Protein AF-A0A1S9DA65-F1 (afdb_monomer)

Nearest PDB structures (foldseek):
  5t7j-assembly1_A  TM=1.000E+00  e=5.929E-50  Aspergillus oryzae RIB40
  2ben-assembly2_B  TM=6.277E-01  e=1.612E-04  Serratia marcescens
  6if7-assembly1_A  TM=5.991E-01  e=1.711E-04  Tectaria macrodonta
  5vg1-assembly2_B  TM=5.677E-01  e=8.949E-03  Jonesia denitrificans DSM 20603
  3frp-assembly1_G  TM=3.528E-01  e=8.027E-01  Naja kaouthia

InterPro domains:
  IPR004302 Cellulose/chitin-binding protein, N-terminal [PF03067] (19-248)
  IPR052282 Starch-active lytic polysaccharide monooxygenase [PTHR36575] (7-264)

Sequence (433 aa):
MKVFAPLLSLGLATSVAGHGYMYIPSSRTRLGHEAGVDSCPECAILEPVSSWPDLDAAPVGRSGPCGYNARDSIDYNQPTTNWGSDAVQSYSPGEEIEVQWCVDHNGDHGGMFTYRICQDQSIVDKFLDPSYLPTNDEKQAAEDCFDAGLLPCTDVSGQECGYSADCTEGEACWRNDWFTCNGFEASDRPKCQGVDNAELNSCYTSIAGGYTVTKKVKLPEYTSNHTLISFKWNSFQTGQIYLSCADIAIQFADDKPHSTAEGTTGDLSPKRQARFICPLPSSTFFLFRLCLVTGDTSMTGKVPDVVLMTTSGSMRIVGEMKTRWVVALDLEAATLPHEEPHLRHILGADRGYMKMSDRKYGFISTYEGTIFLKQDFKMGSWTLFHGHAIRHSTKEQEVLDFGDKFSLRECFWFLIGCDLEDDIAGNSLLLRE

Mean predicted aligned error: 17.56 Å

Solvent-accessible surface area (backbone atoms only — not comparable to full-atom values): 24521 Å² total; per-residue (Å²): 135,90,78,85,80,80,86,79,81,78,75,82,79,75,86,63,66,60,23,32,38,38,50,37,65,62,9,39,48,46,35,31,30,78,69,71,66,35,83,45,47,28,57,18,56,42,71,90,40,58,23,58,56,43,75,73,78,48,81,48,47,84,22,25,48,24,11,23,27,70,89,70,68,44,60,52,42,30,19,52,100,68,32,47,79,59,47,75,49,77,43,46,50,54,38,75,41,75,36,30,31,23,33,21,66,74,15,64,44,26,34,39,35,44,43,20,37,48,86,50,60,79,61,52,48,46,42,50,32,65,90,38,75,66,50,49,68,55,23,38,55,41,36,57,38,23,62,77,24,53,37,35,30,66,67,30,89,91,54,88,56,56,66,37,72,88,46,53,92,88,45,74,46,57,50,30,47,42,44,49,28,32,34,72,85,42,92,70,56,34,13,35,50,27,67,58,61,53,57,84,54,68,28,85,36,69,88,67,29,3,21,36,35,72,49,58,34,38,42,59,89,51,74,36,83,66,44,53,42,28,34,42,36,26,20,61,79,45,45,31,34,28,29,15,23,20,38,27,21,23,41,70,97,82,79,74,83,85,79,83,82,83,86,79,91,80,88,90,80,93,81,82,91,79,86,90,80,85,89,81,78,98,64,100,73,86,69,71,47,80,40,75,58,56,81,93,69,49,57,92,88,43,73,56,56,29,36,36,24,45,82,86,69,49,80,45,34,45,24,36,74,47,70,62,83,88,47,89,68,50,60,61,66,33,70,37,87,90,30,49,74,58,34,53,57,67,46,45,61,50,55,49,49,29,50,73,69,29,23,16,35,36,34,42,33,43,89,61,31,34,32,45,34,37,47,47,82,51,97,92,38,84,39,81,47,69,58,68,54,38,39,67,83,43,59,77,53,96,69,100,61,91,78,95,36,68,17,54,66,55,52,53,54,49,51,56,56,52,42,74,77,60,29,65,48,79,73,58,75,74,86,74,130

Foldseek 3Di:
DDDDDDPDPDDDPDPQAAFKDWPPVNFLLNLCVVVVQDLFSRQQKDDDAQCPDANQPTQCFQQFQATARPVNRDRQLADDPRALQAASEEAAAQDKDKIKMKTAPSRFQWAWKFKFFQQPVVLQVQSNHNVHDDHSVSSRVVSVSRVVGTFFLVSDPPRDFDQEPLDDPPTNSRDRRIHGFHDQPDPQQHGQLSQVVADFQPDDGNAHGIHMRMGITTHHNHFDRWTKMKMWGRGPRHSMIHIRIGIYGHDHPPDDDDDDDDDDDDDDDDDDDDDDDDDDDDDDDQDKDKDQDGPVPDLVNDGARIFIDGPVRHTQEGEHEDECPVDVDDQQVCPDPVNVVVVCVVCVVRVVVCLSSQWQWYKYDYQFWIKIWGWAQPPNDTDIDIDHTAGQPQDADDDDDDPRHDHPVVVVVVSVVVSVVPTGHPNPPDPDD

Secondary structure (DSSP, 8-state):
---PPP-------------EEEEETT-HHHHHHHTT--S-GGG-EE-S---SS-SS-S--TTTTTT-EETTTTEETTS--SSSSSS-SEEE-TT-EEEEEEEEETT-----EEEEE----HHHHGGGT-TT----HHHHHHHHHHHHHTB--GGGSTT---PPPTT--TTSTT--SSSEEPPPTT-SSS-TTHHHHTPPTTSB--SSS-EEEEEEEEEPPS--EEEEEEEEEEE-SSSS-EEEEEEEEEE--TT----------------------------S----PEEEEPPGGG-BTTB--SEEEE-TT--EEEEEEE--TTSS---HHHHTSGGGHHHHHHHTHHHHHHHHHTTBSEEEEE-SSEEEEEEEEEETTEEEEEE-PPEETTPPP--SS--SS-S-HHHHHHHHHHHHHH--B---------

Radius of gyration: 26.69 Å; Cα contacts (8 Å, |Δi|>4): 892; chains: 1; bounding box: 72×57×90 Å

Organism: Aspergillus oryzae (NCBI:txid5062)

Structure (mmCIF, N/CA/C/O backbone):
data_AF-A0A1S9DA65-F1
#
_entry.id   AF-A0A1S9DA65-F1
#
loop_
_atom_site.group_PDB
_atom_site.id
_atom_site.type_symbol
_atom_site.label_atom_id
_atom_site.label_alt_id
_atom_site.label_comp_id
_atom_site.label_asym_id
_atom_site.label_entity_id
_atom_site.label_seq_id
_atom_site.pdbx_PDB_ins_code
_atom_site.Cartn_x
_atom_site.Cartn_y
_atom_site.Cartn_z
_atom_site.occupancy
_atom_site.B_iso_or_equiv
_atom_site.auth_seq_id
_atom_site.auth_comp_id
_atom_site.auth_asym_id
_atom_site.auth_atom_id
_atom_site.pdbx_PDB_model_num
ATOM 1 N N . MET A 1 1 ? 13.844 -4.316 -56.186 1.00 33.62 1 MET A N 1
ATOM 2 C CA . MET A 1 1 ? 12.750 -4.242 -55.194 1.00 33.62 1 MET A CA 1
ATOM 3 C C . MET A 1 1 ? 13.320 -3.605 -53.940 1.00 33.62 1 MET A C 1
ATOM 5 O O . MET A 1 1 ? 14.332 -4.087 -53.452 1.00 33.62 1 MET A O 1
ATOM 9 N N . LYS A 1 2 ? 12.767 -2.466 -53.509 1.00 31.34 2 LYS A N 1
ATOM 10 C CA . LYS A 1 2 ? 13.173 -1.770 -52.281 1.00 31.34 2 LYS A CA 1
ATOM 11 C C . LYS A 1 2 ? 12.470 -2.458 -51.113 1.00 31.34 2 LYS A C 1
ATOM 13 O O . LYS A 1 2 ? 11.244 -2.477 -51.101 1.00 31.34 2 LYS A O 1
ATOM 18 N N . VAL A 1 3 ? 13.225 -3.037 -50.186 1.00 30.73 3 VAL A N 1
ATOM 19 C CA . VAL A 1 3 ? 12.671 -3.608 -48.954 1.00 30.73 3 VAL A CA 1
ATOM 20 C C . VAL A 1 3 ? 12.990 -2.629 -47.831 1.00 30.73 3 VAL A C 1
ATOM 22 O O . VAL A 1 3 ? 14.151 -2.309 -47.590 1.00 30.73 3 VAL A O 1
ATOM 25 N N . PHE A 1 4 ? 11.931 -2.086 -47.239 1.00 34.59 4 PHE A N 1
ATOM 26 C CA . PHE A 1 4 ? 11.962 -1.228 -46.063 1.00 34.59 4 PHE A CA 1
ATOM 27 C C . PHE A 1 4 ? 12.511 -2.015 -44.865 1.00 34.59 4 PHE A C 1
ATOM 29 O O . PHE A 1 4 ? 12.039 -3.115 -44.590 1.00 34.59 4 PHE A O 1
ATOM 36 N N . ALA A 1 5 ? 13.479 -1.446 -44.149 1.00 30.69 5 ALA A N 1
ATOM 37 C CA . ALA A 1 5 ? 13.858 -1.903 -42.816 1.00 30.69 5 ALA A CA 1
ATOM 38 C C . ALA A 1 5 ? 12.964 -1.188 -41.786 1.00 30.69 5 ALA A C 1
ATOM 40 O O . ALA A 1 5 ? 12.897 0.044 -41.830 1.00 30.69 5 ALA A O 1
ATOM 41 N N . PRO A 1 6 ? 12.275 -1.897 -40.874 1.00 36.16 6 PRO A N 1
ATOM 42 C CA . PRO A 1 6 ? 11.633 -1.252 -39.742 1.00 36.16 6 PRO A CA 1
ATOM 43 C C . PRO A 1 6 ? 12.705 -0.955 -38.685 1.00 36.16 6 PRO A C 1
ATOM 45 O O . PRO A 1 6 ? 13.452 -1.845 -38.280 1.00 36.16 6 PRO A O 1
ATOM 48 N N . LEU A 1 7 ? 12.796 0.300 -38.238 1.00 31.59 7 LEU A N 1
ATOM 49 C CA . LEU A 1 7 ? 13.460 0.617 -36.976 1.00 31.59 7 LEU A CA 1
ATOM 50 C C . LEU A 1 7 ? 12.627 -0.014 -35.852 1.00 31.59 7 LEU A C 1
ATOM 52 O O . LEU A 1 7 ? 11.533 0.463 -35.562 1.00 31.59 7 LEU A O 1
ATOM 56 N N . LEU A 1 8 ? 13.138 -1.073 -35.223 1.00 33.00 8 LEU A N 1
ATOM 57 C CA . LEU A 1 8 ? 12.684 -1.476 -33.896 1.00 33.00 8 LEU A CA 1
ATOM 58 C C . LEU A 1 8 ? 13.368 -0.563 -32.872 1.00 33.00 8 LEU A C 1
ATOM 60 O O . LEU A 1 8 ? 14.548 -0.721 -32.564 1.00 33.00 8 LEU A O 1
ATOM 64 N N . SER A 1 9 ? 12.624 0.403 -32.349 1.00 30.39 9 SER A N 1
ATOM 65 C CA . SER A 1 9 ? 12.942 1.082 -31.097 1.00 30.39 9 SER A CA 1
ATOM 66 C C . SER A 1 9 ? 12.663 0.118 -29.937 1.00 30.39 9 SER A C 1
ATOM 68 O O . SER A 1 9 ? 11.525 0.010 -29.488 1.00 30.39 9 SER A O 1
ATOM 70 N N . LEU A 1 10 ? 13.681 -0.618 -29.474 1.00 36.50 10 LEU A N 1
ATOM 71 C CA . LEU A 1 10 ? 13.608 -1.345 -28.202 1.00 36.50 10 LEU A CA 1
ATOM 72 C C . LEU A 1 10 ? 13.752 -0.327 -27.064 1.00 36.50 10 LEU A C 1
ATOM 74 O O . LEU A 1 10 ? 14.841 0.198 -26.830 1.00 36.50 10 LEU A O 1
ATOM 78 N N . GLY A 1 11 ? 12.644 -0.027 -26.387 1.00 30.36 11 GLY A N 1
ATOM 79 C CA . GLY A 1 11 ? 12.658 0.730 -25.141 1.00 30.36 11 GLY A CA 1
ATOM 80 C C . GLY A 1 11 ? 13.410 -0.046 -24.061 1.00 30.36 11 GLY A C 1
ATOM 81 O O . GLY A 1 11 ? 13.150 -1.229 -23.848 1.00 30.36 11 GLY A O 1
ATOM 82 N N . LEU A 1 12 ? 14.350 0.614 -23.381 1.00 32.59 12 LEU A N 1
ATOM 83 C CA . LEU A 1 12 ? 14.847 0.133 -22.098 1.00 32.59 12 LEU A CA 1
ATOM 84 C C . LEU A 1 12 ? 13.675 0.191 -21.112 1.00 32.59 12 LEU A C 1
ATOM 86 O O . LEU A 1 12 ? 13.257 1.280 -20.729 1.00 32.59 12 LEU A O 1
ATOM 90 N N . ALA A 1 13 ? 13.140 -0.962 -20.712 1.00 28.98 13 ALA A N 1
ATOM 91 C CA . ALA A 1 13 ? 12.250 -1.037 -19.564 1.00 28.98 13 ALA A CA 1
ATOM 92 C C . ALA A 1 13 ? 13.094 -0.769 -18.312 1.00 28.98 13 ALA A C 1
ATOM 94 O O . ALA A 1 13 ? 13.769 -1.656 -17.792 1.00 28.98 13 ALA A O 1
ATOM 95 N N . THR A 1 14 ? 13.117 0.483 -17.866 1.00 29.39 14 THR A N 1
ATOM 96 C CA . THR A 1 14 ? 13.543 0.827 -16.514 1.00 29.39 14 THR A CA 1
ATOM 97 C C . THR A 1 14 ? 12.610 0.086 -15.563 1.00 29.39 14 THR A C 1
ATOM 99 O O . THR A 1 14 ? 11.408 0.347 -15.560 1.00 29.39 14 THR A O 1
ATOM 102 N N . SER A 1 15 ? 13.128 -0.870 -14.795 1.00 34.28 15 SER A N 1
ATOM 103 C CA . SER A 1 15 ? 12.406 -1.463 -13.671 1.00 34.28 15 SER A CA 1
ATOM 104 C C . SER A 1 15 ? 12.289 -0.397 -12.591 1.00 34.28 15 SER A C 1
ATOM 106 O O . SER A 1 15 ? 13.124 -0.304 -11.694 1.00 34.28 15 SER A O 1
ATOM 108 N N . VAL A 1 16 ? 11.309 0.485 -12.745 1.00 39.88 16 VAL A N 1
ATOM 109 C CA . VAL A 1 16 ? 10.976 1.454 -11.716 1.00 39.88 16 VAL A CA 1
ATOM 110 C C . VAL A 1 16 ? 10.105 0.697 -10.729 1.00 39.88 16 VAL A C 1
ATOM 112 O O . VAL A 1 16 ? 8.998 0.283 -11.070 1.00 39.88 16 VAL A O 1
ATOM 115 N N . ALA A 1 17 ? 10.635 0.406 -9.544 1.00 52.94 17 ALA A N 1
ATOM 116 C CA . ALA A 1 17 ? 9.786 -0.040 -8.453 1.00 52.94 17 ALA A CA 1
ATOM 117 C C . ALA A 1 17 ? 8.841 1.120 -8.113 1.00 52.94 17 ALA A C 1
ATOM 119 O O . ALA A 1 17 ? 9.235 2.288 -8.156 1.00 52.94 17 ALA A O 1
ATOM 120 N N . GLY A 1 18 ? 7.577 0.805 -7.871 1.00 60.28 18 GLY A N 1
ATOM 121 C CA . GLY A 1 18 ? 6.582 1.805 -7.497 1.00 60.28 18 GLY A CA 1
ATOM 122 C C . GLY A 1 18 ? 6.838 2.164 -6.064 1.00 60.28 18 GLY A C 1
ATOM 123 O O . GLY A 1 18 ? 7.503 1.405 -5.352 1.00 60.28 18 GLY A O 1
ATOM 124 N N . HIS A 1 19 ? 6.343 3.299 -5.629 1.00 92.62 19 HIS A N 1
ATOM 125 C CA . HIS A 1 19 ? 6.676 3.737 -4.293 1.00 92.62 19 HIS A CA 1
ATOM 126 C 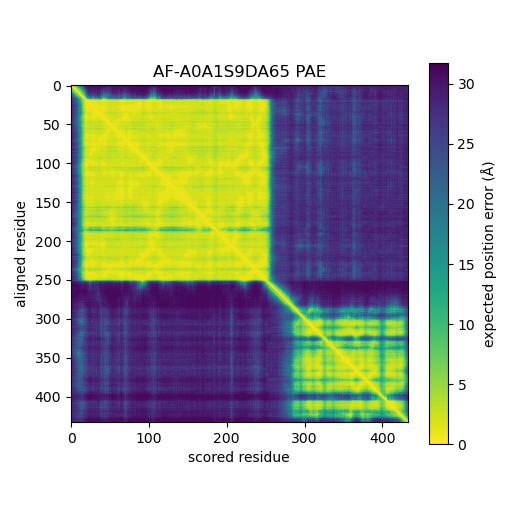C . HIS A 1 19 ? 5.557 4.623 -3.774 1.00 92.62 19 HIS A C 1
ATOM 128 O O . HIS A 1 19 ? 5.281 5.686 -4.328 1.00 92.62 19 HIS A O 1
ATOM 134 N N . GLY A 1 20 ? 4.892 4.160 -2.720 1.00 96.88 20 GLY A N 1
ATOM 135 C CA . GLY A 1 20 ? 3.855 4.925 -2.053 1.00 96.88 20 GLY A CA 1
ATOM 136 C C . GLY A 1 20 ? 3.364 4.271 -0.771 1.00 96.88 20 GLY A C 1
ATOM 137 O O . GLY A 1 20 ? 3.564 3.079 -0.547 1.00 96.88 20 GLY A O 1
ATOM 138 N N . TYR A 1 21 ? 2.752 5.074 0.093 1.00 98.75 21 TYR A N 1
ATOM 139 C CA . TYR A 1 21 ? 2.255 4.645 1.400 1.00 98.75 21 TYR A CA 1
ATOM 140 C C . TYR A 1 21 ? 1.138 5.572 1.898 1.00 98.75 21 TYR A C 1
ATOM 142 O O . TYR A 1 21 ? 0.997 6.708 1.439 1.00 98.75 21 TYR A O 1
ATOM 150 N N . MET A 1 22 ? 0.330 5.110 2.853 1.00 98.81 22 MET A N 1
ATOM 151 C CA . MET A 1 22 ? -0.778 5.902 3.407 1.00 98.81 22 MET A CA 1
ATOM 152 C C . MET A 1 22 ? -0.286 7.082 4.260 1.00 98.81 22 MET A C 1
ATOM 154 O O . MET A 1 22 ? 0.605 6.921 5.095 1.00 98.81 22 MET A O 1
ATOM 158 N N . TYR A 1 23 ? -0.910 8.252 4.102 1.00 98.75 23 TYR A N 1
ATOM 159 C CA . TYR A 1 23 ? -0.466 9.511 4.708 1.00 98.75 23 TYR A CA 1
ATOM 160 C C . TYR A 1 23 ? -1.491 10.146 5.663 1.00 98.75 23 TYR A C 1
ATOM 162 O O . TYR A 1 23 ? -1.082 10.638 6.717 1.00 98.75 23 TYR A O 1
ATOM 170 N N . ILE A 1 24 ? -2.792 10.122 5.335 1.00 98.56 24 ILE A N 1
ATOM 171 C CA . ILE A 1 24 ? -3.889 10.616 6.195 1.00 98.56 24 ILE A CA 1
ATOM 172 C C . ILE A 1 24 ? -5.001 9.554 6.290 1.00 98.56 24 ILE A C 1
ATOM 174 O O . ILE A 1 24 ? -5.464 9.092 5.244 1.00 98.56 24 ILE A O 1
ATOM 178 N N . PRO A 1 25 ? -5.459 9.192 7.508 1.00 98.69 25 PRO A N 1
ATOM 179 C CA . PRO A 1 25 ? -4.788 9.423 8.797 1.00 98.69 25 PRO A CA 1
ATOM 180 C C . PRO A 1 25 ? -3.344 8.893 8.821 1.00 98.69 25 PRO A C 1
ATOM 182 O O . PRO A 1 25 ? -2.959 8.077 7.984 1.00 98.69 25 PRO A O 1
ATOM 185 N N . SER A 1 26 ? -2.533 9.380 9.768 1.00 98.81 26 SER A N 1
ATOM 186 C CA . SER A 1 26 ? -1.116 9.008 9.855 1.00 98.81 26 SER A CA 1
ATOM 187 C C . SER A 1 26 ? -0.940 7.502 10.043 1.00 98.81 26 SER A C 1
ATOM 189 O O . SER A 1 26 ? -1.250 6.956 11.099 1.00 98.81 26 SER A O 1
ATOM 191 N N . SER A 1 27 ? -0.427 6.832 9.012 1.00 98.88 27 SER A N 1
ATOM 192 C CA . SER A 1 27 ? -0.172 5.392 9.039 1.00 98.88 27 SER A CA 1
ATOM 193 C C . SER A 1 27 ? 1.017 5.025 9.922 1.00 98.88 27 SER A C 1
ATOM 195 O O . SER A 1 27 ? 1.889 5.851 10.199 1.00 98.88 27 SER A O 1
ATOM 197 N N . ARG A 1 28 ? 1.113 3.749 10.302 1.00 98.81 28 ARG A N 1
ATOM 198 C CA . ARG A 1 28 ? 2.288 3.200 10.993 1.00 98.81 28 ARG A CA 1
ATOM 199 C C . ARG A 1 28 ? 3.572 3.410 10.188 1.00 98.81 28 ARG A C 1
ATOM 201 O O . ARG A 1 28 ? 4.599 3.740 10.771 1.00 98.81 28 ARG A O 1
ATOM 208 N N . THR A 1 29 ? 3.501 3.307 8.860 1.00 98.75 29 THR A N 1
ATOM 209 C CA . THR A 1 29 ? 4.614 3.605 7.946 1.00 98.75 29 THR A CA 1
ATOM 210 C C . THR A 1 29 ? 5.054 5.063 8.050 1.00 98.75 29 THR A C 1
ATOM 212 O O . THR A 1 29 ? 6.237 5.346 8.240 1.00 98.75 29 THR A O 1
ATOM 215 N N . ARG A 1 30 ? 4.095 5.999 8.038 1.00 98.69 30 ARG A N 1
ATOM 216 C CA . ARG A 1 30 ? 4.365 7.427 8.245 1.00 98.69 30 ARG A CA 1
ATOM 217 C C . ARG A 1 30 ? 5.010 7.690 9.606 1.00 98.69 30 ARG A C 1
ATOM 219 O O . ARG A 1 30 ? 6.036 8.360 9.664 1.00 98.69 30 ARG A O 1
ATOM 226 N N . LEU A 1 31 ? 4.439 7.146 10.679 1.00 98.62 31 LEU A N 1
ATOM 227 C CA . LEU A 1 31 ? 4.967 7.299 12.038 1.00 98.62 31 LEU A CA 1
ATOM 228 C C . LEU A 1 31 ? 6.368 6.690 12.180 1.00 98.62 31 LEU A C 1
ATOM 230 O O . LEU A 1 31 ? 7.227 7.267 12.840 1.00 98.62 31 LEU A O 1
ATOM 234 N N . GLY A 1 32 ? 6.630 5.552 11.530 1.00 98.00 32 GLY A N 1
ATOM 235 C CA . GLY A 1 32 ? 7.954 4.934 11.492 1.00 98.00 32 GLY A CA 1
ATOM 236 C C . GLY A 1 32 ? 9.002 5.838 10.839 1.00 98.00 32 GLY A C 1
ATOM 237 O O . GLY A 1 32 ? 10.114 5.972 11.358 1.00 98.00 32 GLY A O 1
ATOM 238 N N . HIS A 1 33 ? 8.639 6.516 9.751 1.00 97.81 33 HIS A N 1
ATOM 239 C CA . HIS A 1 33 ? 9.503 7.518 9.138 1.00 97.81 33 HIS A CA 1
ATOM 240 C C . HIS A 1 33 ? 9.701 8.749 10.038 1.00 97.81 33 HIS A C 1
ATOM 242 O O . HIS A 1 33 ? 10.836 9.145 10.296 1.00 97.81 33 HIS A O 1
ATOM 248 N N . GLU A 1 34 ? 8.619 9.330 10.566 1.00 97.06 34 GLU A N 1
ATOM 249 C CA . GLU A 1 34 ? 8.672 10.514 11.441 1.00 97.06 34 GLU A CA 1
ATOM 250 C C . GLU A 1 34 ? 9.463 10.248 12.739 1.00 97.06 34 GLU A C 1
ATOM 252 O O . GLU A 1 34 ? 10.121 11.147 13.265 1.00 97.06 34 GLU A O 1
ATOM 257 N N . ALA A 1 35 ? 9.471 9.001 13.222 1.00 96.62 35 ALA A N 1
ATOM 258 C CA . ALA A 1 35 ? 10.294 8.542 14.342 1.00 96.62 35 ALA A CA 1
ATOM 259 C C . ALA A 1 35 ? 11.767 8.270 13.969 1.00 96.62 35 ALA A C 1
ATOM 261 O O . ALA A 1 35 ? 12.580 7.967 14.845 1.00 96.62 35 ALA A O 1
ATOM 262 N N . GLY A 1 36 ? 12.128 8.364 12.686 1.00 96.12 36 GLY A N 1
ATOM 263 C CA . GLY A 1 36 ? 13.482 8.146 12.181 1.00 96.12 36 GLY A CA 1
ATOM 264 C C . GLY A 1 36 ? 13.912 6.680 12.128 1.00 96.12 36 GLY A C 1
ATOM 265 O O . GLY A 1 36 ? 15.115 6.416 12.147 1.00 96.12 36 GLY A O 1
ATOM 266 N N . VAL A 1 37 ? 12.965 5.732 12.096 1.00 95.25 37 VAL A N 1
ATOM 267 C CA . VAL A 1 37 ? 13.285 4.300 11.960 1.00 95.25 37 VAL A CA 1
ATOM 268 C C . VAL A 1 37 ? 13.161 3.785 10.533 1.00 95.25 37 VAL A C 1
ATOM 270 O O . VAL A 1 37 ? 13.886 2.862 10.181 1.00 95.25 37 VAL A O 1
ATOM 273 N N . ASP A 1 38 ? 12.270 4.372 9.730 1.00 94.88 38 ASP A N 1
ATOM 274 C CA . ASP A 1 38 ? 12.086 4.011 8.325 1.00 94.88 38 ASP A CA 1
ATOM 275 C C . ASP A 1 38 ? 12.747 5.055 7.422 1.00 94.88 38 ASP A C 1
ATOM 277 O O . ASP A 1 38 ? 12.330 6.219 7.354 1.00 94.88 38 ASP A O 1
ATOM 281 N N . SER A 1 39 ? 13.812 4.627 6.747 1.00 89.50 39 SER A N 1
ATOM 282 C CA . SER A 1 39 ? 14.583 5.461 5.830 1.00 89.50 39 SER A CA 1
ATOM 283 C C . SER A 1 39 ? 13.913 5.656 4.469 1.00 89.50 39 SER A C 1
ATOM 285 O O . SER A 1 39 ? 14.290 6.581 3.753 1.00 89.50 39 SER A O 1
ATOM 287 N N . CYS A 1 40 ? 12.949 4.805 4.109 1.00 93.88 40 CYS A N 1
ATOM 288 C CA . CYS A 1 40 ? 12.211 4.845 2.850 1.00 93.88 40 CYS A CA 1
ATOM 289 C C . CYS A 1 40 ? 10.776 4.333 3.075 1.00 93.88 40 CYS A C 1
ATOM 291 O O . CYS A 1 40 ? 10.498 3.170 2.753 1.00 93.88 40 CYS A O 1
ATOM 293 N N . PRO A 1 41 ? 9.858 5.158 3.616 1.00 94.69 41 PRO A N 1
ATOM 294 C CA . PRO A 1 41 ? 8.485 4.730 3.903 1.00 94.69 41 PRO A CA 1
ATOM 295 C C . PRO A 1 41 ? 7.748 4.211 2.665 1.00 94.69 41 PRO A C 1
ATOM 297 O O . PRO A 1 41 ? 6.942 3.287 2.741 1.00 94.69 41 PRO A O 1
ATOM 300 N N . GLU A 1 42 ? 8.064 4.756 1.496 1.00 97.06 42 GLU A N 1
ATOM 301 C CA . GLU A 1 42 ? 7.481 4.358 0.223 1.00 97.06 42 GLU A CA 1
ATOM 302 C C . GLU A 1 42 ? 7.989 2.999 -0.309 1.00 97.06 42 GLU A C 1
ATOM 304 O O . GLU A 1 42 ? 7.444 2.488 -1.286 1.00 97.06 42 GLU A O 1
ATOM 309 N N . CYS A 1 43 ? 9.004 2.393 0.324 1.00 94.62 43 CYS A N 1
ATOM 310 C CA . CYS A 1 43 ? 9.610 1.110 -0.067 1.00 94.62 43 CYS A CA 1
ATOM 311 C C . CYS A 1 43 ? 8.919 -0.133 0.536 1.00 94.62 43 CYS A C 1
ATOM 313 O O . CYS A 1 43 ? 9.392 -1.254 0.325 1.00 94.62 43 CYS A O 1
ATOM 315 N N . ALA A 1 44 ? 7.838 0.019 1.308 1.00 95.44 44 ALA A N 1
ATOM 316 C CA . ALA A 1 44 ? 7.104 -1.107 1.889 1.00 95.44 44 ALA A CA 1
ATOM 317 C C . ALA A 1 44 ? 6.281 -1.856 0.820 1.00 95.44 44 ALA A C 1
ATOM 319 O O . ALA A 1 44 ? 5.108 -1.562 0.589 1.00 95.44 44 ALA A O 1
ATOM 320 N N . ILE A 1 45 ? 6.920 -2.828 0.161 1.00 93.88 45 ILE A N 1
ATOM 321 C CA . ILE A 1 45 ? 6.408 -3.509 -1.032 1.00 93.88 45 ILE A CA 1
ATOM 322 C C . ILE A 1 45 ? 6.098 -4.995 -0.802 1.00 93.88 45 ILE A C 1
ATOM 324 O O . ILE A 1 45 ? 6.869 -5.730 -0.183 1.00 93.88 45 ILE A O 1
ATOM 328 N N . LEU A 1 46 ? 4.977 -5.460 -1.357 1.00 94.50 46 LEU A N 1
ATOM 329 C CA . LEU A 1 46 ? 4.672 -6.872 -1.577 1.00 94.50 46 LEU A CA 1
ATOM 330 C C . LEU A 1 46 ? 4.982 -7.239 -3.036 1.00 94.50 46 LEU A C 1
ATOM 332 O O . LEU A 1 46 ? 4.260 -6.841 -3.950 1.00 94.50 46 LEU A O 1
ATOM 336 N N . GLU A 1 47 ? 6.049 -8.010 -3.247 1.00 88.88 47 GLU A N 1
ATOM 337 C CA . GLU A 1 47 ? 6.465 -8.494 -4.565 1.00 88.88 47 GLU A CA 1
ATOM 338 C C . GLU A 1 47 ? 7.324 -9.772 -4.468 1.00 88.88 47 GLU A C 1
ATOM 340 O O . GLU A 1 47 ? 7.949 -10.017 -3.430 1.00 88.88 47 GLU A O 1
ATOM 345 N N . PRO A 1 48 ? 7.409 -10.582 -5.541 1.00 92.25 48 PRO A N 1
ATOM 346 C CA . PRO A 1 48 ? 6.607 -10.519 -6.768 1.00 92.25 48 PRO A CA 1
ATOM 347 C C . PRO A 1 48 ? 5.202 -11.106 -6.560 1.00 92.25 48 PRO A C 1
ATOM 349 O O . PRO A 1 48 ? 5.063 -12.195 -6.002 1.00 92.25 48 PRO A O 1
ATOM 352 N N . VAL A 1 49 ? 4.164 -10.418 -7.045 1.00 88.38 49 VAL A N 1
ATOM 353 C CA . VAL A 1 49 ? 2.765 -10.878 -6.967 1.00 88.38 49 VAL A CA 1
ATOM 354 C C . VAL A 1 49 ? 1.980 -10.569 -8.242 1.00 88.38 49 VAL A C 1
ATOM 356 O O . VAL A 1 49 ? 2.377 -9.735 -9.050 1.00 88.38 49 VAL A O 1
ATOM 359 N N . SER A 1 50 ? 0.846 -11.244 -8.430 1.00 93.12 50 SER A N 1
ATOM 360 C CA . SER A 1 50 ? -0.127 -10.884 -9.465 1.00 93.12 50 SER A CA 1
ATOM 361 C C . SER A 1 50 ? -1.064 -9.811 -8.914 1.00 93.12 50 SER A C 1
ATOM 363 O O . SER A 1 50 ? -2.053 -10.144 -8.274 1.00 93.12 50 SER A O 1
ATOM 365 N N . SER A 1 51 ? -0.736 -8.536 -9.120 1.00 93.00 51 SER A N 1
ATOM 366 C CA . SER A 1 51 ? -1.535 -7.392 -8.645 1.00 93.00 51 SER A CA 1
ATOM 367 C C . SER A 1 51 ? -2.704 -7.018 -9.564 1.00 93.00 51 SER A C 1
ATOM 369 O O . SER A 1 51 ? -3.555 -6.224 -9.165 1.00 93.00 51 SER A O 1
ATOM 371 N N . TRP A 1 52 ? -2.732 -7.548 -10.791 1.00 95.38 52 TRP A N 1
ATOM 372 C CA . TRP A 1 52 ? -3.683 -7.193 -11.846 1.00 95.38 52 TRP A CA 1
ATOM 373 C C . TRP A 1 52 ? -3.969 -8.396 -12.762 1.00 95.38 52 TRP A C 1
ATOM 375 O O . TRP A 1 52 ? -3.064 -9.212 -12.968 1.00 95.38 52 TRP A O 1
ATOM 385 N N . PRO A 1 53 ? -5.169 -8.523 -13.367 1.00 95.75 53 PRO A N 1
ATOM 386 C CA . PRO A 1 53 ? -6.375 -7.704 -13.164 1.00 95.75 53 PRO A CA 1
ATOM 387 C C . PRO A 1 53 ? -7.169 -8.078 -11.910 1.00 95.75 53 PRO A C 1
ATOM 389 O O . PRO A 1 53 ? -8.038 -7.325 -11.487 1.00 95.75 53 PRO A O 1
ATOM 392 N N . ASP A 1 54 ? -6.898 -9.240 -11.324 1.00 96.19 54 ASP A N 1
ATOM 393 C CA . ASP A 1 54 ? -7.541 -9.678 -10.091 1.00 96.19 54 ASP A CA 1
ATOM 394 C C . ASP A 1 54 ? -6.858 -9.010 -8.887 1.00 96.19 54 ASP A C 1
ATOM 396 O O . ASP A 1 54 ? -5.675 -9.240 -8.628 1.00 96.19 54 ASP A O 1
ATOM 400 N N . LEU A 1 55 ? -7.587 -8.113 -8.215 1.00 96.25 55 LEU A N 1
ATOM 401 C CA . LEU A 1 55 ? -7.024 -7.193 -7.222 1.00 96.25 55 LEU A CA 1
ATOM 402 C C . LEU A 1 55 ? -6.846 -7.831 -5.833 1.00 96.25 55 LEU A C 1
ATOM 404 O O . LEU A 1 55 ? -6.094 -7.300 -5.007 1.00 96.25 55 LEU A O 1
ATOM 408 N N . ASP A 1 56 ? -7.518 -8.953 -5.571 1.00 94.88 56 ASP A N 1
ATOM 409 C CA . ASP A 1 56 ? -7.547 -9.630 -4.271 1.00 94.88 56 ASP A CA 1
ATOM 410 C C . ASP A 1 56 ? -7.038 -11.087 -4.312 1.00 94.88 56 ASP A C 1
ATOM 412 O O . ASP A 1 56 ? -6.772 -11.665 -3.262 1.00 94.88 56 ASP A O 1
ATOM 416 N N . ALA A 1 57 ? -6.740 -11.648 -5.491 1.00 92.75 57 ALA A N 1
ATOM 417 C CA . ALA A 1 57 ? -6.190 -13.004 -5.612 1.00 92.75 57 ALA A CA 1
ATOM 418 C C . ALA A 1 57 ? -4.791 -13.227 -4.998 1.00 92.75 57 ALA A C 1
ATOM 420 O O . ALA A 1 57 ? -4.437 -14.362 -4.661 1.00 92.75 57 ALA A O 1
ATOM 421 N N . ALA A 1 58 ? -3.947 -12.194 -4.914 1.00 92.50 58 ALA A N 1
ATOM 422 C CA . ALA A 1 58 ? -2.576 -12.348 -4.431 1.00 92.50 58 ALA A CA 1
ATOM 423 C C . ALA A 1 58 ? -2.519 -12.469 -2.895 1.00 92.50 58 ALA A C 1
ATOM 425 O O . ALA A 1 58 ? -2.949 -11.544 -2.203 1.00 92.50 58 ALA A O 1
ATOM 426 N N . PRO A 1 59 ? -1.913 -13.538 -2.338 1.00 94.81 59 PRO A N 1
ATOM 427 C CA . PRO A 1 59 ? -1.734 -13.645 -0.897 1.00 94.81 59 PRO A CA 1
ATOM 428 C C . PRO A 1 59 ? -0.754 -12.584 -0.385 1.00 94.81 59 PRO A C 1
ATOM 430 O O . PRO A 1 59 ? 0.282 -12.326 -1.003 1.00 94.81 59 PRO A O 1
ATOM 433 N N . VAL A 1 60 ? -1.040 -12.012 0.787 1.00 95.00 60 VAL A N 1
ATOM 434 C CA . VAL A 1 60 ? -0.258 -10.886 1.337 1.00 95.00 60 VAL A CA 1
ATOM 435 C C . VAL A 1 60 ? 1.018 -11.302 2.068 1.00 95.00 60 VAL A C 1
ATOM 437 O O . VAL A 1 60 ? 1.882 -10.469 2.349 1.00 95.00 60 VAL A O 1
ATOM 440 N N . GLY A 1 61 ? 1.167 -12.594 2.372 1.00 96.62 61 GLY A N 1
ATOM 441 C CA . GLY A 1 61 ? 2.379 -13.172 2.949 1.00 96.62 61 GLY A CA 1
ATOM 442 C C . GLY A 1 61 ? 2.895 -12.409 4.174 1.00 96.62 61 GLY A C 1
ATOM 443 O O . GLY A 1 61 ? 2.150 -12.115 5.109 1.00 96.62 61 GLY A O 1
ATOM 444 N N . ARG A 1 62 ? 4.195 -12.083 4.175 1.00 95.25 62 ARG A N 1
ATOM 445 C CA . ARG A 1 62 ? 4.822 -11.342 5.281 1.00 95.25 62 ARG A CA 1
ATOM 446 C C . ARG A 1 62 ? 4.344 -9.892 5.364 1.00 95.25 62 ARG A C 1
ATOM 448 O O . ARG A 1 62 ? 4.347 -9.345 6.465 1.00 95.25 62 ARG A O 1
ATOM 455 N N . SER A 1 63 ? 3.946 -9.284 4.247 1.00 98.38 63 SER A N 1
ATOM 456 C CA . SER A 1 63 ? 3.506 -7.889 4.229 1.00 98.38 63 SER A CA 1
ATOM 457 C C . SER A 1 63 ? 2.275 -7.692 5.100 1.00 98.38 63 SER A C 1
ATOM 459 O O . SER A 1 63 ? 2.256 -6.760 5.898 1.00 98.38 63 SER A O 1
ATOM 461 N N . GLY A 1 64 ? 1.301 -8.604 5.023 1.00 98.62 64 GLY A N 1
ATOM 462 C CA . GLY A 1 64 ? 0.043 -8.470 5.758 1.00 98.62 64 GLY A CA 1
ATOM 463 C C . GLY A 1 64 ? -0.697 -7.159 5.449 1.00 98.62 64 GLY A C 1
ATOM 464 O O . GLY A 1 64 ? -0.283 -6.408 4.565 1.00 98.62 64 GLY A O 1
ATOM 465 N N . PRO A 1 65 ? -1.770 -6.844 6.187 1.00 98.81 65 PRO A N 1
ATOM 466 C CA . PRO A 1 65 ? -2.571 -5.643 5.937 1.00 98.81 65 PRO A CA 1
ATOM 467 C C . PRO A 1 65 ? -1.854 -4.323 6.278 1.00 98.81 65 PRO A C 1
ATOM 469 O O . PRO A 1 65 ? -2.306 -3.258 5.858 1.00 98.81 65 PRO A O 1
ATOM 472 N N . CYS A 1 66 ? -0.757 -4.360 7.045 1.00 98.81 66 CYS A N 1
ATOM 473 C CA . CYS A 1 66 ? -0.023 -3.161 7.466 1.00 98.81 66 CYS A CA 1
ATOM 474 C C . CYS A 1 66 ? 1.279 -2.900 6.698 1.00 98.81 66 CYS A C 1
ATOM 476 O O . CYS A 1 66 ? 1.856 -1.825 6.853 1.00 98.81 66 CYS A O 1
ATOM 478 N N . GLY A 1 67 ? 1.739 -3.853 5.886 1.00 98.50 67 GLY A N 1
ATOM 479 C CA . GLY A 1 67 ? 2.990 -3.755 5.139 1.00 98.50 67 GLY A CA 1
ATOM 480 C C . GLY A 1 67 ? 4.223 -4.251 5.905 1.00 98.50 67 GLY A C 1
ATOM 481 O O . GLY A 1 67 ? 4.317 -4.200 7.135 1.00 98.50 67 GLY A O 1
ATOM 482 N N . TYR A 1 68 ? 5.205 -4.725 5.140 1.00 98.00 68 TYR A N 1
ATOM 483 C CA . TYR A 1 68 ? 6.546 -5.058 5.615 1.00 98.00 68 TYR A CA 1
ATOM 484 C C . TYR A 1 68 ? 7.555 -4.257 4.796 1.00 98.00 68 TYR A C 1
ATOM 486 O O . TYR A 1 68 ? 7.588 -4.373 3.572 1.00 98.00 68 TYR A O 1
ATOM 494 N N . ASN A 1 69 ? 8.386 -3.459 5.463 1.00 95.81 69 ASN A N 1
ATOM 495 C CA . ASN A 1 69 ? 9.440 -2.710 4.798 1.00 95.81 69 ASN A CA 1
ATOM 496 C C . ASN A 1 69 ? 10.767 -3.465 4.882 1.00 95.81 69 ASN A C 1
ATOM 498 O O . ASN A 1 69 ? 11.427 -3.511 5.923 1.00 95.81 69 ASN A O 1
ATOM 502 N N . ALA A 1 70 ? 11.174 -4.055 3.759 1.00 85.81 70 ALA A N 1
ATOM 503 C CA . ALA A 1 70 ? 12.415 -4.811 3.664 1.00 85.81 70 ALA A CA 1
ATOM 504 C C . ALA A 1 70 ? 13.669 -3.936 3.820 1.00 85.81 70 ALA A C 1
ATOM 506 O O . ALA A 1 70 ? 14.707 -4.461 4.225 1.00 85.81 70 ALA A O 1
ATOM 507 N N . ARG A 1 71 ? 13.585 -2.624 3.536 1.00 81.12 71 ARG A N 1
ATOM 508 C CA . ARG A 1 71 ? 14.731 -1.701 3.586 1.00 81.12 71 ARG A CA 1
ATOM 509 C C . ARG A 1 71 ? 15.388 -1.691 4.961 1.00 81.12 71 ARG A C 1
ATOM 511 O O . ARG A 1 71 ? 16.588 -1.925 5.062 1.00 81.12 71 ARG A O 1
ATOM 518 N N . ASP A 1 72 ? 14.576 -1.481 5.989 1.00 87.00 72 ASP A N 1
ATOM 519 C CA . ASP A 1 72 ? 15.007 -1.415 7.388 1.00 87.00 72 ASP A CA 1
ATOM 520 C C . ASP A 1 72 ? 14.490 -2.611 8.207 1.00 87.00 72 ASP A C 1
ATOM 522 O O . ASP A 1 72 ? 14.607 -2.656 9.429 1.00 87.00 72 ASP A O 1
ATOM 526 N N . SER A 1 73 ? 13.958 -3.633 7.522 1.00 95.00 73 SER A N 1
ATOM 527 C CA . SER A 1 73 ? 13.407 -4.858 8.114 1.00 95.00 73 SER A CA 1
ATOM 528 C C . SER A 1 73 ? 12.280 -4.617 9.128 1.00 95.00 73 SER A C 1
ATOM 530 O O . SER A 1 73 ? 12.201 -5.308 10.145 1.00 95.00 73 SER A O 1
ATOM 532 N N . ILE A 1 74 ? 11.385 -3.676 8.827 1.00 96.62 74 ILE A N 1
ATOM 533 C CA . ILE A 1 74 ? 10.291 -3.254 9.708 1.00 96.62 74 ILE A CA 1
ATOM 534 C C . ILE A 1 74 ? 9.013 -4.017 9.365 1.00 96.62 74 ILE A C 1
ATOM 536 O O . ILE A 1 74 ? 8.574 -4.029 8.218 1.00 96.62 74 ILE A O 1
ATOM 540 N N . ASP A 1 75 ? 8.393 -4.635 10.367 1.00 98.50 75 ASP A N 1
ATOM 541 C CA . ASP A 1 75 ? 7.077 -5.260 10.242 1.00 98.50 75 ASP A CA 1
ATOM 542 C C . ASP A 1 75 ? 6.024 -4.379 10.923 1.00 98.50 75 ASP A C 1
ATOM 544 O O . ASP A 1 75 ? 5.953 -4.321 12.150 1.00 98.50 75 ASP A O 1
ATOM 548 N N . TYR A 1 76 ? 5.216 -3.668 10.132 1.00 98.81 76 TYR A N 1
ATOM 549 C CA . TYR A 1 76 ? 4.216 -2.731 10.656 1.00 98.81 76 TYR A CA 1
ATOM 550 C C . TYR A 1 76 ? 2.975 -3.419 11.224 1.00 98.81 76 TYR A C 1
ATOM 552 O O . TYR A 1 76 ? 2.136 -2.766 11.848 1.00 98.81 76 TYR A O 1
ATOM 560 N N . ASN A 1 77 ? 2.854 -4.737 11.051 1.00 98.81 77 ASN A N 1
ATOM 561 C CA . ASN A 1 77 ? 1.744 -5.507 11.603 1.00 98.81 77 ASN A CA 1
ATOM 562 C C . ASN A 1 77 ? 1.820 -5.624 13.134 1.00 98.81 77 ASN A C 1
ATOM 564 O O . ASN A 1 77 ? 0.815 -5.948 13.754 1.00 98.81 77 ASN A O 1
ATOM 568 N N . GLN A 1 78 ? 2.974 -5.329 13.741 1.00 98.56 78 GLN A N 1
ATOM 569 C CA . GLN A 1 78 ? 3.166 -5.318 15.190 1.00 98.56 78 GLN A CA 1
ATOM 570 C C . GLN A 1 78 ? 3.425 -3.885 15.696 1.00 98.56 78 GLN A C 1
ATOM 572 O O . GLN A 1 78 ? 4.223 -3.157 15.091 1.00 98.56 78 GLN A O 1
ATOM 577 N N . PRO A 1 79 ? 2.792 -3.459 16.803 1.00 98.50 79 PRO A N 1
ATOM 578 C CA . PRO A 1 79 ? 3.109 -2.196 17.460 1.00 98.50 79 PRO A CA 1
ATOM 579 C C . PRO A 1 79 ? 4.529 -2.156 18.022 1.00 98.50 79 PRO A C 1
ATOM 581 O O . PRO A 1 79 ? 5.114 -3.172 18.398 1.00 98.50 79 PRO A O 1
ATOM 584 N N . THR A 1 80 ? 5.068 -0.949 18.147 1.00 97.88 80 THR A N 1
ATOM 585 C CA . THR A 1 80 ? 6.343 -0.688 18.824 1.00 97.88 80 THR A CA 1
ATOM 586 C C . THR A 1 80 ? 6.200 0.530 19.733 1.00 97.88 80 THR A C 1
ATOM 588 O O . THR A 1 80 ? 5.117 1.081 19.896 1.00 97.88 80 THR A O 1
ATOM 591 N N . THR A 1 81 ? 7.300 1.023 20.302 1.00 97.25 81 THR A N 1
ATOM 592 C CA . THR A 1 81 ? 7.284 2.308 21.019 1.00 97.25 81 THR A CA 1
ATOM 593 C C . THR A 1 81 ? 6.933 3.502 20.125 1.00 97.25 81 THR A C 1
ATOM 595 O O . THR A 1 81 ? 6.648 4.571 20.654 1.00 97.25 81 THR A O 1
ATOM 598 N N . ASN A 1 82 ? 6.991 3.346 18.797 1.00 97.81 82 ASN A N 1
ATOM 599 C CA . ASN A 1 82 ? 6.886 4.445 17.835 1.00 97.81 82 ASN A CA 1
ATOM 600 C C . ASN A 1 82 ? 5.549 4.475 17.070 1.00 97.81 82 ASN A C 1
ATOM 602 O O . ASN A 1 82 ? 5.219 5.501 16.485 1.00 97.81 82 ASN A O 1
ATOM 606 N N . TRP A 1 83 ? 4.791 3.373 17.040 1.00 98.56 83 TRP A N 1
ATOM 607 C CA . TRP A 1 83 ? 3.486 3.280 16.367 1.00 98.56 83 TRP A CA 1
ATOM 608 C C . TRP A 1 83 ? 2.647 2.138 16.943 1.00 98.56 83 TRP A C 1
ATOM 610 O O . TRP A 1 83 ? 3.180 1.222 17.567 1.00 98.56 83 TRP A O 1
ATOM 620 N N . GLY A 1 84 ? 1.344 2.144 16.661 1.00 97.44 84 GLY A N 1
ATOM 621 C CA . GLY A 1 84 ? 0.452 1.027 16.973 1.00 97.44 84 GLY A CA 1
ATOM 622 C C . GLY A 1 84 ? -0.046 0.954 18.415 1.00 97.44 84 GLY A C 1
ATOM 623 O O . GLY A 1 84 ? -0.881 0.106 18.697 1.00 97.44 84 GLY A O 1
ATOM 624 N N . SER A 1 85 ? 0.454 1.805 19.317 1.00 97.06 85 SER A N 1
ATOM 625 C CA . SER A 1 85 ? 0.053 1.811 20.734 1.00 97.06 85 SER A CA 1
ATOM 626 C C . SER A 1 85 ? -1.316 2.441 20.972 1.00 97.06 85 SER A C 1
ATOM 628 O O . SER A 1 85 ? -2.048 1.980 21.837 1.00 97.06 85 SER A O 1
ATOM 630 N N . ASP A 1 86 ? -1.653 3.480 20.209 1.00 97.25 86 ASP A N 1
ATOM 631 C CA . ASP A 1 86 ? -2.865 4.275 20.384 1.00 97.25 86 ASP A CA 1
ATOM 632 C C . ASP A 1 86 ? -3.427 4.685 19.019 1.00 97.25 86 ASP A C 1
ATOM 634 O O . ASP A 1 86 ? -2.692 4.789 18.030 1.00 97.25 86 ASP A O 1
ATOM 638 N N . ALA A 1 87 ? -4.726 4.980 18.978 1.00 98.38 87 ALA A N 1
ATOM 639 C CA . ALA A 1 87 ? -5.358 5.585 17.815 1.00 98.38 87 ALA A CA 1
ATOM 640 C C . ALA A 1 87 ? -4.779 6.985 17.538 1.00 98.38 87 ALA A C 1
ATOM 642 O O . ALA A 1 87 ? -4.756 7.848 18.418 1.00 98.38 87 ALA A O 1
ATOM 643 N N . VAL A 1 88 ? -4.370 7.245 16.293 1.00 97.62 88 VAL A N 1
ATOM 644 C CA . VAL A 1 88 ? -3.854 8.560 15.872 1.00 97.62 88 VAL A CA 1
ATOM 645 C C . VAL A 1 88 ? -4.970 9.586 15.692 1.00 97.62 88 VAL A C 1
ATOM 647 O O . VAL A 1 88 ? -4.731 10.790 15.764 1.00 97.62 88 VAL A O 1
ATOM 650 N N . GLN A 1 89 ? -6.192 9.113 15.438 1.00 96.75 89 GLN A N 1
ATOM 651 C CA . GLN A 1 89 ? -7.372 9.942 15.230 1.00 96.75 89 GLN A CA 1
ATOM 652 C C . GLN A 1 89 ? -8.641 9.169 15.611 1.00 96.75 89 GLN A C 1
ATOM 654 O O . GLN A 1 89 ? -8.713 7.953 15.428 1.00 96.75 89 GLN A O 1
ATOM 659 N N . SER A 1 90 ? -9.633 9.882 16.150 1.00 97.81 90 SER A N 1
ATOM 660 C CA . SER A 1 90 ? -10.951 9.338 16.497 1.00 97.81 90 SER A CA 1
ATOM 661 C C . SER A 1 90 ? -12.024 9.961 15.610 1.00 97.81 90 SER A C 1
ATOM 663 O O . SER A 1 90 ? -11.983 11.167 15.348 1.00 97.81 90 SER A O 1
ATOM 665 N N . TYR A 1 91 ? -12.962 9.133 15.167 1.00 97.75 91 TYR A N 1
ATOM 666 C CA . TYR A 1 91 ? -14.042 9.466 14.245 1.00 97.75 91 TYR A CA 1
ATOM 667 C C . TYR A 1 91 ? -15.390 8.983 14.781 1.00 97.75 91 TYR A C 1
ATOM 669 O O . TYR A 1 91 ? -15.455 8.181 15.713 1.00 97.75 91 TYR A O 1
ATOM 677 N N . SER A 1 92 ? -16.475 9.439 14.166 1.00 97.62 92 SER A N 1
ATOM 678 C CA . SER A 1 92 ? -17.827 8.949 14.442 1.00 97.62 92 SER A CA 1
ATOM 679 C C . SER A 1 92 ? -18.217 7.802 13.497 1.00 97.62 92 SER A C 1
ATOM 681 O O . SER A 1 92 ? -17.795 7.792 12.337 1.00 97.62 92 SER A O 1
ATOM 683 N N . PRO A 1 93 ? -19.059 6.849 13.939 1.00 98.25 93 PRO A N 1
ATOM 684 C CA . PRO A 1 93 ? -19.687 5.879 13.043 1.00 98.25 93 PRO A CA 1
ATOM 685 C C . PRO A 1 93 ? -20.389 6.579 11.873 1.00 98.25 93 PRO A C 1
ATOM 687 O O . PRO A 1 93 ? -21.035 7.614 12.062 1.00 98.25 93 PRO A O 1
ATOM 690 N N . GLY A 1 94 ? -20.220 6.057 10.656 1.00 96.88 94 GLY A N 1
ATOM 691 C CA . GLY A 1 94 ? -20.834 6.631 9.456 1.00 96.88 94 GLY A CA 1
ATOM 692 C C . GLY A 1 94 ? -20.209 7.939 8.941 1.00 96.88 94 GLY A C 1
ATOM 693 O O . GLY A 1 94 ? -20.711 8.483 7.950 1.00 96.88 94 GLY A O 1
ATOM 694 N N . GLU A 1 95 ? -19.156 8.466 9.576 1.00 97.94 95 GLU A N 1
ATOM 695 C CA . GLU A 1 95 ? -18.505 9.723 9.182 1.00 97.94 95 GLU A CA 1
ATOM 696 C C . GLU A 1 95 ? -17.825 9.606 7.808 1.00 97.94 95 GLU A C 1
ATOM 698 O O . GLU A 1 95 ? -17.147 8.624 7.513 1.00 97.94 95 GLU A O 1
ATOM 703 N N . GLU A 1 96 ? -18.005 10.614 6.951 1.00 98.56 96 GLU A N 1
ATOM 704 C CA . GLU A 1 96 ? -17.254 10.737 5.698 1.00 98.56 96 GLU A CA 1
ATOM 705 C C . GLU A 1 96 ? -15.935 11.461 5.970 1.00 98.56 96 GLU A C 1
ATOM 707 O O . GLU A 1 96 ? -15.928 12.659 6.266 1.00 98.56 96 GLU A O 1
ATOM 712 N N . ILE A 1 97 ? -14.821 10.741 5.856 1.00 98.44 97 ILE A N 1
ATOM 713 C CA . ILE A 1 97 ? -13.490 11.239 6.209 1.00 98.44 97 ILE A CA 1
ATOM 714 C C . ILE A 1 97 ? -12.618 11.429 4.972 1.00 98.44 97 ILE A C 1
ATOM 716 O O . ILE A 1 97 ? -12.799 10.758 3.954 1.00 98.44 97 ILE A O 1
ATOM 720 N N . GLU A 1 98 ? -11.649 12.336 5.072 1.00 98.69 98 GLU A N 1
ATOM 721 C CA . GLU A 1 98 ? -10.562 12.439 4.103 1.00 98.69 98 GLU A CA 1
ATOM 722 C C . GLU A 1 98 ? -9.539 11.333 4.358 1.00 98.69 98 GLU A C 1
ATOM 724 O O . GLU A 1 98 ? -9.090 11.124 5.487 1.00 98.69 98 GLU A O 1
ATOM 729 N N . VAL A 1 99 ? -9.161 10.645 3.288 1.00 98.75 99 VAL A N 1
ATOM 730 C CA . VAL A 1 99 ? -8.055 9.698 3.272 1.00 98.75 99 VAL A CA 1
ATOM 731 C C . VAL A 1 99 ? -7.079 10.095 2.180 1.00 98.75 99 VAL A C 1
ATOM 733 O O . VAL A 1 99 ? -7.465 10.487 1.076 1.00 98.75 99 VAL A O 1
ATOM 736 N N . GLN A 1 100 ? -5.796 10.006 2.501 1.00 98.81 100 GLN A N 1
ATOM 737 C CA . GLN A 1 100 ? -4.725 10.413 1.608 1.00 98.81 100 GLN A CA 1
ATOM 738 C C . GLN A 1 100 ? -3.605 9.388 1.644 1.00 98.81 100 GLN A C 1
ATOM 740 O O . GLN A 1 100 ? -3.257 8.858 2.703 1.00 98.81 100 GLN A O 1
ATOM 745 N N . TRP A 1 101 ? -3.008 9.133 0.491 1.00 98.81 101 TRP A N 1
ATOM 746 C CA . TRP A 1 101 ? -1.747 8.417 0.377 1.00 98.81 101 TRP A CA 1
ATOM 747 C C . TRP A 1 101 ? -0.741 9.254 -0.412 1.00 98.81 101 TRP A C 1
ATOM 749 O O . TRP A 1 101 ? -1.105 10.236 -1.061 1.00 98.81 101 TRP A O 1
ATOM 759 N N . CYS A 1 102 ? 0.534 8.913 -0.273 1.00 98.62 102 CYS A N 1
ATOM 760 C CA . CYS A 1 102 ? 1.641 9.623 -0.890 1.00 98.62 102 CYS A CA 1
ATOM 761 C C . CYS A 1 102 ? 2.286 8.740 -1.953 1.00 98.62 102 CYS A C 1
ATOM 763 O O . CYS A 1 102 ? 2.672 7.614 -1.638 1.00 98.62 102 CYS A O 1
ATOM 765 N N . VAL A 1 103 ? 2.404 9.243 -3.182 1.00 98.31 103 VAL A N 1
ATOM 766 C CA . VAL A 1 103 ? 3.093 8.569 -4.291 1.00 98.31 103 VAL A CA 1
ATOM 767 C C . VAL A 1 103 ? 4.414 9.269 -4.584 1.00 98.31 103 VAL A C 1
ATOM 769 O O . VAL A 1 103 ? 4.455 10.492 -4.696 1.00 98.31 103 VAL A O 1
ATOM 772 N N . ASP A 1 104 ? 5.503 8.516 -4.701 1.00 97.06 104 ASP A N 1
ATOM 773 C CA . ASP A 1 104 ? 6.807 9.066 -5.078 1.00 97.06 104 ASP A CA 1
ATOM 774 C C . ASP A 1 104 ? 6.817 9.475 -6.554 1.00 97.06 104 ASP A C 1
ATOM 776 O O . ASP A 1 104 ? 6.297 8.755 -7.408 1.00 97.06 104 ASP A O 1
ATOM 780 N N . HIS A 1 105 ? 7.472 10.592 -6.877 1.00 91.88 105 HIS A N 1
ATOM 781 C CA . HIS A 1 105 ? 7.601 11.078 -8.252 1.00 91.88 105 HIS A CA 1
ATOM 782 C C . HIS A 1 105 ? 8.147 10.024 -9.226 1.00 91.88 105 HIS A C 1
ATOM 784 O O . HIS A 1 105 ? 7.683 9.926 -10.363 1.00 91.88 105 HIS A O 1
ATOM 790 N N . ASN A 1 106 ? 9.136 9.230 -8.809 1.00 88.81 106 ASN A N 1
ATOM 791 C CA . ASN A 1 106 ? 9.693 8.183 -9.658 1.00 88.81 106 ASN A CA 1
ATOM 792 C C . ASN A 1 106 ? 8.877 6.888 -9.577 1.00 88.81 106 ASN A C 1
ATOM 794 O O . ASN A 1 106 ? 9.025 6.041 -10.446 1.00 88.81 106 ASN A O 1
ATOM 798 N N . GLY A 1 107 ? 8.019 6.722 -8.574 1.00 90.50 107 GLY A N 1
ATOM 799 C CA . GLY A 1 107 ? 7.290 5.488 -8.299 1.00 90.50 107 GLY A CA 1
ATOM 800 C C . GLY A 1 107 ? 5.817 5.483 -8.700 1.00 90.50 107 GLY A C 1
ATOM 801 O O . GLY A 1 107 ? 5.084 4.664 -8.154 1.00 90.50 107 GLY A O 1
ATOM 802 N N . ASP A 1 108 ? 5.365 6.375 -9.588 1.00 93.56 108 ASP A N 1
ATOM 803 C CA . ASP A 1 108 ? 3.956 6.448 -9.996 1.00 93.56 108 ASP A CA 1
ATOM 804 C C . ASP A 1 108 ? 3.599 5.405 -11.075 1.00 93.56 108 ASP A C 1
ATOM 806 O O . ASP A 1 108 ? 3.955 5.534 -12.258 1.00 93.56 108 ASP A O 1
ATOM 810 N N . HIS A 1 109 ? 2.862 4.379 -10.646 1.00 91.75 109 HIS A N 1
ATOM 811 C CA . HIS A 1 109 ? 2.558 3.172 -11.425 1.00 91.75 109 HIS A CA 1
ATOM 812 C C . HIS A 1 109 ? 1.145 3.098 -11.990 1.00 91.75 109 HIS A C 1
ATOM 814 O O . HIS A 1 109 ? 0.809 2.122 -12.666 1.00 91.75 109 HIS A O 1
ATOM 820 N N . GLY A 1 110 ? 0.305 4.100 -11.722 1.00 95.06 110 GLY A N 1
ATOM 821 C CA . GLY A 1 110 ? -1.124 3.991 -12.014 1.00 95.06 110 GLY A CA 1
ATOM 822 C C . GLY A 1 110 ? -1.779 2.838 -11.239 1.00 95.06 110 GLY A C 1
ATOM 823 O O . GLY A 1 110 ? -1.359 2.491 -10.134 1.00 95.06 110 GLY A O 1
ATOM 824 N N . GLY A 1 111 ? -2.806 2.221 -11.823 1.00 96.69 111 GLY A N 1
ATOM 825 C CA . GLY A 1 111 ? -3.545 1.124 -11.194 1.00 96.69 111 GLY A CA 1
ATOM 826 C C . GLY A 1 111 ? -4.667 1.593 -10.268 1.00 96.69 111 GLY A C 1
ATOM 827 O O . GLY A 1 111 ? -5.277 2.643 -10.489 1.00 96.69 111 GLY A O 1
ATOM 828 N N . MET A 1 112 ? -4.983 0.782 -9.257 1.00 98.75 112 MET A N 1
ATOM 829 C CA . MET A 1 112 ? -6.163 0.960 -8.401 1.00 98.75 112 MET A CA 1
ATOM 830 C C . MET A 1 112 ? -5.815 0.798 -6.926 1.00 98.75 112 MET A C 1
ATOM 832 O O . MET A 1 112 ? -4.968 -0.015 -6.563 1.00 98.75 112 MET A O 1
ATOM 836 N N . PHE A 1 113 ? -6.481 1.561 -6.066 1.00 98.88 113 PHE A N 1
ATOM 837 C CA . PHE A 1 113 ? -6.247 1.553 -4.625 1.00 98.88 113 PHE A CA 1
ATOM 838 C C . PHE A 1 113 ? -7.554 1.591 -3.836 1.00 98.88 113 PHE A C 1
ATOM 840 O O . PHE A 1 113 ? -8.603 1.978 -4.349 1.00 98.88 113 PHE A O 1
ATOM 847 N N . THR A 1 114 ? -7.507 1.178 -2.576 1.00 98.88 114 THR A N 1
ATOM 848 C CA . THR A 1 114 ? -8.675 1.146 -1.695 1.00 98.88 114 THR A CA 1
ATOM 849 C C . THR A 1 114 ? -8.285 1.302 -0.226 1.00 98.88 114 THR A C 1
ATOM 851 O O . THR A 1 114 ? -7.106 1.239 0.136 1.00 98.88 114 THR A O 1
ATOM 854 N N . TYR A 1 115 ? -9.301 1.489 0.614 1.00 98.88 115 TYR A N 1
ATOM 855 C CA . TYR A 1 115 ? -9.202 1.551 2.066 1.00 98.88 115 TYR A CA 1
ATOM 856 C C . TYR A 1 115 ? -10.206 0.592 2.692 1.00 98.88 115 TYR A C 1
ATOM 858 O O . TYR A 1 115 ? -11.312 0.415 2.180 1.00 98.88 115 TYR A O 1
ATOM 866 N N . ARG A 1 116 ? -9.817 -0.051 3.791 1.00 98.88 116 ARG A N 1
ATOM 867 C CA . ARG A 1 116 ? -10.562 -1.167 4.382 1.00 98.88 116 ARG A CA 1
ATOM 868 C C . ARG A 1 116 ? -10.532 -1.116 5.899 1.00 98.88 116 ARG A C 1
ATOM 870 O O . ARG A 1 116 ? -9.509 -0.752 6.473 1.00 98.88 116 ARG A O 1
ATOM 877 N N . ILE A 1 117 ? -11.605 -1.559 6.548 1.00 98.88 117 ILE A N 1
ATOM 878 C CA . ILE A 1 117 ? -11.682 -1.725 8.005 1.00 98.88 117 ILE A CA 1
ATOM 879 C C . ILE A 1 117 ? -12.225 -3.118 8.321 1.00 98.88 117 ILE A C 1
ATOM 881 O O . ILE A 1 117 ? -13.390 -3.409 8.059 1.00 98.88 117 ILE A O 1
ATOM 885 N N . CYS A 1 118 ? -11.396 -3.968 8.927 1.00 98.75 118 CYS A N 1
ATOM 886 C CA . CYS A 1 118 ? -11.838 -5.255 9.457 1.00 98.75 118 CYS A CA 1
ATOM 887 C C . CYS A 1 118 ? -12.734 -5.026 10.686 1.00 98.75 118 CYS A C 1
ATOM 889 O O . CYS A 1 118 ? -12.306 -4.439 11.679 1.00 98.75 118 CYS A O 1
ATOM 891 N N . GLN A 1 119 ? -13.981 -5.500 10.621 1.00 98.44 119 GLN A N 1
ATOM 892 C CA . GLN A 1 119 ? -14.977 -5.342 11.694 1.00 98.44 119 GLN A CA 1
ATOM 893 C C . GLN A 1 119 ? -14.980 -6.512 12.698 1.00 98.44 119 GLN A C 1
ATOM 895 O O . GLN A 1 119 ? -15.859 -6.593 13.556 1.00 98.44 119 GLN A O 1
ATOM 900 N N . ASP A 1 120 ? -14.000 -7.418 12.613 1.00 98.44 120 ASP A N 1
ATOM 901 C CA . ASP A 1 120 ? -13.736 -8.433 13.636 1.00 98.44 120 ASP A CA 1
ATOM 902 C C . ASP A 1 120 ? -12.582 -7.978 14.535 1.00 98.44 120 ASP A C 1
ATOM 904 O O . ASP A 1 120 ? -11.400 -8.124 14.210 1.00 98.44 120 ASP A O 1
ATOM 908 N N . GLN A 1 121 ? -12.936 -7.432 15.698 1.00 98.12 121 GLN A N 1
ATOM 909 C CA . GLN A 1 121 ? -11.958 -6.910 16.648 1.00 98.12 121 GLN A CA 1
ATOM 910 C C . GLN A 1 121 ? -10.974 -7.987 17.129 1.00 98.12 121 GLN A C 1
ATOM 912 O O . GLN A 1 121 ? -9.811 -7.679 17.342 1.00 98.12 121 GLN A O 1
ATOM 917 N N . SER A 1 122 ? -11.385 -9.255 17.232 1.00 98.06 122 SER A N 1
ATOM 918 C CA . SER A 1 122 ? -10.503 -10.322 17.728 1.00 98.06 122 SER A CA 1
ATOM 919 C C . SER A 1 122 ? -9.364 -10.657 16.760 1.00 98.06 122 SER A C 1
ATOM 921 O O . SER A 1 122 ? -8.283 -11.078 17.178 1.00 98.06 122 SER A O 1
ATOM 923 N N . ILE A 1 123 ? -9.596 -10.446 15.461 1.00 98.25 123 ILE A N 1
ATOM 924 C CA . ILE A 1 123 ? -8.565 -10.538 14.429 1.00 98.25 123 ILE A CA 1
ATOM 925 C C . ILE A 1 123 ? -7.642 -9.322 14.523 1.00 98.25 123 ILE A C 1
ATOM 927 O O . ILE A 1 123 ? -6.422 -9.486 14.544 1.00 98.25 123 ILE A O 1
ATOM 931 N N . VAL A 1 124 ? -8.218 -8.120 14.629 1.00 98.69 124 VAL A N 1
ATOM 932 C CA . VAL A 1 124 ? -7.470 -6.855 14.702 1.00 98.69 124 VAL A CA 1
ATOM 933 C C . VAL A 1 124 ? -6.597 -6.776 15.955 1.00 98.69 124 VAL A C 1
ATOM 935 O O . VAL A 1 124 ? -5.453 -6.348 15.851 1.00 98.69 124 VAL A O 1
ATOM 938 N N . ASP A 1 125 ? -7.065 -7.257 17.108 1.00 98.44 125 ASP A N 1
ATOM 939 C CA . ASP A 1 125 ? -6.349 -7.207 18.392 1.00 98.44 125 ASP A CA 1
ATOM 940 C C . ASP A 1 125 ? -4.956 -7.853 18.322 1.00 98.44 125 ASP A C 1
ATOM 942 O O . ASP A 1 125 ? -4.018 -7.398 18.978 1.00 98.44 125 ASP A O 1
ATOM 946 N N . LYS A 1 126 ? -4.770 -8.864 17.464 1.00 98.38 126 LYS A N 1
ATOM 947 C CA . LYS A 1 126 ? -3.457 -9.495 17.241 1.00 98.38 126 LYS A CA 1
ATOM 948 C C . LYS A 1 126 ? -2.425 -8.539 16.637 1.00 98.38 126 LYS A C 1
ATOM 950 O O . LYS A 1 126 ? -1.231 -8.755 16.803 1.00 98.38 126 LYS A O 1
ATOM 955 N N . PHE A 1 127 ? -2.879 -7.494 15.952 1.00 98.69 127 PHE A N 1
ATOM 956 C CA . PHE A 1 127 ? -2.063 -6.443 15.340 1.00 98.69 127 PHE A CA 1
ATOM 957 C C . PHE A 1 127 ? -1.900 -5.224 16.259 1.00 98.69 127 PHE A C 1
ATOM 959 O O . PHE A 1 127 ? -1.261 -4.241 15.869 1.00 98.69 127 PHE A O 1
ATOM 966 N N . LEU A 1 128 ? -2.488 -5.270 17.460 1.00 98.69 128 LEU A N 1
ATOM 967 C CA . LEU A 1 128 ? -2.447 -4.219 18.479 1.00 98.69 128 LEU A CA 1
ATOM 968 C C . LEU A 1 128 ? -1.645 -4.635 19.727 1.00 98.69 128 LEU A C 1
ATOM 970 O O . LEU A 1 128 ? -1.451 -3.822 20.627 1.00 98.69 128 LEU A O 1
ATOM 974 N N . ASP A 1 129 ? -1.127 -5.867 19.784 1.00 98.31 129 ASP A N 1
ATOM 975 C CA . ASP A 1 129 ? -0.280 -6.330 20.887 1.00 98.31 129 ASP A CA 1
ATOM 976 C C . ASP A 1 129 ? 1.218 -6.150 20.561 1.00 98.31 129 ASP A C 1
ATOM 978 O O . ASP A 1 129 ? 1.758 -6.870 19.717 1.00 98.31 129 ASP A O 1
ATOM 982 N N . PRO A 1 130 ? 1.951 -5.250 21.247 1.00 97.81 130 PRO A N 1
ATOM 983 C CA . PRO A 1 130 ? 3.395 -5.095 21.049 1.00 97.81 130 PRO A CA 1
ATOM 984 C C . PRO A 1 130 ? 4.198 -6.348 21.436 1.00 97.81 130 PRO A C 1
ATOM 986 O O . PRO A 1 130 ? 5.357 -6.480 21.046 1.00 97.81 130 PRO A O 1
ATOM 989 N N . SER A 1 131 ? 3.616 -7.281 22.189 1.00 98.25 131 SER A N 1
ATOM 990 C CA . SER A 1 131 ? 4.249 -8.535 22.618 1.00 98.25 131 SER A CA 1
ATOM 991 C C . SER A 1 131 ? 4.021 -9.692 21.642 1.00 98.25 131 SER A C 1
ATOM 993 O O . SER A 1 131 ? 4.573 -10.776 21.854 1.00 98.25 131 SER A O 1
ATOM 995 N N . TYR A 1 132 ? 3.235 -9.484 20.581 1.00 97.81 132 TYR A N 1
ATOM 996 C CA . TYR A 1 132 ? 2.841 -10.525 19.640 1.00 97.81 132 TYR A CA 1
ATOM 997 C C . TYR A 1 132 ? 3.059 -10.090 18.189 1.00 97.81 132 TYR A C 1
ATOM 999 O O . TYR A 1 132 ? 2.599 -9.038 17.763 1.00 97.81 132 TYR A O 1
ATOM 1007 N N . LEU A 1 133 ? 3.745 -10.926 17.408 1.00 98.06 133 LEU A N 1
ATOM 1008 C CA . LEU A 1 133 ? 3.897 -10.726 15.969 1.00 98.06 133 LEU A CA 1
ATOM 1009 C C . LEU A 1 133 ? 2.947 -11.681 15.230 1.00 98.06 133 LEU A C 1
ATOM 1011 O O . LEU A 1 133 ? 3.174 -12.893 15.305 1.00 98.06 133 LEU A O 1
ATOM 1015 N N . PRO A 1 134 ? 1.933 -11.174 14.499 1.00 98.50 134 PRO A N 1
ATOM 1016 C CA . PRO A 1 134 ? 1.030 -12.014 13.720 1.00 98.50 134 PRO A CA 1
ATOM 1017 C C . PRO A 1 134 ? 1.766 -12.927 12.737 1.00 98.50 134 PRO A C 1
ATOM 1019 O O . PRO A 1 134 ? 2.672 -12.501 12.011 1.00 98.50 134 PRO A O 1
ATOM 1022 N N . THR A 1 135 ? 1.345 -14.189 12.685 1.00 98.38 135 THR A N 1
ATOM 1023 C CA . THR A 1 135 ? 1.824 -15.159 11.693 1.00 98.38 135 THR A CA 1
ATOM 1024 C C . THR A 1 135 ? 1.307 -14.824 10.291 1.00 98.38 135 THR A C 1
ATOM 1026 O O . THR A 1 135 ? 0.361 -14.057 10.129 1.00 98.38 135 THR A O 1
ATOM 1029 N N . ASN A 1 136 ? 1.894 -15.420 9.249 1.00 97.75 136 ASN A N 1
ATOM 1030 C CA . ASN A 1 136 ? 1.424 -15.202 7.875 1.00 97.75 136 ASN A CA 1
ATOM 1031 C C . ASN A 1 136 ? -0.036 -15.648 7.670 1.00 97.75 136 ASN A C 1
ATOM 1033 O O . ASN A 1 136 ? -0.768 -14.980 6.948 1.00 97.75 136 ASN A O 1
ATOM 1037 N N . ASP A 1 137 ? -0.470 -16.728 8.325 1.00 97.94 137 ASP A N 1
ATOM 1038 C CA . ASP A 1 137 ? -1.856 -17.201 8.229 1.00 97.94 137 ASP A CA 1
ATOM 1039 C C . ASP A 1 137 ? -2.824 -16.216 8.899 1.00 97.94 137 ASP A C 1
ATOM 1041 O O . ASP A 1 137 ? -3.905 -15.955 8.383 1.00 97.94 137 ASP A O 1
ATOM 1045 N N . GLU A 1 138 ? -2.424 -15.609 10.018 1.00 98.31 138 GLU A N 1
ATOM 1046 C CA . GLU A 1 138 ? -3.215 -14.562 10.677 1.00 98.31 138 GLU A CA 1
ATOM 1047 C C . GLU A 1 138 ? -3.219 -13.257 9.885 1.00 98.31 138 GLU A C 1
ATOM 1049 O O . GLU A 1 138 ? -4.236 -12.573 9.855 1.00 98.31 138 GLU A O 1
ATOM 1054 N N . LYS A 1 139 ? -2.115 -12.933 9.203 1.00 98.69 139 LYS A N 1
ATOM 1055 C CA . LYS A 1 139 ? -2.037 -11.826 8.241 1.00 98.69 139 LYS A CA 1
ATOM 1056 C C . LYS A 1 139 ? -2.975 -12.036 7.061 1.00 98.69 139 LYS A C 1
ATOM 1058 O O . LYS A 1 139 ? -3.653 -11.089 6.684 1.00 98.69 139 LYS A O 1
ATOM 1063 N N . GLN A 1 140 ? -3.052 -13.250 6.522 1.00 98.50 140 GLN A N 1
ATOM 1064 C CA . GLN A 1 140 ? -3.990 -13.560 5.447 1.00 98.50 140 GLN A CA 1
ATOM 1065 C C . GLN A 1 140 ? -5.440 -13.549 5.943 1.00 98.50 140 GLN A C 1
ATOM 1067 O O . GLN A 1 140 ? -6.280 -12.918 5.322 1.00 98.50 140 GLN A O 1
ATOM 1072 N N . ALA A 1 141 ? -5.730 -14.152 7.098 1.00 98.19 141 ALA A N 1
ATOM 1073 C CA . ALA A 1 141 ? -7.075 -14.117 7.675 1.00 98.19 141 ALA A CA 1
ATOM 1074 C C . ALA A 1 141 ? -7.536 -12.683 7.998 1.00 98.19 141 ALA A C 1
ATOM 1076 O O . ALA A 1 141 ? -8.712 -12.352 7.846 1.00 98.19 141 ALA A O 1
ATOM 1077 N N . ALA A 1 142 ? -6.613 -11.822 8.437 1.00 98.69 142 ALA A N 1
ATOM 1078 C CA . ALA A 1 142 ? -6.885 -10.403 8.614 1.00 98.69 142 ALA A CA 1
ATOM 1079 C C . ALA A 1 142 ? -7.127 -9.702 7.283 1.00 98.69 142 ALA A C 1
ATOM 1081 O O . ALA A 1 142 ? -8.093 -8.953 7.183 1.00 98.69 142 ALA A O 1
ATOM 1082 N N . GLU A 1 143 ? -6.302 -9.960 6.269 1.00 98.75 143 GLU A N 1
ATOM 1083 C CA . GLU A 1 143 ? -6.510 -9.420 4.927 1.00 98.75 143 GLU A CA 1
ATOM 1084 C C . GLU A 1 143 ? -7.893 -9.790 4.382 1.00 98.75 143 GLU A C 1
ATOM 1086 O O . GLU A 1 143 ? -8.628 -8.891 3.996 1.00 98.75 143 GLU A O 1
ATOM 1091 N N . ASP A 1 144 ? -8.315 -11.051 4.495 1.00 98.50 144 ASP A N 1
ATOM 1092 C CA . ASP A 1 144 ? -9.647 -11.489 4.063 1.00 98.50 144 ASP A CA 1
ATOM 1093 C C . ASP A 1 144 ? -10.772 -10.740 4.821 1.00 98.50 144 ASP A C 1
ATOM 1095 O O . ASP A 1 144 ? -11.811 -10.391 4.253 1.00 98.50 144 ASP A O 1
ATOM 1099 N N . CYS A 1 145 ? -10.567 -10.438 6.111 1.00 98.81 145 CYS A N 1
ATOM 1100 C CA . CYS A 1 145 ? -11.486 -9.602 6.891 1.00 98.81 145 CYS A CA 1
ATOM 1101 C C . CYS A 1 145 ? -11.503 -8.143 6.404 1.00 98.81 145 CYS A C 1
ATOM 1103 O O . CYS A 1 145 ? -12.563 -7.517 6.354 1.00 98.81 145 CYS A O 1
ATOM 1105 N N . PHE A 1 146 ? -10.346 -7.593 6.031 1.00 98.81 146 PHE A N 1
ATOM 1106 C CA . PHE A 1 146 ? -10.263 -6.274 5.414 1.00 98.81 146 PHE A CA 1
ATOM 1107 C C . PHE A 1 146 ? -10.913 -6.265 4.018 1.00 98.81 146 PHE A C 1
ATOM 1109 O O . PHE A 1 146 ? -11.572 -5.285 3.690 1.00 98.81 146 PHE A O 1
ATOM 1116 N N . ASP A 1 147 ? -10.823 -7.338 3.224 1.00 98.38 147 ASP A N 1
ATOM 1117 C CA . ASP A 1 147 ? -11.513 -7.455 1.926 1.00 98.38 147 ASP A CA 1
ATOM 1118 C C . ASP A 1 147 ? -13.027 -7.371 2.102 1.00 98.38 147 ASP A C 1
ATOM 1120 O O . ASP A 1 147 ? -13.696 -6.607 1.404 1.00 98.38 147 ASP A O 1
ATOM 1124 N N . ALA A 1 148 ? -13.564 -8.077 3.099 1.00 98.31 148 ALA A N 1
ATOM 1125 C CA . ALA A 1 148 ? -14.976 -7.985 3.465 1.00 98.31 148 ALA A CA 1
ATOM 1126 C C . ALA A 1 148 ? -15.370 -6.599 4.017 1.00 98.31 148 ALA A C 1
ATOM 1128 O O . ALA A 1 148 ? -16.532 -6.204 3.932 1.00 98.31 148 ALA A O 1
ATOM 1129 N N . GLY A 1 149 ? -14.408 -5.874 4.590 1.00 98.62 149 GLY A N 1
ATOM 1130 C CA . GLY A 1 149 ? -14.556 -4.546 5.177 1.00 98.62 149 GLY A CA 1
ATOM 1131 C C . GLY A 1 149 ? -14.105 -3.393 4.277 1.00 98.62 149 GLY A C 1
ATOM 1132 O O . GLY A 1 149 ? -13.736 -2.333 4.790 1.00 98.62 149 GLY A O 1
ATOM 1133 N N . LEU A 1 150 ? -14.075 -3.594 2.957 1.00 98.75 150 LEU A N 1
ATOM 1134 C CA . LEU A 1 150 ? -13.742 -2.553 1.987 1.00 98.75 150 LEU A CA 1
ATOM 1135 C C . LEU A 1 150 ? -14.683 -1.347 2.132 1.00 98.75 150 LEU A C 1
ATOM 1137 O O . LEU A 1 150 ? -15.889 -1.523 2.287 1.00 98.75 150 LEU A O 1
ATOM 1141 N N . LEU A 1 151 ? -14.130 -0.133 2.059 1.00 98.69 151 LEU A N 1
ATOM 1142 C CA . LEU A 1 151 ? -14.875 1.128 2.089 1.00 98.69 151 LEU A CA 1
ATOM 1143 C C . LEU A 1 151 ? -15.079 1.631 0.650 1.00 98.69 151 LEU A C 1
ATOM 1145 O O . LEU A 1 151 ? -14.139 2.187 0.072 1.00 98.69 151 LEU A O 1
ATOM 1149 N N . PRO A 1 152 ? -16.263 1.432 0.040 1.00 98.62 152 PRO A N 1
ATOM 1150 C CA . PRO A 1 152 ? -16.462 1.716 -1.374 1.00 98.62 152 PRO A CA 1
ATOM 1151 C C . PRO A 1 152 ? -16.355 3.211 -1.677 1.00 98.62 152 PRO A C 1
ATOM 1153 O O . PRO A 1 152 ? -16.916 4.042 -0.960 1.00 98.62 152 PRO A O 1
ATOM 1156 N N . CYS A 1 153 ? -15.734 3.566 -2.804 1.00 98.25 153 CYS A N 1
ATOM 1157 C CA . CYS A 1 153 ? -15.742 4.937 -3.325 1.00 98.25 153 CYS A CA 1
ATOM 1158 C C . CYS A 1 153 ? -17.173 5.495 -3.429 1.00 98.25 153 CYS A C 1
ATOM 1160 O O . CYS A 1 153 ? -17.413 6.668 -3.125 1.00 98.25 153 CYS A O 1
ATOM 1162 N N . THR A 1 154 ? -18.114 4.638 -3.841 1.00 98.12 154 THR A N 1
ATOM 1163 C CA . THR A 1 154 ? -19.514 4.968 -4.132 1.00 98.12 154 THR A CA 1
ATOM 1164 C C . THR A 1 154 ? -20.362 5.280 -2.902 1.00 98.12 154 THR A C 1
ATOM 1166 O O . THR A 1 154 ? -21.471 5.787 -3.059 1.00 98.12 154 THR A O 1
ATOM 1169 N N . ASP A 1 155 ? -19.869 4.999 -1.693 1.00 98.12 155 ASP A N 1
ATOM 1170 C CA . ASP A 1 155 ? -20.612 5.267 -0.454 1.00 98.12 155 ASP A CA 1
ATOM 1171 C C . ASP A 1 155 ? -20.582 6.752 -0.058 1.00 98.12 155 ASP A C 1
ATOM 1173 O O . ASP A 1 155 ? -21.381 7.189 0.773 1.00 98.12 155 ASP A O 1
ATOM 1177 N N . VAL A 1 156 ? -19.691 7.545 -0.664 1.00 97.75 156 VAL A N 1
ATOM 1178 C CA . VAL A 1 156 ? -19.602 8.994 -0.453 1.00 97.75 156 VAL A CA 1
ATOM 1179 C C . VAL A 1 156 ? -20.451 9.726 -1.487 1.00 97.75 156 VAL A C 1
ATOM 1181 O O . VAL A 1 156 ? -20.171 9.712 -2.688 1.00 97.75 156 VAL A O 1
ATOM 1184 N N . SER A 1 157 ? -21.483 10.425 -1.016 1.00 96.44 157 SER A N 1
ATOM 1185 C CA . SER A 1 157 ? -22.416 11.129 -1.899 1.00 96.44 157 SER A CA 1
ATOM 1186 C C . SER A 1 157 ? -21.733 12.273 -2.658 1.00 96.44 157 SER A C 1
ATOM 1188 O O . SER A 1 157 ? -21.139 13.172 -2.063 1.00 96.44 157 SER A O 1
ATOM 1190 N N . GLY A 1 158 ? -21.844 12.262 -3.990 1.00 95.62 158 GLY A N 1
ATOM 1191 C CA . GLY A 1 158 ? -21.259 13.282 -4.868 1.00 95.62 158 GLY A CA 1
ATOM 1192 C C . GLY A 1 158 ? -19.776 13.081 -5.200 1.00 95.62 158 GLY A C 1
ATOM 1193 O O . GLY A 1 158 ? -19.194 13.937 -5.866 1.00 95.62 158 GLY A O 1
ATOM 1194 N N . GLN A 1 159 ? -19.163 11.978 -4.762 1.00 97.62 159 GLN A N 1
ATOM 1195 C CA . GLN A 1 159 ? -17.836 11.570 -5.216 1.00 97.62 159 GLN A CA 1
ATOM 1196 C C . GLN A 1 159 ? -17.941 10.804 -6.543 1.00 97.62 159 GLN A C 1
ATOM 1198 O O . GLN A 1 159 ? -18.706 9.851 -6.665 1.00 97.62 159 GLN A O 1
ATOM 1203 N N . GLU A 1 160 ? -17.158 11.212 -7.541 1.00 97.38 160 GLU A N 1
ATOM 1204 C CA . GLU A 1 160 ? -17.100 10.523 -8.833 1.00 97.38 160 GLU A CA 1
ATOM 1205 C C . GLU A 1 160 ? -16.208 9.275 -8.741 1.00 97.38 160 GLU A C 1
ATOM 1207 O O . GLU A 1 160 ? -15.014 9.371 -8.437 1.00 97.38 160 GLU A O 1
ATOM 1212 N N . CYS A 1 161 ? -16.790 8.109 -9.035 1.00 97.88 161 CYS A N 1
ATOM 1213 C CA . CYS A 1 161 ? -16.152 6.793 -8.932 1.00 97.88 161 CYS A CA 1
ATOM 1214 C C . CYS A 1 161 ? -16.118 6.109 -10.302 1.00 97.88 161 CYS A C 1
ATOM 1216 O O . CYS A 1 161 ? -17.033 5.366 -10.670 1.00 97.88 161 CYS A O 1
ATOM 1218 N N . GLY A 1 162 ? -15.078 6.424 -11.076 1.00 96.19 162 GLY A N 1
ATOM 1219 C CA . GLY A 1 162 ? -14.857 5.878 -12.414 1.00 96.19 162 GLY A CA 1
ATOM 1220 C C . GLY A 1 162 ? -14.222 4.486 -12.416 1.00 96.19 162 GLY A C 1
ATOM 1221 O O . GLY A 1 162 ? -13.738 4.002 -11.396 1.00 96.19 162 GLY A O 1
ATOM 1222 N N . TYR A 1 163 ? -14.195 3.872 -13.597 1.00 97.06 163 TYR A N 1
ATOM 1223 C CA . TYR A 1 163 ? -13.460 2.635 -13.865 1.00 97.06 163 TYR A CA 1
ATOM 1224 C C . TYR A 1 163 ? -12.050 2.954 -14.366 1.00 97.06 163 TYR A C 1
ATOM 1226 O O . TYR A 1 163 ? -11.828 4.003 -14.977 1.00 97.06 163 TYR A O 1
ATOM 1234 N N . SER A 1 164 ? -11.101 2.049 -14.124 1.00 96.44 164 SER A N 1
ATOM 1235 C CA . SER A 1 164 ? -9.736 2.209 -14.626 1.00 96.44 164 SER A CA 1
ATOM 1236 C C . SER A 1 164 ? -9.698 2.194 -16.154 1.00 96.44 164 SER A C 1
ATOM 1238 O O . SER A 1 164 ? -10.318 1.345 -16.790 1.00 96.44 164 SER A O 1
ATOM 1240 N N . ALA A 1 165 ? -8.931 3.116 -16.742 1.00 94.75 165 ALA A N 1
ATOM 1241 C CA . ALA A 1 165 ? -8.649 3.122 -18.179 1.00 94.75 165 ALA A CA 1
ATOM 1242 C C . ALA A 1 165 ? -7.754 1.946 -18.610 1.00 94.75 165 ALA A C 1
ATOM 1244 O O . ALA A 1 165 ? -7.684 1.631 -19.796 1.00 94.75 165 ALA A O 1
ATOM 1245 N N . ASP A 1 166 ? -7.097 1.305 -17.643 1.00 92.75 166 ASP A N 1
ATOM 1246 C CA . ASP A 1 166 ? -6.210 0.160 -17.825 1.00 92.75 166 ASP A CA 1
ATOM 1247 C C . ASP A 1 166 ? -6.950 -1.185 -17.618 1.00 92.75 166 ASP A C 1
ATOM 1249 O O . ASP A 1 166 ? -6.335 -2.249 -17.531 1.00 92.75 166 ASP A O 1
ATOM 1253 N N . CYS A 1 167 ? -8.285 -1.137 -17.531 1.00 94.75 167 CYS A N 1
ATOM 1254 C CA . CYS A 1 167 ? -9.176 -2.285 -17.399 1.00 94.75 167 CYS A CA 1
ATOM 1255 C C . CYS A 1 167 ? -10.280 -2.247 -18.467 1.00 94.75 167 CYS A C 1
ATOM 1257 O O . CYS A 1 167 ? -10.679 -1.176 -18.928 1.00 94.75 167 CYS A O 1
ATOM 1259 N N . THR A 1 168 ? -10.822 -3.406 -18.831 1.00 95.25 168 THR A N 1
ATOM 1260 C CA . THR A 1 168 ? -11.967 -3.537 -19.741 1.00 95.25 168 THR A CA 1
ATOM 1261 C C . THR A 1 168 ? -13.151 -4.246 -19.086 1.00 95.25 168 THR A C 1
ATOM 1263 O O . THR A 1 168 ? -13.002 -5.037 -18.155 1.00 95.25 168 THR A O 1
ATOM 1266 N N . GLU A 1 169 ? -14.362 -3.946 -19.564 1.00 96.75 169 GLU A N 1
ATOM 1267 C CA . GLU A 1 169 ? -15.594 -4.527 -19.026 1.00 96.75 169 GLU A CA 1
ATOM 1268 C C . GLU A 1 169 ? -15.571 -6.062 -19.088 1.00 96.75 169 GLU A C 1
ATOM 1270 O O . GLU A 1 169 ? -15.362 -6.660 -20.144 1.00 96.75 169 GLU A O 1
ATOM 1275 N N . GLY A 1 170 ? -15.815 -6.695 -17.937 1.00 95.19 170 GLY A N 1
ATOM 1276 C CA . GLY A 1 170 ? -15.785 -8.150 -17.767 1.00 95.19 170 GLY A CA 1
ATOM 1277 C C . GLY A 1 170 ? -14.500 -8.693 -17.135 1.00 95.19 170 GLY A C 1
ATOM 1278 O O . GLY A 1 170 ? -14.480 -9.861 -16.745 1.00 95.19 170 GLY A O 1
ATOM 1279 N N . GLU A 1 171 ? -13.454 -7.878 -16.987 1.00 96.88 171 GLU A N 1
ATOM 1280 C CA . GLU A 1 171 ? -12.264 -8.232 -16.205 1.00 96.88 171 GLU A CA 1
ATOM 1281 C C . GLU A 1 171 ? -12.488 -8.032 -14.696 1.00 96.88 171 GLU A C 1
ATOM 1283 O O . GLU A 1 171 ? -13.351 -7.263 -14.275 1.00 96.88 171 GLU A O 1
ATOM 1288 N N . ALA A 1 172 ? -11.685 -8.699 -13.861 1.00 96.62 172 ALA A N 1
ATOM 1289 C CA . ALA A 1 172 ? -11.797 -8.616 -12.398 1.00 96.62 172 ALA A CA 1
ATOM 1290 C C . ALA A 1 172 ? -11.525 -7.201 -11.838 1.00 96.62 172 ALA A C 1
ATOM 1292 O O . ALA A 1 172 ? -12.089 -6.819 -10.812 1.00 96.62 172 ALA A O 1
ATOM 1293 N N . CYS A 1 173 ? -10.720 -6.401 -12.542 1.00 96.88 173 CYS A N 1
ATOM 1294 C CA . CYS A 1 173 ? -10.450 -5.001 -12.214 1.00 96.88 173 CYS A CA 1
ATOM 1295 C C . CYS A 1 173 ? -11.620 -4.060 -12.554 1.00 96.88 173 CYS A C 1
ATOM 1297 O O . CYS A 1 173 ? -11.581 -2.887 -12.185 1.00 96.88 173 CYS A O 1
ATOM 1299 N N . TRP A 1 174 ? -12.663 -4.530 -13.259 1.00 97.81 174 TRP A N 1
ATOM 1300 C CA . TRP A 1 174 ? -13.770 -3.688 -13.722 1.00 97.81 174 TRP A CA 1
ATOM 1301 C C . TRP A 1 174 ? -14.791 -3.451 -12.606 1.00 97.81 174 TRP A C 1
ATOM 1303 O O . TRP A 1 174 ? -15.925 -3.934 -12.622 1.00 97.81 174 TRP A O 1
ATOM 1313 N N . ARG A 1 175 ? -14.355 -2.697 -11.602 1.00 98.00 175 ARG A N 1
ATOM 1314 C CA . ARG A 1 175 ? -15.107 -2.354 -10.397 1.00 98.00 175 ARG A CA 1
ATOM 1315 C C . ARG A 1 175 ? -14.765 -0.929 -9.967 1.00 98.00 175 ARG A C 1
ATOM 1317 O O . ARG A 1 175 ? -13.672 -0.446 -10.243 1.00 98.00 175 ARG A O 1
ATOM 1324 N N . ASN A 1 176 ? -15.714 -0.245 -9.340 1.00 97.94 176 ASN A N 1
ATOM 1325 C CA . ASN A 1 176 ? -15.583 1.156 -8.923 1.00 97.94 176 ASN A CA 1
ATOM 1326 C C . ASN A 1 176 ? -15.897 1.369 -7.434 1.00 97.94 176 ASN A C 1
ATOM 1328 O O . ASN A 1 176 ? -16.062 2.499 -6.980 1.00 97.94 176 ASN A O 1
ATOM 1332 N N . ASP A 1 177 ? -15.992 0.278 -6.676 1.00 98.00 177 ASP A N 1
ATOM 1333 C CA . ASP A 1 177 ? -15.867 0.296 -5.223 1.00 98.00 177 ASP A CA 1
ATOM 1334 C C . ASP A 1 177 ? -14.423 0.632 -4.814 1.00 98.00 177 ASP A C 1
ATOM 1336 O O . ASP A 1 177 ? -14.209 1.423 -3.901 1.00 98.00 177 ASP A O 1
ATOM 1340 N N . TRP A 1 178 ? -13.434 0.119 -5.548 1.00 98.69 178 TRP A N 1
ATOM 1341 C CA . TRP A 1 178 ? -12.053 0.598 -5.508 1.00 98.69 178 TRP A CA 1
ATOM 1342 C C . TRP A 1 178 ? -11.911 1.956 -6.204 1.00 98.69 178 TRP A C 1
ATOM 1344 O O . TRP A 1 178 ? -12.620 2.274 -7.160 1.00 98.69 178 TRP A O 1
ATOM 1354 N N . PHE A 1 179 ? -10.926 2.737 -5.772 1.00 98.75 179 PHE A N 1
ATOM 1355 C CA . PHE A 1 179 ? -10.498 3.935 -6.480 1.00 98.75 179 PHE A CA 1
ATOM 1356 C C . PHE A 1 179 ? -9.551 3.564 -7.617 1.00 98.75 179 PHE A C 1
ATOM 1358 O O . PHE A 1 179 ? -8.729 2.656 -7.498 1.00 98.75 179 PHE A O 1
ATOM 1365 N N . THR A 1 180 ? -9.611 4.323 -8.705 1.00 98.31 180 THR A N 1
ATOM 1366 C CA . THR A 1 180 ? -8.642 4.228 -9.796 1.00 98.31 180 THR A CA 1
ATOM 1367 C C . THR A 1 180 ? -7.768 5.471 -9.842 1.00 98.31 180 THR A C 1
ATOM 1369 O O . THR A 1 180 ? -8.244 6.592 -9.639 1.00 98.31 180 THR A O 1
ATOM 1372 N N . CYS A 1 181 ? -6.488 5.274 -10.142 1.00 97.44 181 CYS A N 1
ATOM 1373 C CA . CYS A 1 181 ? -5.649 6.339 -10.671 1.00 97.44 181 CYS A CA 1
ATOM 1374 C C . CYS A 1 181 ? -6.132 6.731 -12.081 1.00 97.44 181 CYS A C 1
ATOM 1376 O O . CYS A 1 181 ? -6.934 6.018 -12.697 1.00 97.44 181 CYS A O 1
ATOM 1378 N N . ASN A 1 182 ? -5.658 7.863 -12.606 1.00 94.19 182 ASN A N 1
ATOM 1379 C CA . ASN A 1 182 ? -5.905 8.203 -14.006 1.00 94.19 182 ASN A CA 1
ATOM 1380 C C . ASN A 1 182 ? -5.120 7.249 -14.921 1.00 94.19 182 ASN A C 1
ATOM 1382 O O . ASN A 1 182 ? -4.148 6.625 -14.495 1.00 94.19 182 ASN A O 1
ATOM 1386 N N . GLY A 1 183 ? -5.532 7.155 -16.188 1.00 85.25 183 GLY A N 1
ATOM 1387 C CA . GLY A 1 183 ? -4.895 6.257 -17.153 1.00 85.25 183 GLY A CA 1
ATOM 1388 C C . GLY A 1 183 ? -3.398 6.521 -17.308 1.00 85.25 183 GLY A C 1
ATOM 1389 O O . GLY A 1 183 ? -2.946 7.673 -17.284 1.00 85.25 183 GLY A O 1
ATOM 1390 N N . PHE A 1 184 ? -2.631 5.447 -17.487 1.00 80.38 184 PHE A N 1
ATOM 1391 C CA . PHE A 1 184 ? -1.174 5.522 -17.547 1.00 80.38 184 PHE A CA 1
ATOM 1392 C C . PHE A 1 184 ? -0.658 6.372 -18.721 1.00 80.38 184 PHE A C 1
ATOM 1394 O O . PHE A 1 184 ?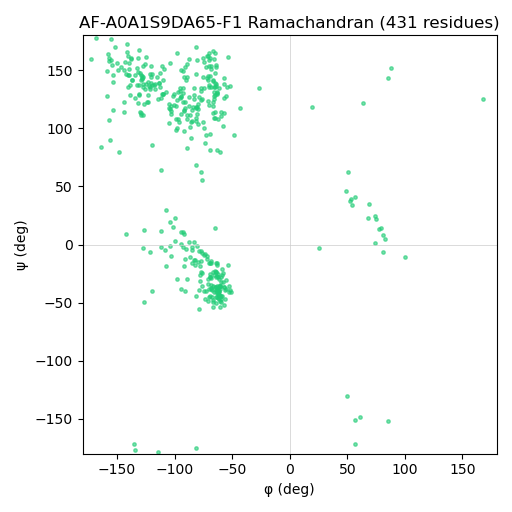 0.262 7.173 -18.560 1.00 80.38 184 PHE A O 1
ATOM 1401 N N . GLU A 1 185 ? -1.282 6.232 -19.895 1.00 81.69 185 GLU A N 1
ATOM 1402 C CA . GLU A 1 185 ? -0.926 6.955 -21.127 1.00 81.69 185 GLU A CA 1
ATOM 1403 C C . GLU A 1 185 ? -1.720 8.262 -21.330 1.00 81.69 185 GLU A C 1
ATOM 1405 O O . GLU A 1 185 ? -1.686 8.858 -22.412 1.00 81.69 185 GLU A O 1
ATOM 1410 N N . ALA A 1 186 ? -2.465 8.726 -20.319 1.00 83.62 186 ALA A N 1
ATOM 1411 C CA . ALA A 1 186 ? -3.267 9.940 -20.446 1.00 83.62 186 ALA A CA 1
ATOM 1412 C C . ALA A 1 186 ? -2.383 11.170 -20.736 1.00 83.62 186 ALA A C 1
ATOM 1414 O O . ALA A 1 186 ? -1.347 11.386 -20.113 1.00 83.62 186 ALA A O 1
ATOM 1415 N N . SER A 1 187 ? -2.794 12.003 -21.697 1.00 73.50 187 SER A N 1
ATOM 1416 C CA . SER A 1 187 ? -2.004 13.179 -22.103 1.00 73.50 187 SER A CA 1
ATOM 1417 C C . SER A 1 187 ? -2.099 14.357 -21.128 1.00 73.50 187 SER A C 1
ATOM 1419 O O . SER A 1 187 ? -1.206 15.198 -21.110 1.00 73.50 187 SER A O 1
ATOM 1421 N N . ASP A 1 188 ? -3.173 14.427 -20.340 1.00 87.38 188 ASP A N 1
ATOM 1422 C CA . ASP A 1 188 ? -3.378 15.422 -19.286 1.00 87.38 188 ASP A CA 1
ATOM 1423 C C . ASP A 1 188 ? -3.613 14.687 -17.964 1.00 87.38 188 ASP A C 1
ATOM 1425 O O . ASP A 1 188 ? -4.446 13.782 -17.906 1.00 87.38 188 ASP A O 1
ATOM 1429 N N . ARG A 1 189 ? -2.857 15.065 -16.925 1.00 92.81 189 ARG A N 1
ATOM 1430 C CA . ARG A 1 189 ? -2.919 14.490 -15.567 1.00 92.81 189 ARG A CA 1
ATOM 1431 C C . ARG A 1 189 ? -2.836 12.947 -15.539 1.00 92.81 189 ARG A C 1
ATOM 1433 O O . ARG A 1 189 ? -3.789 12.303 -15.094 1.00 92.81 189 ARG A O 1
ATOM 1440 N N . PRO A 1 190 ? -1.732 12.335 -16.003 1.00 92.31 190 PRO A N 1
ATOM 1441 C CA . PRO A 1 190 ? -1.587 10.881 -16.030 1.00 92.31 190 PRO A CA 1
ATOM 1442 C C . PRO A 1 190 ? -1.446 10.260 -14.635 1.00 92.31 190 PRO A C 1
ATOM 1444 O O . PRO A 1 190 ? -1.021 10.922 -13.686 1.00 92.31 190 PRO A O 1
ATOM 1447 N N . LYS A 1 191 ? -1.744 8.956 -14.554 1.00 94.25 191 LYS A N 1
ATOM 1448 C CA . LYS A 1 191 ? -1.440 8.082 -13.409 1.00 94.25 191 LYS A CA 1
ATOM 1449 C C . LYS A 1 191 ? -2.014 8.567 -12.064 1.00 94.25 191 LYS A C 1
ATOM 1451 O O . LYS A 1 191 ? -3.094 9.159 -12.021 1.00 94.25 191 LYS A O 1
ATOM 1456 N N . CYS A 1 192 ? -1.368 8.237 -10.944 1.00 97.50 192 CYS A N 1
ATOM 1457 C CA . CYS A 1 192 ? -1.891 8.514 -9.610 1.00 97.50 192 CYS A CA 1
ATOM 1458 C C . CYS A 1 192 ? -1.681 9.975 -9.199 1.00 97.50 192 CYS A C 1
ATOM 1460 O O . CYS A 1 192 ? -2.609 10.582 -8.667 1.00 97.50 192 CYS A O 1
ATOM 1462 N N . GLN A 1 193 ? -0.536 10.586 -9.526 1.00 96.75 193 GLN A N 1
ATOM 1463 C CA . GLN A 1 193 ? -0.286 12.009 -9.262 1.00 96.75 193 GLN A CA 1
ATOM 1464 C C . GLN A 1 193 ? -1.349 12.908 -9.912 1.00 96.75 193 GLN A C 1
ATOM 1466 O O . GLN A 1 193 ? -1.775 13.906 -9.323 1.00 96.75 193 GLN A O 1
ATOM 1471 N N . GLY A 1 194 ? -1.830 12.536 -11.103 1.00 95.94 194 GLY A N 1
ATOM 1472 C CA . GLY A 1 194 ? -2.850 13.277 -11.835 1.00 95.94 194 GLY A CA 1
ATOM 1473 C C . GLY A 1 194 ? -4.212 13.367 -11.138 1.00 95.94 194 GLY A C 1
ATOM 1474 O O . GLY A 1 194 ? -5.007 14.253 -11.478 1.00 95.94 194 GLY A O 1
ATOM 1475 N N . VAL A 1 195 ? -4.487 12.508 -10.148 1.00 96.88 195 VAL A N 1
ATOM 1476 C CA . VAL A 1 195 ? -5.738 12.526 -9.375 1.00 96.88 195 VAL A CA 1
ATOM 1477 C C . VAL A 1 195 ? -5.902 13.863 -8.654 1.00 96.88 195 VAL A C 1
ATOM 1479 O O . VAL A 1 195 ? -6.890 14.558 -8.895 1.00 96.88 195 VAL A O 1
ATOM 1482 N N . ASP A 1 196 ? -4.908 14.277 -7.870 1.00 96.56 196 ASP A N 1
ATOM 1483 C CA . ASP A 1 196 ? -4.918 15.577 -7.187 1.00 96.56 196 ASP A CA 1
ATOM 1484 C C . ASP A 1 196 ? -4.299 16.673 -8.063 1.00 96.56 196 ASP A C 1
ATOM 1486 O O . ASP A 1 196 ? -4.686 17.838 -7.968 1.00 96.56 196 A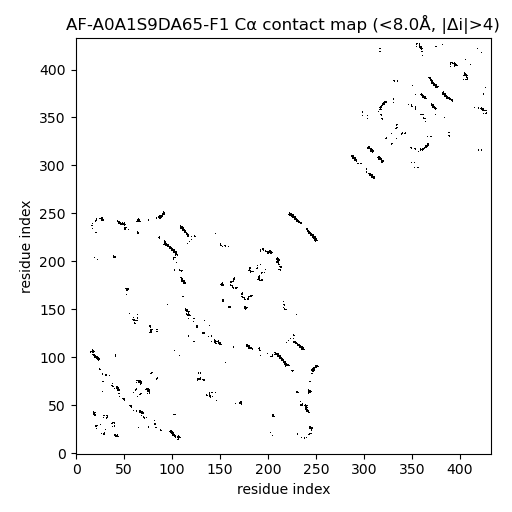SP A O 1
ATOM 1490 N N . ASN A 1 197 ? -3.352 16.301 -8.935 1.00 96.94 197 ASN A N 1
ATOM 1491 C CA . ASN A 1 197 ? -2.457 17.229 -9.627 1.00 96.94 197 ASN A CA 1
ATOM 1492 C C . ASN A 1 197 ? -1.733 18.173 -8.643 1.00 96.94 197 ASN A C 1
ATOM 1494 O O . ASN A 1 197 ? -1.595 19.373 -8.887 1.00 96.94 197 ASN A O 1
ATOM 1498 N N . ALA A 1 198 ? -1.327 17.621 -7.497 1.00 96.06 198 ALA A N 1
ATOM 1499 C CA . ALA A 1 198 ? -0.652 18.348 -6.433 1.00 96.06 198 ALA A CA 1
ATOM 1500 C C . ALA A 1 198 ? 0.783 18.739 -6.821 1.00 96.06 198 ALA A C 1
ATOM 1502 O O . ALA A 1 198 ? 1.385 18.172 -7.739 1.00 96.06 198 ALA A O 1
ATOM 1503 N N . GLU A 1 199 ? 1.346 19.703 -6.093 1.00 96.50 199 GLU A N 1
ATOM 1504 C CA . GLU A 1 199 ? 2.753 20.089 -6.221 1.00 96.50 199 GLU A CA 1
ATOM 1505 C C . GLU A 1 199 ? 3.687 18.995 -5.672 1.00 96.50 199 GLU A C 1
ATOM 1507 O O . GLU A 1 199 ? 3.316 18.216 -4.789 1.00 96.50 199 GLU A O 1
ATOM 1512 N N . LEU A 1 200 ? 4.917 18.941 -6.194 1.00 96.00 200 LEU A N 1
ATOM 1513 C CA . LEU A 1 200 ? 5.949 18.015 -5.721 1.00 96.00 200 LEU A CA 1
ATOM 1514 C C . LEU A 1 200 ? 6.340 18.351 -4.276 1.00 96.00 200 LEU A C 1
ATOM 1516 O O . LEU A 1 200 ? 6.546 19.520 -3.949 1.00 96.00 200 LEU A O 1
ATOM 1520 N N . ASN A 1 201 ? 6.528 17.323 -3.447 1.00 95.00 201 ASN A N 1
ATOM 1521 C CA . ASN A 1 201 ? 6.739 17.418 -1.996 1.00 95.00 201 ASN A CA 1
ATOM 1522 C C . ASN A 1 201 ? 5.506 17.896 -1.213 1.00 95.00 201 ASN A C 1
ATOM 1524 O O . ASN A 1 201 ? 5.641 18.399 -0.097 1.00 95.00 201 ASN A O 1
ATOM 1528 N N . SER A 1 202 ? 4.305 17.730 -1.772 1.00 97.25 202 SER A N 1
ATOM 1529 C CA . SER A 1 202 ? 3.052 17.917 -1.022 1.00 97.25 202 SER A CA 1
ATOM 1530 C C . SER A 1 202 ? 2.897 16.887 0.106 1.00 97.25 202 SER A C 1
ATOM 1532 O O . SER A 1 202 ? 2.243 17.161 1.109 1.00 97.25 202 SER A O 1
ATOM 1534 N N . CYS A 1 203 ? 3.572 15.744 -0.014 1.00 97.62 203 CYS A N 1
ATOM 1535 C CA . CYS A 1 203 ? 3.815 14.782 1.054 1.00 97.62 203 CYS A CA 1
ATOM 1536 C C . CYS A 1 203 ? 5.239 14.211 0.919 1.00 97.62 203 CYS A C 1
ATOM 1538 O O . CYS A 1 203 ? 5.919 14.417 -0.091 1.00 97.62 203 CYS A O 1
ATOM 1540 N N . TYR A 1 204 ? 5.728 13.543 1.964 1.00 97.31 204 TYR A N 1
ATOM 1541 C CA . TYR A 1 204 ? 7.107 13.060 2.010 1.00 97.31 204 TYR A CA 1
ATOM 1542 C C . TYR A 1 204 ? 7.270 11.719 1.285 1.00 97.31 204 TYR A C 1
ATOM 1544 O O . TYR A 1 204 ? 6.518 10.789 1.542 1.00 97.31 204 TYR A O 1
ATOM 1552 N N . THR A 1 205 ? 8.309 11.603 0.464 1.00 95.62 205 THR A N 1
ATOM 1553 C CA . THR A 1 205 ? 8.938 10.335 0.062 1.00 95.62 205 THR A CA 1
ATOM 1554 C C . THR A 1 205 ? 10.449 10.550 0.045 1.00 95.62 205 THR A C 1
ATOM 1556 O O . THR A 1 205 ? 10.922 11.675 -0.156 1.00 95.62 205 THR A O 1
ATOM 1559 N N . SER A 1 206 ? 11.224 9.498 0.295 1.00 87.12 206 SER A N 1
ATOM 1560 C CA . SER A 1 206 ? 12.682 9.599 0.405 1.00 87.12 206 SER A CA 1
ATOM 1561 C C . SER A 1 206 ? 13.393 9.693 -0.952 1.00 87.12 206 SER A C 1
ATOM 1563 O O . SER A 1 206 ? 14.446 10.325 -1.044 1.00 87.12 206 SER A O 1
ATOM 1565 N N . ILE A 1 207 ? 12.837 9.072 -2.001 1.00 84.19 207 ILE A N 1
ATOM 1566 C CA . ILE A 1 207 ? 13.523 8.873 -3.285 1.00 84.19 207 ILE A CA 1
ATOM 1567 C C . ILE A 1 207 ? 13.527 10.134 -4.158 1.00 84.19 207 ILE A C 1
ATOM 1569 O O . ILE A 1 207 ? 14.599 10.556 -4.600 1.00 84.19 207 ILE A O 1
ATOM 1573 N N . ALA A 1 208 ? 12.362 10.717 -4.453 1.00 86.94 208 ALA A N 1
ATOM 1574 C CA . ALA A 1 208 ? 12.257 11.819 -5.417 1.00 86.94 208 ALA A CA 1
ATOM 1575 C C . ALA A 1 208 ? 11.243 12.914 -5.046 1.00 86.94 208 ALA A C 1
ATOM 1577 O O . ALA A 1 208 ? 11.000 13.815 -5.852 1.00 86.94 208 ALA A O 1
ATOM 1578 N N . GLY A 1 209 ? 10.699 12.877 -3.829 1.00 92.38 209 GLY A N 1
ATOM 1579 C CA . GLY A 1 209 ? 9.634 13.775 -3.395 1.00 92.38 209 GLY A CA 1
ATOM 1580 C C . GLY A 1 209 ? 8.251 13.258 -3.790 1.00 92.38 209 GLY A C 1
ATOM 1581 O O . GLY A 1 209 ? 8.066 12.659 -4.852 1.00 92.38 209 GLY A O 1
ATOM 1582 N N . GLY A 1 210 ? 7.279 13.480 -2.904 1.00 95.56 210 GLY A N 1
ATOM 1583 C CA . GLY A 1 210 ? 5.967 12.853 -2.988 1.00 95.56 210 GLY A CA 1
ATOM 1584 C C . GLY A 1 210 ? 4.860 13.774 -3.487 1.00 95.56 210 GLY A C 1
ATOM 1585 O O . GLY A 1 210 ? 4.920 14.999 -3.335 1.00 95.56 210 GLY A O 1
ATOM 1586 N N . TYR A 1 211 ? 3.820 13.160 -4.039 1.00 98.19 211 TYR A N 1
ATOM 1587 C CA . TYR A 1 211 ? 2.559 13.791 -4.401 1.00 98.19 211 TYR A CA 1
ATOM 1588 C C . TYR A 1 211 ? 1.412 13.200 -3.595 1.00 98.19 211 TYR A C 1
ATOM 1590 O O . TYR A 1 211 ? 1.330 11.982 -3.422 1.00 98.19 211 TYR A O 1
ATOM 1598 N N . THR A 1 212 ? 0.505 14.053 -3.129 1.00 98.50 212 THR A N 1
ATOM 1599 C CA . THR A 1 212 ? -0.719 13.582 -2.483 1.00 98.50 212 THR A CA 1
ATOM 1600 C C . THR A 1 212 ? -1.664 12.953 -3.498 1.00 98.50 212 THR A C 1
ATOM 1602 O O . THR A 1 212 ? -1.773 13.406 -4.640 1.00 98.50 212 THR A O 1
ATOM 1605 N N . VAL A 1 213 ? -2.373 11.920 -3.054 1.00 98.62 213 VAL A N 1
ATOM 1606 C CA . VAL A 1 213 ? -3.535 11.357 -3.738 1.00 98.62 213 VAL A CA 1
ATOM 1607 C C . VAL A 1 213 ? -4.664 11.264 -2.720 1.00 98.62 213 VAL A C 1
ATOM 1609 O O . VAL A 1 213 ? -4.583 10.489 -1.763 1.00 98.62 213 VAL A O 1
ATOM 1612 N N . THR A 1 214 ? -5.699 12.081 -2.906 1.00 98.62 214 THR A N 1
ATOM 1613 C CA . THR A 1 214 ? -6.708 12.359 -1.879 1.00 98.62 214 THR A CA 1
ATOM 1614 C C . THR A 1 214 ? -8.091 11.891 -2.316 1.00 98.62 214 THR A C 1
ATOM 1616 O O . THR A 1 214 ? -8.543 12.143 -3.438 1.00 98.62 214 THR A O 1
ATOM 1619 N N . LYS A 1 215 ? -8.795 11.210 -1.409 1.00 98.56 215 LYS A N 1
ATOM 1620 C CA . LYS A 1 215 ? -10.175 10.743 -1.589 1.00 98.56 215 LYS A CA 1
ATOM 1621 C C . LYS A 1 215 ? -10.967 10.879 -0.298 1.00 98.56 215 LYS A C 1
ATOM 1623 O O . LYS A 1 215 ? -10.425 11.199 0.758 1.00 98.56 215 LYS A O 1
ATOM 1628 N N . LYS A 1 216 ? -12.269 10.627 -0.391 1.00 98.62 216 LYS A N 1
ATOM 1629 C CA . LYS A 1 216 ? -13.124 10.435 0.773 1.00 98.62 216 LYS A CA 1
ATOM 1630 C C . LYS A 1 216 ? -13.612 9.002 0.853 1.00 98.62 216 LYS A C 1
ATOM 1632 O O . LYS A 1 216 ? -13.885 8.378 -0.172 1.00 98.62 216 LYS A O 1
ATOM 1637 N N . VAL A 1 217 ? -13.785 8.527 2.077 1.00 98.69 217 VAL A N 1
ATOM 1638 C CA . VAL A 1 217 ? -14.450 7.258 2.380 1.00 98.69 217 VAL A CA 1
ATOM 1639 C C . VAL A 1 217 ? -15.477 7.476 3.478 1.00 98.69 217 VAL A C 1
ATOM 1641 O O . VAL A 1 217 ? -15.291 8.326 4.349 1.00 98.69 217 VAL A O 1
ATOM 1644 N N . LYS A 1 218 ? -16.563 6.708 3.438 1.00 98.69 218 LYS A N 1
ATOM 1645 C CA . LYS A 1 218 ? -17.546 6.665 4.516 1.00 98.69 218 LYS A CA 1
ATOM 1646 C C . LYS A 1 218 ? -17.157 5.555 5.484 1.00 98.69 218 LYS A C 1
ATOM 1648 O O . LYS A 1 218 ? -17.010 4.406 5.076 1.00 98.69 218 LYS A O 1
ATOM 1653 N N . LEU A 1 219 ? -16.966 5.894 6.754 1.00 98.38 219 LEU A N 1
ATOM 1654 C CA . LEU A 1 219 ? -16.675 4.909 7.789 1.00 98.38 219 LEU A CA 1
ATOM 1655 C C . LEU A 1 219 ? -17.897 4.017 8.057 1.00 98.38 219 LEU A C 1
ATOM 1657 O O . LEU A 1 219 ? -19.035 4.467 7.903 1.00 98.38 219 LEU A O 1
ATOM 1661 N N . PRO A 1 220 ? -17.687 2.759 8.480 1.00 97.81 220 PRO A N 1
ATOM 1662 C CA . PRO A 1 220 ? -18.778 1.855 8.808 1.00 97.81 220 PRO A CA 1
ATOM 1663 C C . PRO A 1 220 ? -19.559 2.335 10.039 1.00 97.81 220 PRO A C 1
ATOM 1665 O O . PRO A 1 220 ? -19.045 3.062 10.891 1.00 97.81 220 PRO A O 1
ATOM 1668 N N . GLU A 1 221 ? -20.793 1.852 10.176 1.00 97.25 221 GLU A N 1
ATOM 1669 C CA . GLU A 1 221 ? -21.586 1.954 11.410 1.00 97.25 221 GLU A CA 1
ATOM 1670 C C . GLU A 1 221 ? -21.076 0.936 12.455 1.00 97.25 221 GLU A C 1
ATOM 1672 O O . GLU A 1 221 ? -21.799 0.057 12.922 1.00 97.25 221 GLU A O 1
ATOM 1677 N N . TYR A 1 222 ? -19.781 1.020 12.763 1.00 96.12 222 TYR A N 1
ATOM 1678 C CA . TYR A 1 222 ? -19.023 0.144 13.654 1.00 96.12 222 TYR A CA 1
ATOM 1679 C C . TYR A 1 222 ? -18.269 1.000 14.667 1.00 96.12 222 TYR A C 1
ATOM 1681 O O . TYR A 1 222 ? -17.819 2.095 14.343 1.00 96.12 222 TYR A O 1
ATOM 1689 N N . THR A 1 223 ? -18.108 0.500 15.890 1.00 97.56 223 THR A N 1
ATOM 1690 C CA . THR A 1 223 ? -17.374 1.208 16.942 1.00 97.56 223 THR A CA 1
ATOM 1691 C C . THR A 1 223 ? -16.222 0.380 17.471 1.00 97.56 223 THR A C 1
ATOM 1693 O O . THR A 1 223 ? -16.399 -0.792 17.798 1.00 97.56 223 THR A O 1
ATOM 1696 N N . SER A 1 224 ? -15.075 1.024 17.653 1.00 97.62 224 SER A N 1
ATOM 1697 C CA . SER A 1 224 ? -13.930 0.474 18.368 1.00 97.62 224 SER A CA 1
ATOM 1698 C C . SER A 1 224 ? -13.088 1.602 18.949 1.00 97.62 224 SER A C 1
ATOM 1700 O O . SER A 1 224 ? -12.871 2.624 18.299 1.00 97.62 224 SER A O 1
ATOM 1702 N N . ASN A 1 225 ? -12.589 1.409 20.170 1.00 97.44 225 ASN A N 1
ATOM 1703 C CA . ASN A 1 225 ? -11.648 2.347 20.785 1.00 97.44 225 ASN A CA 1
ATOM 1704 C C . ASN A 1 225 ? -10.285 2.334 20.088 1.00 97.44 225 ASN A C 1
ATOM 1706 O O . ASN A 1 225 ? -9.563 3.322 20.155 1.00 97.44 225 ASN A O 1
ATOM 1710 N N . HIS A 1 226 ? -9.935 1.217 19.448 1.00 98.25 226 HIS A N 1
ATOM 1711 C CA . HIS A 1 226 ? -8.691 1.053 18.714 1.00 98.25 226 HIS A CA 1
ATOM 1712 C C . HIS A 1 226 ? -8.874 -0.052 17.675 1.00 98.25 226 HIS A C 1
ATOM 1714 O O . HIS A 1 226 ? -8.977 -1.236 17.991 1.00 98.25 226 HIS A O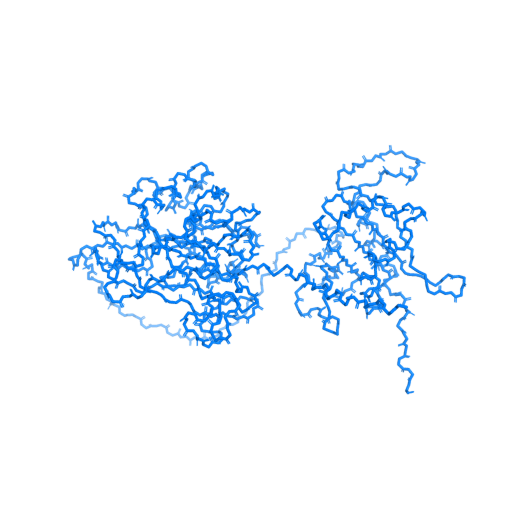 1
ATOM 1720 N N . THR A 1 227 ? -8.961 0.355 16.418 1.00 98.69 227 THR A N 1
ATOM 1721 C CA . THR A 1 227 ? -9.017 -0.530 15.256 1.00 98.69 227 THR A CA 1
ATOM 1722 C C . THR A 1 227 ? -8.068 -0.018 14.175 1.00 98.69 227 THR A C 1
ATOM 1724 O O . THR A 1 227 ? -7.330 0.947 14.386 1.00 98.69 227 THR A O 1
ATOM 1727 N N . LEU A 1 228 ? -8.060 -0.677 13.021 1.00 98.88 228 LEU A N 1
ATOM 1728 C CA . LEU A 1 228 ? -7.169 -0.371 11.913 1.00 98.88 228 LEU A CA 1
ATOM 1729 C C . LEU A 1 228 ? -7.962 -0.012 10.660 1.00 98.88 228 LEU A C 1
ATOM 1731 O O . LEU A 1 228 ? -8.933 -0.683 10.311 1.00 98.88 228 LEU A O 1
ATOM 1735 N N . ILE A 1 229 ? -7.482 1.003 9.947 1.00 98.88 229 ILE A N 1
ATOM 1736 C CA . ILE A 1 229 ? -7.805 1.231 8.538 1.00 98.88 229 ILE A CA 1
ATOM 1737 C C . ILE A 1 229 ? -6.588 0.832 7.699 1.00 98.88 229 ILE A C 1
ATOM 1739 O O . ILE A 1 229 ? -5.491 1.346 7.910 1.00 98.88 229 ILE A O 1
ATOM 1743 N N . SER A 1 230 ? -6.765 -0.120 6.783 1.00 98.94 230 SER A N 1
ATOM 1744 C CA . SER A 1 230 ? -5.719 -0.614 5.881 1.00 98.94 230 SER A CA 1
ATOM 1745 C C . SER A 1 230 ? -5.883 0.005 4.495 1.00 98.94 230 SER A C 1
ATOM 1747 O O . SER A 1 230 ? -6.966 -0.028 3.911 1.00 98.94 230 SER A O 1
ATOM 1749 N N . PHE A 1 231 ? -4.802 0.581 3.987 1.00 98.94 231 PHE A N 1
ATOM 1750 C CA . PHE A 1 231 ? -4.628 1.038 2.617 1.00 98.94 231 PHE A CA 1
ATOM 1751 C C . PHE A 1 231 ? -3.978 -0.069 1.792 1.00 98.94 231 PHE A C 1
ATOM 1753 O O . PHE A 1 231 ? -2.976 -0.651 2.213 1.00 98.94 231 PHE A O 1
ATOM 1760 N N . LYS A 1 232 ? -4.516 -0.297 0.593 1.00 98.88 232 LYS A N 1
ATOM 1761 C CA . LYS A 1 232 ? -3.983 -1.245 -0.386 1.00 98.88 232 LYS A CA 1
ATOM 1762 C C . LYS A 1 232 ? -3.956 -0.590 -1.760 1.00 98.88 232 LYS A C 1
ATOM 1764 O O . LYS A 1 232 ? -4.986 -0.106 -2.225 1.00 98.88 232 LYS A O 1
ATOM 1769 N N . TRP A 1 233 ? -2.798 -0.590 -2.410 1.00 98.75 233 TRP A N 1
ATOM 1770 C CA . TRP A 1 233 ? -2.626 -0.112 -3.781 1.00 98.75 233 TRP A CA 1
ATOM 1771 C C . TRP A 1 233 ? -2.016 -1.200 -4.653 1.00 98.75 233 TRP A C 1
ATOM 1773 O O . TRP A 1 233 ? -0.921 -1.689 -4.379 1.00 98.75 233 TRP A O 1
ATOM 1783 N N . ASN A 1 234 ? -2.728 -1.546 -5.721 1.00 98.31 234 ASN A N 1
ATOM 1784 C CA . ASN A 1 234 ? -2.312 -2.510 -6.721 1.00 98.31 234 ASN A CA 1
ATOM 1785 C C . ASN A 1 234 ? -1.776 -1.771 -7.951 1.00 98.31 234 ASN A C 1
ATOM 1787 O O . ASN A 1 234 ? -2.497 -1.012 -8.606 1.00 98.31 234 ASN A O 1
ATOM 1791 N N . SER A 1 235 ? -0.511 -2.030 -8.277 1.00 93.81 235 SER A N 1
ATOM 1792 C CA . SER A 1 235 ? 0.128 -1.517 -9.487 1.00 93.81 235 SER A CA 1
ATOM 1793 C C . SER A 1 235 ? -0.448 -2.199 -10.730 1.00 93.81 235 SER A C 1
ATOM 1795 O O . SER A 1 235 ? -0.590 -3.425 -10.764 1.00 93.81 235 SER A O 1
ATOM 1797 N N . PHE A 1 236 ? -0.743 -1.399 -11.758 1.00 87.31 236 PHE A N 1
ATOM 1798 C CA . PHE A 1 236 ? -1.049 -1.896 -13.101 1.00 87.31 236 PHE A CA 1
ATOM 1799 C C . PHE A 1 236 ? 0.236 -2.208 -13.885 1.00 87.31 236 PHE A C 1
ATOM 1801 O O . PHE A 1 236 ? 0.342 -3.252 -14.525 1.00 87.31 236 PHE A O 1
ATOM 1808 N N . GLN A 1 237 ? 1.232 -1.314 -13.823 1.00 82.44 237 GLN A N 1
ATOM 1809 C CA . GLN A 1 237 ? 2.458 -1.423 -14.622 1.00 82.44 237 GLN A CA 1
ATOM 1810 C C . GLN A 1 237 ? 3.350 -2.604 -14.193 1.00 82.44 237 GLN A C 1
ATOM 1812 O O . GLN A 1 237 ? 4.120 -3.136 -14.996 1.00 82.44 237 GLN A O 1
ATOM 1817 N N . THR A 1 238 ? 3.293 -2.998 -12.920 1.00 82.88 238 THR A N 1
ATOM 1818 C CA . THR A 1 238 ? 4.184 -3.998 -12.316 1.00 82.88 238 THR A CA 1
ATOM 1819 C C . THR A 1 238 ? 3.424 -4.930 -11.374 1.00 82.88 238 THR A C 1
ATOM 1821 O O . THR A 1 238 ? 2.389 -4.560 -10.835 1.00 82.88 238 THR A O 1
ATOM 1824 N N . GLY A 1 239 ? 3.953 -6.138 -11.147 1.00 90.56 239 GLY A N 1
ATOM 1825 C CA . GLY A 1 239 ? 3.384 -7.138 -10.231 1.00 90.56 239 GLY A CA 1
ATOM 1826 C C . GLY A 1 239 ? 3.656 -6.832 -8.755 1.00 90.56 239 GLY A C 1
ATOM 1827 O O . GLY A 1 239 ? 4.387 -7.573 -8.092 1.00 90.56 239 GLY A O 1
ATOM 1828 N N . GLN A 1 240 ? 3.133 -5.701 -8.283 1.00 92.50 240 GLN A N 1
ATOM 1829 C CA . GLN A 1 240 ? 3.506 -5.040 -7.032 1.00 92.50 240 GLN A CA 1
ATOM 1830 C C . GLN A 1 240 ? 2.268 -4.514 -6.292 1.00 92.50 240 GLN A C 1
ATOM 1832 O O . GLN A 1 240 ? 1.379 -3.918 -6.905 1.00 92.50 240 GLN A O 1
ATOM 1837 N N . ILE A 1 241 ? 2.229 -4.712 -4.970 1.00 97.88 241 ILE A N 1
ATOM 1838 C CA . ILE A 1 241 ? 1.180 -4.188 -4.083 1.00 97.88 241 ILE A CA 1
ATOM 1839 C C . ILE A 1 241 ? 1.817 -3.419 -2.918 1.00 97.88 241 ILE A C 1
ATOM 1841 O O . ILE A 1 241 ? 2.792 -3.882 -2.323 1.00 97.88 241 ILE A O 1
ATOM 1845 N N . TYR A 1 242 ? 1.239 -2.272 -2.565 1.00 98.56 242 TYR A N 1
ATOM 1846 C CA . TYR A 1 242 ? 1.650 -1.440 -1.430 1.00 98.56 242 TYR A CA 1
ATOM 1847 C C . TYR A 1 242 ? 0.581 -1.487 -0.359 1.00 98.56 242 TYR A C 1
ATOM 1849 O O . TYR A 1 242 ? -0.598 -1.274 -0.642 1.00 98.56 242 TYR A O 1
ATOM 1857 N N . LEU A 1 243 ? 1.009 -1.774 0.865 1.00 98.81 243 LEU A N 1
ATOM 1858 C CA . LEU A 1 243 ? 0.134 -1.947 2.015 1.00 98.81 243 LEU A CA 1
ATOM 1859 C C . LEU A 1 243 ? 0.618 -1.045 3.145 1.00 98.81 243 LEU A C 1
ATOM 1861 O O . LEU A 1 243 ? 1.813 -0.952 3.428 1.00 98.81 243 LEU A O 1
ATOM 1865 N N . SER A 1 244 ? -0.318 -0.364 3.789 1.00 98.81 244 SER A N 1
ATOM 1866 C CA . SER A 1 244 ? -0.074 0.440 4.986 1.00 98.81 244 SER A CA 1
ATOM 1867 C C . SER A 1 244 ? -1.313 0.374 5.863 1.00 98.81 244 SER A C 1
ATOM 1869 O O . SER A 1 244 ? -2.416 0.237 5.348 1.00 98.81 244 SER A O 1
ATOM 1871 N N . CYS A 1 245 ? -1.175 0.531 7.174 1.00 98.81 245 CYS A N 1
ATOM 1872 C CA . CYS A 1 245 ? -2.339 0.660 8.049 1.00 98.81 245 CYS A CA 1
ATOM 1873 C C . CYS A 1 245 ? -2.177 1.827 9.023 1.00 98.81 245 CYS A C 1
ATOM 1875 O O . CYS A 1 245 ? -1.052 2.204 9.364 1.00 98.81 245 CYS A O 1
ATOM 1877 N N . ALA A 1 246 ? -3.294 2.408 9.452 1.00 98.94 246 ALA A N 1
ATOM 1878 C CA . ALA A 1 246 ? -3.343 3.455 10.464 1.00 98.94 246 ALA A CA 1
ATOM 1879 C C . ALA A 1 246 ? -4.248 3.037 11.627 1.00 98.94 246 ALA A C 1
ATOM 1881 O O . ALA A 1 246 ? -5.318 2.461 11.422 1.00 98.94 246 ALA A O 1
ATOM 1882 N N . ASP A 1 247 ? -3.808 3.356 12.839 1.00 98.88 247 ASP A N 1
ATOM 1883 C CA . ASP A 1 247 ? -4.527 3.109 14.084 1.00 98.88 247 ASP A CA 1
ATOM 1884 C C . ASP A 1 247 ? -5.588 4.189 14.302 1.00 98.88 247 ASP A C 1
ATOM 1886 O O . ASP A 1 247 ? -5.260 5.366 14.428 1.00 98.88 247 ASP A O 1
ATOM 1890 N N . ILE A 1 248 ? -6.864 3.816 14.350 1.00 98.75 248 ILE A N 1
ATOM 1891 C CA . ILE A 1 248 ? -7.979 4.763 14.479 1.00 98.75 248 ILE A CA 1
ATOM 1892 C C . ILE A 1 248 ? -8.958 4.324 15.565 1.00 98.75 248 ILE A C 1
ATOM 1894 O O . ILE A 1 248 ? -9.020 3.151 15.934 1.00 98.75 248 ILE A O 1
ATOM 1898 N N . ALA A 1 249 ? -9.758 5.267 16.048 1.00 98.50 249 ALA A N 1
ATOM 1899 C CA . ALA A 1 249 ? -10.918 4.993 16.885 1.00 98.50 249 ALA A CA 1
ATOM 1900 C C . ALA A 1 249 ? -12.196 5.402 16.147 1.00 98.50 249 ALA A C 1
ATOM 1902 O O . ALA A 1 249 ? -12.209 6.394 15.417 1.00 98.50 249 ALA A O 1
ATOM 1903 N N . ILE A 1 250 ? -13.273 4.645 16.343 1.00 98.06 250 ILE A N 1
ATOM 1904 C CA . ILE A 1 250 ? -14.612 4.984 15.855 1.00 98.06 250 ILE A CA 1
ATOM 1905 C C . ILE A 1 250 ? -15.563 4.904 17.048 1.00 98.06 250 ILE A C 1
ATOM 1907 O O . ILE A 1 250 ? -15.775 3.830 17.611 1.00 98.06 250 ILE A O 1
ATOM 1911 N N . GLN A 1 251 ? -16.084 6.045 17.488 1.00 94.75 251 GLN A N 1
ATOM 1912 C CA . GLN A 1 251 ? -16.800 6.196 18.755 1.00 94.75 251 GLN A CA 1
ATOM 1913 C C . GLN A 1 251 ? -18.014 7.112 18.577 1.00 94.75 251 GLN A C 1
ATOM 1915 O O . GLN A 1 251 ? -17.975 8.074 17.815 1.00 94.75 251 GLN A O 1
ATOM 1920 N N . PHE A 1 252 ? -19.106 6.848 19.299 1.00 85.69 252 PHE A N 1
ATOM 1921 C CA . PHE A 1 252 ? -20.212 7.806 19.364 1.00 85.69 252 PHE A CA 1
ATOM 1922 C C . PHE A 1 252 ? -19.751 9.095 20.055 1.00 85.69 252 PHE A C 1
ATOM 1924 O O . PHE A 1 252 ? -18.924 9.061 20.965 1.00 85.69 252 PHE A O 1
ATOM 1931 N N . ALA A 1 253 ? -20.316 10.231 19.646 1.00 61.84 253 ALA A N 1
ATOM 1932 C CA . ALA A 1 253 ? -19.878 11.574 20.033 1.00 61.84 253 ALA A CA 1
ATOM 1933 C C . ALA A 1 253 ? -20.025 11.946 21.533 1.00 61.84 253 ALA A C 1
ATOM 1935 O O . ALA A 1 253 ? -19.877 13.120 21.871 1.00 61.84 253 ALA A O 1
ATOM 1936 N N . ASP A 1 254 ? -20.258 10.989 22.436 1.00 47.22 254 ASP A N 1
ATOM 1937 C CA . ASP A 1 254 ? -20.536 11.242 23.857 1.00 47.22 254 ASP A CA 1
ATOM 1938 C C . ASP A 1 254 ? -19.403 10.866 24.835 1.00 47.22 254 ASP A C 1
ATOM 1940 O O . ASP A 1 254 ? -19.491 11.226 26.006 1.00 47.22 254 ASP A O 1
ATOM 1944 N N . ASP A 1 255 ? -18.295 10.263 24.388 1.00 45.91 255 ASP A N 1
ATOM 1945 C CA . ASP A 1 255 ? -17.156 9.919 25.264 1.00 45.91 255 ASP A CA 1
ATOM 1946 C C . ASP A 1 255 ? -15.897 10.748 24.951 1.00 45.91 255 ASP A C 1
ATOM 1948 O O . ASP A 1 255 ? -14.850 10.231 24.567 1.00 45.91 255 ASP A O 1
ATOM 1952 N N . LYS A 1 256 ? -15.964 12.071 25.155 1.00 34.59 256 LYS A N 1
ATOM 1953 C CA . LYS A 1 256 ? -14.750 12.893 25.335 1.00 34.59 256 LYS A CA 1
ATOM 1954 C C . LYS A 1 256 ? -14.378 12.946 26.822 1.00 34.59 256 LYS A C 1
ATOM 1956 O O . LYS A 1 256 ? -15.057 13.648 27.577 1.00 34.59 256 LYS A O 1
ATOM 1961 N N . PRO A 1 257 ? -13.268 12.329 27.271 1.00 36.34 257 PRO A N 1
ATOM 1962 C CA . PRO A 1 257 ? -12.702 12.638 28.574 1.00 36.34 257 PRO A CA 1
ATOM 1963 C C . PRO A 1 257 ? -12.190 14.081 28.572 1.00 36.34 257 PRO A C 1
ATOM 1965 O O . PRO A 1 257 ? -11.426 14.507 27.705 1.00 36.34 257 PRO A O 1
ATOM 1968 N N . HIS A 1 258 ? -12.630 14.851 29.559 1.00 34.16 258 HIS A N 1
ATOM 1969 C CA . HIS A 1 258 ? -12.215 16.227 29.785 1.00 34.16 258 HIS A CA 1
ATOM 1970 C C . HIS A 1 258 ? -10.789 16.232 30.369 1.00 34.16 258 HIS A C 1
ATOM 1972 O O . HIS A 1 258 ? -10.612 15.980 31.559 1.00 34.16 258 HIS A O 1
ATOM 1978 N N . SER A 1 259 ? -9.756 16.488 29.558 1.00 32.03 259 SER A N 1
ATOM 1979 C CA . SER 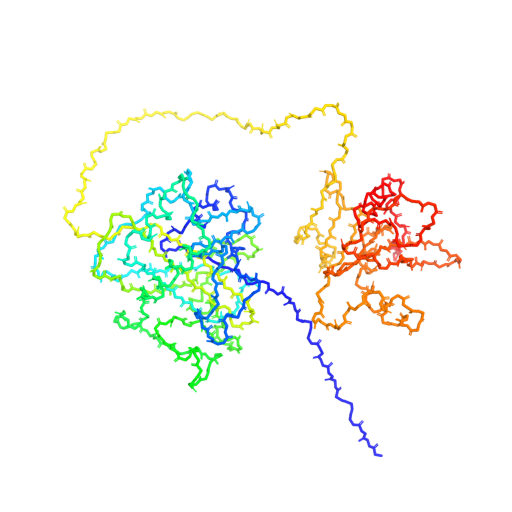A 1 259 ? -8.394 16.682 30.075 1.00 32.03 259 SER A CA 1
ATOM 1980 C C . SER A 1 259 ? -8.183 18.142 30.488 1.00 32.03 259 SER A C 1
ATOM 1982 O O . SER A 1 259 ? -8.026 19.033 29.652 1.00 32.03 259 SER A O 1
ATOM 1984 N N . THR A 1 260 ? -8.167 18.384 31.795 1.00 30.36 260 THR A N 1
ATOM 1985 C CA . THR A 1 260 ? -7.666 19.609 32.426 1.00 30.36 260 THR A CA 1
ATOM 1986 C C . THR A 1 260 ? -6.163 19.753 32.185 1.00 30.36 260 THR A C 1
ATOM 1988 O O . THR A 1 260 ? -5.375 18.959 32.692 1.00 30.36 260 THR A O 1
ATOM 1991 N N . ALA A 1 261 ? -5.765 20.775 31.427 1.00 29.58 261 ALA A N 1
ATOM 1992 C CA . ALA A 1 261 ? -4.373 21.178 31.278 1.00 29.58 261 ALA A CA 1
ATOM 1993 C C . ALA A 1 261 ? -3.978 22.120 32.429 1.00 29.58 261 ALA A C 1
ATOM 1995 O O . ALA A 1 261 ? -4.375 23.285 32.450 1.00 29.58 261 ALA A O 1
ATOM 1996 N N . GLU A 1 262 ? -3.188 21.621 33.381 1.00 29.78 262 GLU A N 1
ATOM 1997 C CA . GLU A 1 262 ? -2.388 22.459 34.276 1.00 29.78 262 GLU A CA 1
ATOM 1998 C C . GLU A 1 262 ? -1.037 22.734 33.613 1.00 29.78 262 GLU A C 1
ATOM 2000 O O . GLU A 1 262 ? -0.271 21.826 33.289 1.00 29.78 262 GLU A O 1
ATOM 2005 N N . GLY A 1 263 ? -0.766 24.017 33.374 1.00 27.70 263 GLY A N 1
ATOM 2006 C CA . GLY A 1 263 ? 0.513 24.488 32.873 1.00 27.70 263 GLY A CA 1
ATOM 2007 C C . GLY A 1 263 ? 1.582 24.480 33.959 1.00 27.70 263 GLY A C 1
ATOM 2008 O O . GLY A 1 263 ? 1.339 24.834 35.112 1.00 27.70 263 GLY A O 1
ATOM 2009 N N . THR A 1 264 ? 2.815 24.165 33.575 1.00 26.70 264 THR A N 1
ATOM 2010 C CA . THR A 1 264 ? 3.992 24.635 34.305 1.00 26.70 264 THR A CA 1
ATOM 2011 C C . THR A 1 264 ? 5.117 24.926 33.322 1.00 26.70 264 THR A C 1
ATOM 2013 O O . THR A 1 264 ? 5.527 24.091 32.522 1.00 26.70 264 THR A O 1
ATOM 2016 N N . THR A 1 265 ? 5.571 26.170 33.378 1.00 27.09 265 THR A N 1
ATOM 2017 C CA . THR A 1 265 ? 6.684 26.772 32.646 1.00 27.09 265 THR A CA 1
ATOM 2018 C C . THR A 1 265 ? 8.034 26.213 33.100 1.00 27.09 265 THR A C 1
ATOM 2020 O O . THR A 1 265 ? 8.293 26.168 34.302 1.00 27.09 265 THR A O 1
ATOM 2023 N N . GLY A 1 266 ? 8.922 25.888 32.155 1.00 25.89 266 GLY A N 1
ATOM 2024 C CA . GLY A 1 266 ? 10.297 25.460 32.430 1.00 25.89 266 GLY A CA 1
ATOM 2025 C C . GLY A 1 266 ? 11.249 25.707 31.255 1.00 25.89 266 GLY A C 1
ATOM 2026 O O . GLY A 1 266 ? 11.375 24.872 30.373 1.00 25.89 266 GLY A O 1
ATOM 2027 N N . ASP A 1 267 ? 11.846 26.898 31.265 1.00 24.00 267 ASP A N 1
ATOM 2028 C CA . ASP A 1 267 ? 13.179 27.319 30.793 1.00 24.00 267 ASP A CA 1
ATOM 2029 C C . ASP A 1 267 ? 13.960 26.439 29.777 1.00 24.00 267 ASP A C 1
ATOM 2031 O O . ASP A 1 267 ? 14.396 25.327 30.079 1.00 24.00 267 ASP A O 1
ATOM 2035 N N . LEU A 1 268 ? 14.239 26.995 28.588 1.00 26.28 268 LEU A N 1
ATOM 2036 C CA . LEU A 1 268 ? 15.129 26.427 27.566 1.00 26.28 268 LEU A CA 1
ATOM 2037 C C . LEU A 1 268 ? 16.466 27.183 27.546 1.00 26.28 268 LEU A C 1
ATOM 2039 O O . LEU A 1 268 ? 16.531 28.347 27.152 1.00 26.28 268 LEU A O 1
ATOM 2043 N N . SER A 1 269 ? 17.557 26.477 27.856 1.00 24.89 269 SER A N 1
ATOM 2044 C CA . SER A 1 269 ? 18.918 26.859 27.451 1.00 24.89 269 SER A CA 1
ATOM 2045 C C . SER A 1 269 ? 19.549 25.739 26.602 1.00 24.89 269 SER A C 1
ATOM 2047 O O . SER A 1 269 ? 19.292 24.563 26.869 1.00 24.89 269 SER A O 1
ATOM 2049 N N . PRO A 1 270 ? 20.362 26.045 25.570 1.00 31.41 270 PRO A N 1
ATOM 2050 C CA . PRO A 1 270 ? 20.790 25.047 24.592 1.00 31.41 270 PRO A CA 1
ATOM 2051 C C . PRO A 1 270 ? 22.156 24.446 24.947 1.00 31.41 270 PRO A C 1
ATOM 2053 O O . PRO A 1 270 ? 23.147 25.174 25.055 1.00 31.41 270 PRO A O 1
ATOM 2056 N N . LYS A 1 271 ? 22.266 23.110 25.037 1.00 24.50 271 LYS A N 1
ATOM 2057 C CA . LYS A 1 271 ? 23.567 22.414 24.996 1.00 24.50 271 LYS A CA 1
ATOM 2058 C C . LYS A 1 271 ? 23.536 21.065 24.260 1.00 24.50 271 LYS A C 1
ATOM 2060 O O . LYS A 1 271 ? 23.017 20.084 24.762 1.00 24.50 271 LYS A O 1
ATOM 2065 N N . ARG A 1 272 ? 24.270 21.081 23.139 1.00 25.75 272 ARG A N 1
ATOM 2066 C CA . ARG A 1 272 ? 25.225 20.092 22.587 1.00 25.75 272 ARG A CA 1
ATOM 2067 C C . ARG A 1 272 ? 24.764 18.684 22.168 1.00 25.75 272 ARG A C 1
ATOM 2069 O O . ARG A 1 272 ? 24.386 17.848 22.972 1.00 25.75 272 ARG A O 1
ATOM 2076 N N . GLN A 1 273 ? 25.040 18.445 20.880 1.00 30.80 273 GLN A N 1
ATOM 2077 C CA . GLN A 1 273 ? 25.342 17.192 20.179 1.00 30.80 273 GLN A CA 1
ATOM 2078 C C . GLN A 1 273 ? 25.968 16.084 21.045 1.00 30.80 273 GLN A C 1
ATOM 2080 O O . GLN A 1 273 ? 26.990 16.306 21.698 1.00 30.80 273 GLN A O 1
ATOM 2085 N N . ALA A 1 274 ? 25.456 14.862 20.886 1.00 25.39 274 ALA A N 1
ATOM 2086 C CA . ALA A 1 274 ? 26.165 13.632 21.214 1.00 25.39 274 ALA A CA 1
ATOM 2087 C C . ALA A 1 274 ? 26.059 12.640 20.043 1.00 25.39 274 ALA A C 1
ATOM 2089 O O . ALA A 1 274 ? 24.972 12.280 19.603 1.00 25.39 274 ALA A O 1
ATOM 2090 N N . ARG A 1 275 ? 27.228 12.239 19.529 1.00 26.09 275 ARG A N 1
ATOM 2091 C CA . ARG A 1 275 ? 27.433 11.123 18.599 1.00 26.09 275 ARG A CA 1
ATOM 2092 C C . ARG A 1 275 ? 27.307 9.812 19.376 1.00 26.09 275 ARG A C 1
ATOM 2094 O O . ARG A 1 275 ? 27.954 9.679 20.412 1.00 26.09 275 ARG A O 1
ATOM 2101 N N . PHE A 1 276 ? 26.583 8.834 18.841 1.00 24.75 276 PHE A N 1
ATOM 2102 C CA . PHE A 1 276 ? 26.681 7.448 19.298 1.00 24.75 276 PHE A CA 1
ATOM 2103 C C . PHE A 1 276 ? 27.749 6.709 18.482 1.00 24.75 276 PHE A C 1
ATOM 2105 O O . PHE A 1 276 ? 27.647 6.576 17.266 1.00 24.75 276 PHE A O 1
ATOM 2112 N N . ILE A 1 277 ? 28.794 6.254 19.174 1.00 24.50 277 ILE A N 1
ATOM 2113 C CA . ILE A 1 277 ? 29.783 5.281 18.702 1.00 24.50 277 ILE A CA 1
ATOM 2114 C C . ILE A 1 277 ? 29.593 4.049 19.585 1.00 24.50 277 ILE A C 1
ATOM 2116 O O . ILE A 1 277 ? 29.658 4.161 20.808 1.00 24.50 277 ILE A O 1
ATOM 2120 N N . CYS A 1 278 ? 29.370 2.886 18.979 1.00 22.62 278 CYS A N 1
ATOM 2121 C CA . CYS A 1 278 ? 29.386 1.602 19.674 1.00 22.62 278 CYS A CA 1
ATOM 2122 C C . CYS A 1 278 ? 30.771 0.954 19.465 1.00 22.62 278 CYS A C 1
ATOM 2124 O O . CYS A 1 278 ? 31.178 0.819 18.309 1.00 22.62 278 CYS A O 1
ATOM 2126 N N . PRO A 1 279 ? 31.529 0.581 20.516 1.00 29.59 279 PRO A N 1
ATOM 2127 C CA . PRO A 1 279 ? 32.798 -0.117 20.360 1.00 29.59 279 PRO A CA 1
ATOM 2128 C C . PRO A 1 279 ? 32.611 -1.637 20.491 1.00 29.59 279 PRO A C 1
ATOM 2130 O O . PRO A 1 279 ? 31.981 -2.111 21.432 1.00 29.59 279 PRO A O 1
ATOM 2133 N N . LEU A 1 280 ? 33.230 -2.402 19.590 1.00 27.89 280 LEU A N 1
ATOM 2134 C CA . LEU A 1 280 ? 33.467 -3.848 19.714 1.00 27.89 280 LEU A CA 1
ATOM 2135 C C . LEU A 1 280 ? 34.900 -4.173 19.225 1.00 27.89 280 LEU A C 1
ATOM 2137 O O . LEU A 1 280 ? 35.539 -3.314 18.614 1.00 27.89 280 LEU A O 1
ATOM 2141 N N . PRO A 1 281 ? 35.471 -5.330 19.612 1.00 26.91 281 PRO A N 1
ATOM 2142 C CA . PRO A 1 281 ? 36.820 -5.406 20.158 1.00 26.91 281 PRO A CA 1
ATOM 2143 C C . PRO A 1 281 ? 37.932 -5.557 19.116 1.00 26.91 281 PRO A C 1
ATOM 2145 O O . PRO A 1 281 ? 37.741 -5.995 17.987 1.00 26.91 281 PRO A O 1
ATOM 2148 N N . SER A 1 282 ? 39.127 -5.204 19.582 1.00 33.81 282 SER A N 1
ATOM 2149 C CA . SER A 1 282 ? 40.401 -5.185 18.871 1.00 33.81 282 SER A CA 1
ATOM 2150 C C . SER A 1 282 ? 40.787 -6.550 18.290 1.00 33.81 282 SER A C 1
ATOM 2152 O O . SER A 1 282 ? 41.274 -7.436 18.988 1.00 33.81 282 SER A O 1
ATOM 2154 N N . SER A 1 283 ? 40.578 -6.705 16.990 1.00 29.92 283 SER A N 1
ATOM 2155 C CA . SER A 1 283 ? 41.328 -7.557 16.063 1.00 29.92 283 SER A CA 1
ATOM 2156 C C . SER A 1 283 ? 41.042 -6.973 14.686 1.00 29.92 283 SER A C 1
ATOM 2158 O O . SER A 1 283 ? 39.889 -6.686 14.386 1.00 29.92 283 SER A O 1
ATOM 2160 N N . THR A 1 284 ? 42.071 -6.681 13.902 1.00 35.28 284 THR A N 1
ATOM 2161 C CA . THR A 1 284 ? 42.013 -5.824 12.711 1.00 35.28 284 THR A CA 1
ATOM 2162 C C . THR A 1 284 ? 41.108 -6.397 11.606 1.00 35.28 284 THR A C 1
ATOM 2164 O O . THR A 1 284 ? 41.581 -7.009 10.657 1.00 35.28 284 THR A O 1
ATOM 2167 N N . PHE A 1 285 ? 39.795 -6.201 11.727 1.00 31.77 285 PHE A N 1
ATOM 2168 C CA . PHE A 1 285 ? 38.799 -6.450 10.691 1.00 31.77 285 PHE A CA 1
ATOM 2169 C C . PHE A 1 285 ? 38.512 -5.122 9.987 1.00 31.77 285 PHE A C 1
ATOM 2171 O O .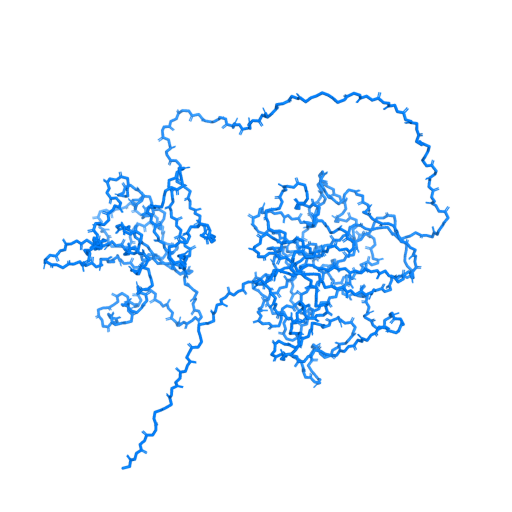 PHE A 1 285 ? 37.900 -4.222 10.561 1.00 31.77 285 PHE A O 1
ATOM 2178 N N . PHE A 1 286 ? 38.976 -4.980 8.745 1.00 38.91 286 PHE A N 1
ATOM 2179 C CA . PHE A 1 286 ? 38.594 -3.852 7.900 1.00 38.91 286 PHE A CA 1
ATOM 2180 C C . PHE A 1 286 ? 37.211 -4.128 7.302 1.00 38.91 286 PHE A C 1
ATOM 2182 O O . PHE A 1 286 ? 37.011 -5.102 6.581 1.00 38.91 286 PHE A O 1
ATOM 2189 N N . LEU A 1 287 ? 36.241 -3.288 7.661 1.00 37.69 287 LEU A N 1
ATOM 2190 C CA . LEU A 1 287 ? 34.849 -3.408 7.243 1.00 37.69 287 LEU A CA 1
ATOM 2191 C C . LEU A 1 287 ? 34.672 -2.736 5.871 1.00 37.69 287 LEU A C 1
ATOM 2193 O O . LEU A 1 287 ? 34.831 -1.523 5.768 1.00 37.69 287 LEU A O 1
ATOM 2197 N N . PHE A 1 288 ? 34.330 -3.484 4.826 1.00 40.16 288 PHE A N 1
ATOM 2198 C CA . PHE A 1 288 ? 33.862 -2.900 3.563 1.00 40.16 288 PHE A CA 1
ATOM 2199 C C . PHE A 1 288 ? 32.340 -2.758 3.599 1.00 40.16 288 PHE A C 1
ATOM 2201 O O . PHE A 1 288 ? 31.649 -3.629 4.130 1.00 40.16 288 PHE A O 1
ATOM 2208 N N . ARG A 1 289 ? 31.809 -1.659 3.049 1.00 42.16 289 ARG A N 1
ATOM 2209 C CA . ARG A 1 289 ? 30.364 -1.493 2.846 1.00 42.16 289 ARG A CA 1
ATOM 2210 C C . ARG A 1 289 ? 30.037 -1.823 1.394 1.00 42.16 289 ARG A C 1
ATOM 2212 O O . ARG A 1 289 ? 30.540 -1.171 0.480 1.00 42.16 289 ARG A O 1
ATOM 2219 N N . LEU A 1 290 ? 29.202 -2.841 1.211 1.00 42.12 290 LEU A N 1
ATOM 2220 C CA . LEU A 1 290 ? 28.502 -3.083 -0.043 1.00 42.12 290 LEU A CA 1
ATOM 2221 C C . LEU A 1 290 ? 27.254 -2.202 -0.029 1.00 42.12 290 LEU A C 1
ATOM 2223 O O . LEU A 1 290 ? 26.419 -2.358 0.862 1.00 42.12 290 LEU A O 1
ATOM 2227 N N . CYS A 1 291 ? 27.142 -1.276 -0.975 1.00 49.97 291 CYS A N 1
ATOM 2228 C CA . CYS A 1 291 ? 25.961 -0.431 -1.102 1.00 49.97 291 CYS A CA 1
ATOM 2229 C C . CYS A 1 291 ? 25.318 -0.645 -2.472 1.00 49.97 291 CYS A C 1
ATOM 2231 O O . CYS A 1 291 ? 26.007 -0.669 -3.494 1.00 49.97 291 CYS A O 1
ATOM 2233 N N . LEU A 1 292 ? 23.989 -0.742 -2.478 1.00 47.94 292 LEU A N 1
ATOM 2234 C CA . LEU A 1 292 ? 23.200 -0.422 -3.663 1.00 47.94 292 LEU A CA 1
ATOM 2235 C C . LEU A 1 292 ? 23.373 1.073 -3.927 1.00 47.94 292 LEU A C 1
ATOM 2237 O O . LEU A 1 292 ? 23.307 1.883 -2.998 1.00 47.94 292 LEU A O 1
ATOM 2241 N N . VAL A 1 293 ? 23.679 1.429 -5.167 1.00 46.31 293 VAL A N 1
ATOM 2242 C CA . VAL A 1 293 ? 24.055 2.803 -5.499 1.00 46.31 293 VAL A CA 1
ATOM 2243 C C . VAL A 1 293 ? 22.789 3.636 -5.643 1.00 46.31 293 VAL A C 1
ATOM 2245 O O . VAL A 1 293 ? 21.972 3.390 -6.525 1.00 46.31 293 VAL A O 1
ATOM 2248 N N . THR A 1 294 ? 22.635 4.651 -4.797 1.00 45.56 294 THR A N 1
ATOM 2249 C CA . THR A 1 294 ? 21.664 5.735 -4.998 1.00 45.56 294 THR A CA 1
ATOM 2250 C C . THR A 1 294 ? 22.363 6.952 -5.625 1.00 45.56 294 THR A C 1
ATOM 2252 O O . THR A 1 294 ? 23.598 7.011 -5.695 1.00 45.56 294 THR A O 1
ATOM 2255 N N . GLY A 1 295 ? 21.583 7.902 -6.157 1.00 38.72 295 GLY A N 1
ATOM 2256 C CA . GLY A 1 295 ? 22.028 8.959 -7.085 1.00 38.72 295 GLY A CA 1
ATOM 2257 C C . GLY A 1 295 ? 23.220 9.828 -6.649 1.00 38.72 295 GLY A C 1
ATOM 2258 O O . GLY A 1 295 ? 23.884 10.414 -7.504 1.00 38.72 295 GLY A O 1
ATOM 2259 N N . ASP A 1 296 ? 23.570 9.848 -5.363 1.00 39.47 296 ASP A N 1
ATOM 2260 C CA . ASP A 1 296 ? 24.689 10.630 -4.818 1.00 39.47 296 ASP A CA 1
ATOM 2261 C C . ASP A 1 296 ? 26.081 10.080 -5.186 1.00 39.47 296 ASP A C 1
ATOM 2263 O O . ASP A 1 296 ? 27.094 10.758 -5.022 1.00 39.47 296 ASP A O 1
ATOM 2267 N N . THR A 1 297 ? 26.138 8.878 -5.764 1.00 48.66 297 THR A N 1
ATOM 2268 C CA . THR A 1 297 ? 27.359 8.254 -6.313 1.00 48.66 297 THR A CA 1
ATOM 2269 C C . THR A 1 297 ? 27.354 8.232 -7.848 1.00 48.66 297 THR A C 1
ATOM 2271 O O . THR A 1 297 ? 27.914 7.330 -8.474 1.00 48.66 297 THR A O 1
ATOM 2274 N N . SER A 1 298 ? 26.693 9.210 -8.485 1.00 47.34 298 SER A N 1
ATOM 2275 C CA . SER A 1 298 ? 26.593 9.256 -9.948 1.00 47.34 298 SER A CA 1
ATOM 2276 C C . SER A 1 298 ? 27.958 9.459 -10.616 1.00 47.34 298 SER A C 1
ATOM 2278 O O . SER A 1 298 ? 28.703 10.399 -10.329 1.00 47.34 298 SER A O 1
ATOM 2280 N N . MET A 1 299 ? 28.267 8.594 -11.579 1.00 59.00 299 MET A N 1
ATOM 2281 C CA . MET A 1 299 ? 29.334 8.832 -12.543 1.00 59.00 299 MET A CA 1
ATOM 2282 C C . MET A 1 299 ? 28.729 9.508 -13.767 1.00 59.00 299 MET A C 1
ATOM 2284 O O . MET A 1 299 ? 28.165 8.838 -14.635 1.00 59.00 299 MET A O 1
ATOM 2288 N N . THR A 1 300 ? 28.829 10.837 -13.860 1.00 57.16 300 THR A N 1
ATOM 2289 C CA . THR A 1 300 ? 28.374 11.603 -15.041 1.00 57.16 300 THR A CA 1
ATOM 2290 C C . THR A 1 300 ? 26.953 11.223 -15.499 1.00 57.16 300 THR A C 1
ATOM 2292 O O . THR A 1 300 ? 26.725 10.961 -16.679 1.00 57.16 300 THR A O 1
ATOM 2295 N N . GLY A 1 301 ? 26.003 11.115 -14.561 1.00 57.41 301 GLY A N 1
ATOM 2296 C CA . GLY A 1 301 ? 24.610 10.769 -14.876 1.00 57.41 301 GLY A CA 1
ATOM 2297 C C . GLY A 1 301 ? 24.345 9.286 -15.168 1.00 57.41 301 GLY A C 1
ATOM 2298 O O . GLY A 1 301 ? 23.279 8.959 -15.681 1.00 57.41 301 GLY A O 1
ATOM 2299 N N . LYS A 1 302 ? 25.285 8.384 -14.856 1.00 66.12 302 LYS A N 1
ATOM 2300 C CA . LYS A 1 302 ? 25.046 6.937 -14.857 1.00 66.12 302 LYS A CA 1
ATOM 2301 C C . LYS A 1 302 ? 25.329 6.328 -13.487 1.00 66.12 302 LYS A C 1
ATOM 2303 O O . LYS A 1 302 ? 26.229 6.782 -12.775 1.00 66.12 302 LYS A O 1
ATOM 2308 N N . VAL A 1 303 ? 24.563 5.298 -13.150 1.00 73.06 303 VAL A N 1
ATOM 2309 C CA . VAL A 1 303 ? 24.535 4.676 -11.825 1.00 73.06 303 VAL A CA 1
ATOM 2310 C C . VAL A 1 303 ? 24.710 3.167 -12.018 1.00 73.06 303 VAL A C 1
ATOM 2312 O O . VAL A 1 303 ? 23.843 2.565 -12.650 1.00 73.06 303 VAL A O 1
ATOM 2315 N N . PRO A 1 304 ? 25.832 2.569 -11.573 1.00 78.62 304 PRO A N 1
ATOM 2316 C CA . PRO A 1 304 ? 25.966 1.116 -11.556 1.00 78.62 304 PRO A CA 1
ATOM 2317 C C . PRO A 1 304 ? 25.016 0.518 -10.515 1.00 78.62 304 PRO A C 1
ATOM 2319 O O . PRO A 1 304 ? 24.690 1.190 -9.540 1.00 78.62 304 PRO A O 1
ATOM 2322 N N . ASP A 1 305 ? 24.593 -0.732 -10.683 1.00 76.56 305 ASP A N 1
ATOM 2323 C CA . ASP A 1 305 ? 23.634 -1.349 -9.748 1.00 76.56 305 ASP A CA 1
ATOM 2324 C C . ASP A 1 305 ? 24.232 -1.506 -8.331 1.00 76.56 305 ASP A C 1
ATOM 2326 O O . ASP A 1 305 ? 23.554 -1.330 -7.313 1.00 76.56 305 ASP A O 1
ATOM 2330 N N . VAL A 1 306 ? 25.532 -1.812 -8.254 1.00 80.75 306 VAL A N 1
ATOM 2331 C CA . VAL A 1 306 ? 26.254 -2.062 -7.004 1.00 80.75 306 VAL A CA 1
ATOM 2332 C C . VAL A 1 306 ? 27.622 -1.387 -7.018 1.00 80.75 306 VAL A C 1
ATOM 2334 O O . VAL A 1 306 ? 28.341 -1.410 -8.015 1.00 80.75 306 VAL A O 1
ATOM 2337 N N . VAL A 1 307 ? 28.030 -0.841 -5.872 1.00 81.69 307 VAL A N 1
ATOM 2338 C CA . VAL A 1 307 ? 29.419 -0.427 -5.628 1.00 81.69 307 VAL A CA 1
ATOM 2339 C C . VAL A 1 307 ? 29.925 -1.015 -4.323 1.00 81.69 307 VAL A C 1
ATOM 2341 O O . VAL A 1 307 ? 29.216 -1.052 -3.313 1.00 81.69 307 VAL A O 1
ATOM 2344 N N . LEU A 1 308 ? 31.190 -1.431 -4.321 1.00 77.38 308 LEU A N 1
ATOM 2345 C CA . LEU A 1 308 ? 31.927 -1.604 -3.076 1.00 77.38 308 LEU A CA 1
ATOM 2346 C C . LEU A 1 308 ? 32.723 -0.338 -2.815 1.00 77.38 308 LEU A C 1
ATOM 2348 O O . LEU A 1 308 ? 33.422 0.180 -3.693 1.00 77.38 308 LEU A O 1
ATOM 2352 N N . MET A 1 309 ? 32.611 0.142 -1.582 1.00 75.00 309 MET A N 1
ATOM 2353 C CA . MET A 1 309 ? 33.288 1.342 -1.126 1.00 75.00 309 MET A CA 1
ATOM 2354 C C . MET A 1 309 ? 34.101 1.067 0.131 1.00 75.00 309 MET A C 1
ATOM 2356 O O . MET A 1 309 ? 33.793 0.182 0.937 1.00 75.00 309 MET A O 1
ATOM 2360 N N . THR A 1 310 ? 35.126 1.888 0.330 1.00 66.69 310 THR A N 1
ATOM 2361 C CA . THR A 1 310 ? 35.788 1.999 1.628 1.00 66.69 310 THR A CA 1
ATOM 2362 C C . THR A 1 310 ? 34.831 2.581 2.672 1.00 66.69 310 THR A C 1
ATOM 2364 O O . THR A 1 310 ? 33.827 3.220 2.352 1.00 66.69 310 THR A O 1
ATOM 2367 N N . THR A 1 311 ? 35.181 2.458 3.953 1.00 62.31 311 THR A N 1
ATOM 2368 C CA . THR A 1 311 ? 34.467 3.148 5.045 1.00 62.31 311 THR A CA 1
ATOM 2369 C C . THR A 1 311 ? 34.460 4.672 4.906 1.00 62.31 311 THR A C 1
ATOM 2371 O O . THR A 1 311 ? 33.598 5.327 5.485 1.00 62.31 311 THR A O 1
ATOM 2374 N N . SER A 1 312 ? 35.396 5.238 4.137 1.00 64.69 312 SER A N 1
ATOM 2375 C CA . SER A 1 312 ? 35.456 6.664 3.807 1.00 64.69 312 SER A CA 1
ATOM 2376 C C . SER A 1 312 ? 34.561 7.064 2.628 1.00 64.69 312 SER A C 1
ATOM 2378 O O . SER A 1 312 ? 34.597 8.223 2.228 1.00 64.69 312 SER A O 1
ATOM 2380 N N . GLY A 1 313 ? 33.791 6.129 2.056 1.00 63.53 313 GLY A N 1
ATOM 2381 C CA . GLY A 1 313 ? 32.897 6.378 0.921 1.00 63.53 313 GLY A CA 1
ATOM 2382 C C . GLY A 1 313 ? 33.602 6.433 -0.436 1.00 63.53 313 GLY A C 1
ATOM 2383 O O . GLY A 1 313 ? 33.025 6.906 -1.408 1.00 63.53 313 GLY A O 1
ATOM 2384 N N . SER A 1 314 ? 34.856 5.980 -0.530 1.00 70.44 314 SER A N 1
ATOM 2385 C CA . SER A 1 314 ? 35.582 5.948 -1.802 1.00 70.44 314 SER A CA 1
ATOM 2386 C C . SER A 1 314 ? 35.218 4.688 -2.581 1.00 70.44 314 SER A C 1
ATOM 2388 O O . SER A 1 314 ? 35.367 3.584 -2.058 1.00 70.44 314 SER A O 1
ATOM 2390 N N . MET A 1 315 ? 34.763 4.857 -3.823 1.00 75.75 315 MET A N 1
ATOM 2391 C CA . MET A 1 315 ? 34.439 3.761 -4.738 1.00 75.75 315 MET A CA 1
ATOM 2392 C C . MET A 1 315 ? 35.683 2.957 -5.110 1.00 75.75 315 MET A C 1
ATOM 2394 O O . MET A 1 315 ? 36.728 3.525 -5.423 1.00 75.75 315 MET A O 1
ATOM 2398 N N . ARG A 1 316 ? 35.538 1.633 -5.090 1.00 78.00 316 ARG A N 1
ATOM 2399 C CA . ARG A 1 316 ? 36.621 0.672 -5.308 1.00 78.00 316 ARG A CA 1
ATOM 2400 C C . ARG A 1 316 ? 36.289 -0.342 -6.395 1.00 78.00 316 ARG A C 1
ATOM 2402 O O . ARG A 1 316 ? 37.023 -0.483 -7.366 1.00 78.00 316 ARG A O 1
ATOM 2409 N N . ILE A 1 317 ? 35.111 -0.949 -6.301 1.00 83.88 317 ILE A N 1
ATOM 2410 C CA . ILE A 1 317 ? 34.621 -1.940 -7.265 1.00 83.88 317 ILE A CA 1
ATOM 2411 C C . ILE A 1 317 ? 33.224 -1.518 -7.710 1.00 83.88 317 ILE A C 1
ATOM 2413 O O . ILE A 1 317 ? 32.436 -1.027 -6.900 1.00 83.88 317 ILE A O 1
ATOM 2417 N N . VAL A 1 318 ? 32.923 -1.720 -8.988 1.00 87.00 318 VAL A N 1
ATOM 2418 C CA . VAL A 1 318 ? 31.585 -1.533 -9.567 1.00 87.00 318 VAL A CA 1
ATOM 2419 C C . VAL A 1 318 ? 30.986 -2.889 -9.917 1.00 87.00 318 VAL A C 1
ATOM 2421 O O . VAL A 1 318 ? 31.723 -3.836 -10.189 1.00 87.00 318 VAL A O 1
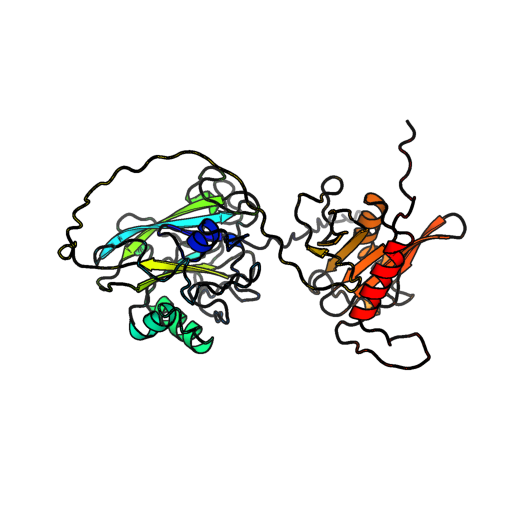ATOM 2424 N N . GLY A 1 319 ? 29.667 -3.007 -9.894 1.00 87.00 319 GLY A N 1
ATOM 2425 C CA . GLY A 1 319 ? 29.023 -4.207 -10.386 1.00 87.00 319 GLY A CA 1
ATOM 2426 C C . GLY A 1 319 ? 27.597 -3.995 -10.849 1.00 87.00 319 GLY A C 1
ATOM 2427 O O . GLY A 1 319 ? 26.918 -3.052 -10.449 1.00 87.00 319 GLY A O 1
ATOM 2428 N N . GLU A 1 320 ? 27.160 -4.923 -11.688 1.00 86.19 320 GLU A N 1
ATOM 2429 C CA . GLU A 1 320 ? 25.862 -4.910 -12.350 1.00 86.19 320 GLU A CA 1
ATOM 2430 C C . GLU A 1 320 ? 25.032 -6.126 -11.939 1.00 86.19 320 GLU A C 1
ATOM 2432 O O . GLU A 1 320 ? 25.525 -7.256 -11.904 1.00 86.19 320 GLU A O 1
ATOM 2437 N N . MET A 1 321 ? 23.745 -5.914 -11.682 1.00 83.56 321 MET A N 1
ATOM 2438 C CA . MET A 1 321 ? 22.770 -6.957 -11.396 1.00 83.56 321 MET A CA 1
ATOM 2439 C C . MET A 1 321 ? 21.794 -7.087 -12.564 1.00 83.56 321 MET A C 1
ATOM 2441 O O . MET A 1 321 ? 21.230 -6.112 -13.054 1.00 83.56 321 MET A O 1
ATOM 2445 N N . LYS A 1 322 ? 21.592 -8.313 -13.050 1.00 78.44 322 LYS A N 1
ATOM 2446 C CA . LYS A 1 322 ? 20.708 -8.599 -14.185 1.00 78.44 322 LYS A CA 1
ATOM 2447 C C . LYS A 1 322 ? 19.669 -9.650 -13.817 1.00 78.44 322 LYS A C 1
ATOM 2449 O O . LYS A 1 322 ? 19.984 -10.686 -13.232 1.00 78.44 322 LYS A O 1
ATOM 2454 N N . THR A 1 323 ? 18.416 -9.393 -14.181 1.00 59.12 323 THR A N 1
ATOM 2455 C CA . THR A 1 323 ? 17.315 -10.351 -14.025 1.00 59.12 323 THR A CA 1
ATOM 2456 C C . THR A 1 323 ? 17.188 -11.236 -15.268 1.00 59.12 323 THR A C 1
ATOM 2458 O O . THR A 1 323 ? 17.596 -10.864 -16.368 1.00 59.12 323 THR A O 1
ATOM 2461 N N . ARG A 1 324 ? 16.622 -12.437 -15.097 1.00 50.25 324 ARG A N 1
ATOM 2462 C CA . ARG A 1 324 ? 16.521 -13.473 -16.145 1.00 50.25 324 ARG A CA 1
ATOM 2463 C C . ARG A 1 324 ? 15.581 -13.133 -17.313 1.00 50.25 324 ARG A C 1
ATOM 2465 O O . ARG A 1 324 ? 15.608 -13.840 -18.312 1.00 50.25 324 ARG A O 1
ATOM 2472 N N . TRP A 1 325 ? 14.724 -12.120 -17.185 1.00 45.81 325 TRP A N 1
ATOM 2473 C CA . TRP A 1 325 ? 13.595 -11.894 -18.103 1.00 45.81 325 TRP A CA 1
ATOM 2474 C C . TRP A 1 325 ? 13.922 -10.968 -19.279 1.00 45.81 325 TRP A C 1
ATOM 2476 O O . TRP A 1 325 ? 13.199 -10.970 -20.270 1.00 45.81 325 TRP A O 1
ATOM 2486 N N . VAL A 1 326 ? 14.994 -10.173 -19.188 1.00 47.53 326 VAL A N 1
ATOM 2487 C CA . VAL A 1 326 ? 15.326 -9.177 -20.227 1.00 47.53 326 VAL A CA 1
ATOM 2488 C C . VAL A 1 326 ? 15.983 -9.826 -21.450 1.00 47.53 326 VAL A C 1
ATOM 2490 O O . VAL A 1 326 ? 15.830 -9.348 -22.566 1.00 47.53 326 VAL A O 1
ATOM 2493 N N . VAL A 1 327 ? 16.640 -10.962 -21.264 1.00 46.09 327 VAL A N 1
ATOM 2494 C CA . VAL A 1 327 ? 17.108 -11.928 -22.268 1.00 46.09 327 VAL A CA 1
ATOM 2495 C C . VAL A 1 327 ? 17.286 -13.213 -21.459 1.00 46.09 327 VAL A C 1
ATOM 2497 O O . VAL A 1 327 ? 17.595 -13.098 -20.276 1.00 46.09 327 VAL A O 1
ATOM 2500 N N . ALA A 1 328 ? 17.114 -14.411 -22.019 1.00 50.66 328 ALA A N 1
ATOM 2501 C CA . ALA A 1 328 ? 17.487 -1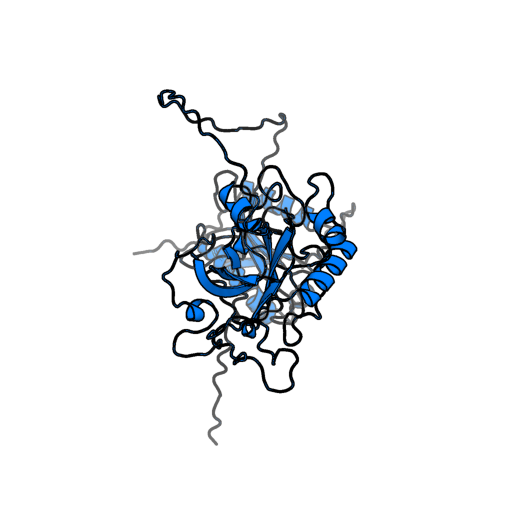5.655 -21.335 1.00 50.66 328 ALA A CA 1
ATOM 2502 C C . ALA A 1 328 ? 19.004 -15.653 -21.025 1.00 50.66 328 ALA A C 1
ATOM 2504 O O . ALA A 1 328 ? 19.809 -16.189 -21.780 1.00 50.66 328 ALA A O 1
ATOM 2505 N N . LEU A 1 329 ? 19.396 -14.955 -19.956 1.00 63.25 329 LEU A N 1
ATOM 2506 C CA . LEU A 1 329 ? 20.768 -14.615 -19.618 1.00 63.25 329 LEU A CA 1
ATOM 2507 C C . LEU A 1 329 ? 21.332 -15.738 -18.760 1.00 63.25 329 LEU A C 1
ATOM 2509 O O . LEU A 1 329 ? 21.318 -15.682 -17.529 1.00 63.25 329 LEU A O 1
ATOM 2513 N N . ASP A 1 330 ? 21.787 -16.784 -19.437 1.00 70.44 330 ASP A N 1
ATOM 2514 C CA . ASP A 1 330 ? 22.632 -17.807 -18.845 1.00 70.44 330 ASP A CA 1
ATOM 2515 C C . ASP A 1 330 ? 24.093 -17.346 -18.945 1.00 70.44 330 ASP A C 1
ATOM 2517 O O . ASP A 1 330 ? 24.718 -17.399 -20.006 1.00 70.44 330 ASP A O 1
ATOM 2521 N N . LEU A 1 331 ? 24.627 -16.839 -17.830 1.00 70.50 331 LEU A N 1
ATOM 2522 C CA . LEU A 1 331 ? 26.011 -16.365 -17.756 1.00 70.50 331 LEU A CA 1
ATOM 2523 C C . LEU A 1 331 ? 27.028 -17.485 -18.006 1.00 70.50 331 LEU A C 1
ATOM 2525 O O . LEU A 1 331 ? 28.120 -17.208 -18.491 1.00 70.50 331 LEU A O 1
ATOM 2529 N N . GLU A 1 332 ? 26.685 -18.736 -17.698 1.00 71.44 332 GLU A N 1
ATOM 2530 C CA . GLU A 1 332 ? 27.561 -19.881 -17.932 1.00 71.44 332 GLU A CA 1
ATOM 2531 C C . GLU A 1 332 ? 27.659 -20.148 -19.438 1.00 71.44 332 GLU A C 1
ATOM 2533 O O . GLU A 1 332 ? 28.761 -20.165 -19.996 1.00 71.44 332 GLU A O 1
ATOM 2538 N N . ALA A 1 333 ? 26.512 -20.205 -20.123 1.00 69.00 333 ALA A N 1
ATOM 2539 C CA . ALA A 1 333 ? 26.453 -20.342 -21.578 1.00 69.00 333 ALA A CA 1
ATOM 2540 C C . ALA A 1 333 ? 27.130 -19.169 -22.310 1.00 69.00 333 ALA A C 1
ATOM 2542 O O . ALA A 1 333 ? 27.842 -19.380 -23.291 1.00 69.00 333 ALA A O 1
ATOM 2543 N N . ALA A 1 334 ? 26.985 -17.940 -21.801 1.00 67.25 334 ALA A N 1
ATOM 2544 C CA . ALA A 1 334 ? 27.604 -16.755 -22.392 1.00 67.25 334 ALA A CA 1
ATOM 2545 C C . ALA A 1 334 ? 29.144 -16.789 -22.350 1.00 67.25 334 ALA A C 1
ATOM 2547 O O . ALA A 1 334 ? 29.788 -16.146 -23.172 1.00 67.25 334 ALA A O 1
ATOM 2548 N N . THR A 1 335 ? 29.760 -17.543 -21.432 1.00 65.50 335 THR A N 1
ATOM 2549 C CA . THR A 1 335 ? 31.230 -17.678 -21.370 1.00 65.50 335 THR A CA 1
ATOM 2550 C C . THR A 1 335 ? 31.811 -18.688 -22.366 1.00 65.50 335 THR A C 1
ATOM 2552 O O . THR A 1 335 ? 33.034 -18.841 -22.440 1.00 65.50 335 THR A O 1
ATOM 2555 N N . LEU A 1 336 ? 30.972 -19.360 -23.165 1.00 71.62 336 LEU A N 1
ATOM 2556 C CA . LEU A 1 336 ? 31.427 -20.305 -24.182 1.00 71.62 336 LEU A CA 1
ATOM 2557 C C . LEU A 1 336 ? 32.093 -19.581 -25.374 1.00 71.62 336 LEU A C 1
ATOM 2559 O O . LEU A 1 336 ? 31.611 -18.536 -25.810 1.00 71.62 336 LEU A O 1
ATOM 2563 N N . PRO A 1 337 ? 33.157 -20.146 -25.987 1.00 62.19 337 PRO A N 1
ATOM 2564 C CA . PRO A 1 337 ? 33.945 -19.450 -27.016 1.00 62.19 337 PRO A CA 1
ATOM 2565 C C . PRO A 1 337 ? 33.173 -18.976 -28.259 1.00 62.19 337 PRO A C 1
ATOM 2567 O O . PRO A 1 337 ? 33.623 -18.066 -28.946 1.00 62.19 337 PRO A O 1
ATOM 2570 N N . HIS A 1 338 ? 32.037 -19.600 -28.583 1.00 64.88 338 HIS A N 1
ATOM 2571 C CA . HIS A 1 338 ? 31.211 -19.247 -29.745 1.00 64.88 338 HIS A CA 1
ATOM 2572 C C . HIS A 1 338 ? 30.197 -18.125 -29.460 1.00 64.88 338 HIS A C 1
ATOM 2574 O O . HIS A 1 338 ? 29.651 -17.562 -30.404 1.00 64.88 338 HIS A O 1
ATOM 2580 N N . GLU A 1 339 ? 30.008 -17.755 -28.191 1.00 65.50 339 GLU A N 1
ATOM 2581 C CA . GLU A 1 339 ? 29.077 -16.716 -27.731 1.00 65.50 339 GLU A CA 1
ATOM 2582 C C . GLU A 1 339 ? 29.791 -15.386 -27.417 1.00 65.50 339 GLU A C 1
ATOM 2584 O O . GLU A 1 339 ? 29.223 -14.485 -26.800 1.00 65.50 339 GLU A O 1
ATOM 2589 N N . GLU A 1 340 ? 31.041 -15.207 -27.869 1.00 67.00 340 GLU A N 1
ATOM 2590 C CA . GLU A 1 340 ? 31.847 -14.005 -27.598 1.00 67.00 340 GLU A CA 1
ATOM 2591 C C . GLU A 1 340 ? 31.120 -12.674 -27.916 1.00 67.00 340 GLU A C 1
ATOM 2593 O O . GLU A 1 340 ? 31.212 -11.738 -27.114 1.00 67.00 340 GLU A O 1
ATOM 2598 N N . PRO A 1 341 ? 30.356 -12.535 -29.024 1.00 73.12 341 PRO A N 1
ATOM 2599 C CA . PRO A 1 341 ? 29.577 -11.322 -29.283 1.00 73.12 341 PRO A CA 1
ATOM 2600 C C . PRO A 1 341 ? 28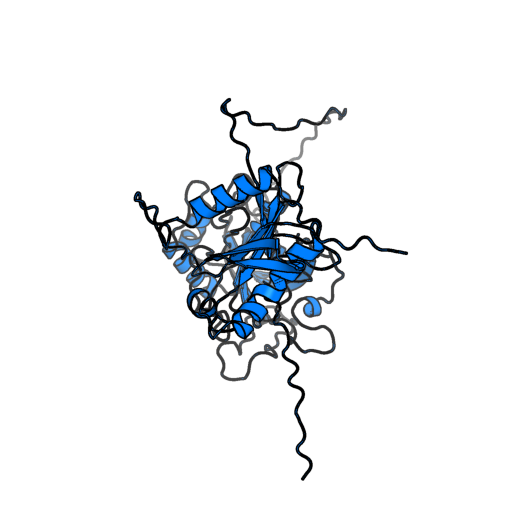.472 -11.083 -28.246 1.00 73.12 341 PRO A C 1
ATOM 2602 O O . PRO A 1 341 ? 28.217 -9.934 -27.876 1.00 73.12 341 PRO A O 1
ATOM 2605 N N . HIS A 1 342 ? 27.841 -12.154 -27.762 1.00 71.69 342 HIS A N 1
ATOM 2606 C CA . HIS A 1 342 ? 26.802 -12.104 -26.741 1.00 71.69 342 HIS A CA 1
ATOM 2607 C C . HIS A 1 342 ? 27.397 -11.713 -25.382 1.00 71.69 342 HIS A C 1
ATOM 2609 O O . HIS A 1 342 ? 26.916 -10.773 -24.749 1.00 71.69 342 HIS A O 1
ATOM 2615 N N . LEU A 1 343 ? 28.527 -12.312 -24.994 1.00 72.88 343 LEU A N 1
ATOM 2616 C CA . LEU A 1 343 ? 29.257 -11.938 -23.781 1.00 72.88 343 LEU A CA 1
ATOM 2617 C C . LEU A 1 343 ? 29.716 -10.478 -23.809 1.00 72.88 343 LEU A C 1
ATOM 2619 O O . LEU A 1 343 ? 29.537 -9.743 -22.841 1.00 72.88 343 LEU A O 1
ATOM 2623 N N . ARG A 1 344 ? 30.264 -10.015 -24.938 1.00 76.38 344 ARG A N 1
ATOM 2624 C CA . ARG A 1 344 ? 30.669 -8.610 -25.113 1.00 76.38 344 ARG A CA 1
ATOM 2625 C C . ARG A 1 344 ? 29.497 -7.643 -24.971 1.00 76.38 344 ARG A C 1
ATOM 2627 O O . ARG A 1 344 ? 29.694 -6.537 -24.471 1.00 76.38 344 ARG A O 1
ATOM 2634 N N . HIS A 1 345 ? 28.308 -8.041 -25.421 1.00 74.00 345 HIS A N 1
ATOM 2635 C CA . HIS A 1 345 ? 27.094 -7.253 -25.250 1.00 74.00 345 HIS A CA 1
ATOM 2636 C C . HIS A 1 345 ? 26.698 -7.166 -23.769 1.00 74.00 345 HIS A C 1
ATOM 2638 O O . HIS A 1 345 ? 26.494 -6.067 -23.260 1.00 74.00 345 HIS A O 1
ATOM 2644 N N . ILE A 1 346 ? 26.695 -8.303 -23.068 1.00 76.06 346 ILE A N 1
ATOM 2645 C CA . ILE A 1 346 ? 26.359 -8.409 -21.641 1.00 76.06 346 ILE A CA 1
ATOM 2646 C C . ILE A 1 346 ? 27.310 -7.572 -20.773 1.00 76.06 346 ILE A C 1
ATOM 2648 O O . ILE A 1 346 ? 26.870 -6.782 -19.940 1.00 76.06 346 ILE A O 1
ATOM 2652 N N . LEU A 1 347 ? 28.619 -7.701 -20.997 1.00 81.94 347 LEU A N 1
ATOM 2653 C CA . LEU A 1 347 ? 29.651 -7.011 -20.216 1.00 81.94 347 LEU A CA 1
ATOM 2654 C C . LEU A 1 347 ? 29.810 -5.527 -20.588 1.00 81.94 347 LEU A C 1
ATOM 2656 O O . LEU A 1 347 ? 30.591 -4.810 -19.964 1.00 81.94 347 LEU A O 1
ATOM 2660 N N . GLY A 1 348 ? 29.115 -5.050 -21.625 1.00 78.50 348 GLY A N 1
ATOM 2661 C CA . GLY A 1 348 ? 29.301 -3.706 -22.172 1.00 78.50 348 GLY A CA 1
ATOM 2662 C C . GLY A 1 348 ? 28.973 -2.587 -21.182 1.00 78.50 348 GLY A C 1
ATOM 2663 O O . GLY A 1 348 ? 29.696 -1.588 -21.144 1.00 78.50 348 GLY A O 1
ATOM 2664 N N . ALA A 1 349 ? 27.919 -2.766 -20.380 1.00 73.31 349 ALA A N 1
ATOM 2665 C CA . ALA A 1 349 ? 27.513 -1.810 -19.350 1.00 73.31 349 ALA A CA 1
ATOM 2666 C C . ALA A 1 349 ? 28.556 -1.729 -18.224 1.00 73.31 349 ALA A C 1
ATOM 2668 O O . ALA A 1 349 ? 29.101 -0.651 -17.982 1.00 73.31 349 ALA A O 1
ATOM 2669 N N . ASP A 1 350 ? 28.920 -2.874 -17.638 1.00 78.50 350 ASP A N 1
ATOM 2670 C CA . ASP A 1 350 ? 29.882 -2.943 -16.532 1.00 78.50 350 ASP A CA 1
ATOM 2671 C C . ASP A 1 350 ? 31.278 -2.447 -16.941 1.00 78.50 350 ASP A C 1
ATOM 2673 O O . ASP A 1 350 ? 31.868 -1.591 -16.284 1.00 78.50 350 ASP A O 1
ATOM 2677 N N . ARG A 1 351 ? 31.756 -2.835 -18.133 1.00 82.00 351 ARG A N 1
ATOM 2678 C CA . ARG A 1 351 ? 32.989 -2.278 -18.719 1.00 82.00 351 ARG A CA 1
ATOM 2679 C C . ARG A 1 351 ? 32.927 -0.753 -18.845 1.00 82.00 351 ARG A C 1
ATOM 2681 O O . ARG A 1 351 ? 33.941 -0.070 -18.689 1.00 82.00 351 ARG A O 1
ATOM 2688 N N . GLY A 1 352 ? 31.762 -0.218 -19.208 1.00 80.31 352 GLY A N 1
ATOM 2689 C CA . GLY A 1 352 ? 31.527 1.219 -19.300 1.00 80.31 352 GLY A CA 1
ATOM 2690 C C . GLY A 1 352 ? 31.745 1.904 -17.955 1.00 80.31 352 GLY A C 1
ATOM 2691 O O . GLY A 1 352 ? 32.486 2.886 -17.892 1.00 80.31 352 GLY A O 1
ATOM 2692 N N . TYR A 1 353 ? 31.176 1.338 -16.893 1.00 81.00 353 TYR A N 1
ATOM 2693 C CA . TYR A 1 353 ? 31.341 1.815 -15.524 1.00 81.00 353 TYR A CA 1
ATOM 2694 C C . TYR A 1 353 ? 32.780 1.718 -15.040 1.00 81.00 353 TYR A C 1
ATOM 2696 O O . TYR A 1 353 ? 33.331 2.736 -14.633 1.00 81.00 353 TYR A O 1
ATOM 2704 N N . MET A 1 354 ? 33.425 0.559 -15.188 1.00 83.69 354 MET A N 1
ATOM 2705 C CA . MET A 1 354 ? 34.828 0.353 -14.809 1.00 83.69 354 MET A CA 1
ATOM 2706 C C . MET A 1 354 ? 35.765 1.368 -15.477 1.00 83.69 354 MET A C 1
ATOM 2708 O O . MET A 1 354 ? 36.712 1.859 -14.864 1.00 83.69 354 MET A O 1
ATOM 2712 N N . LYS A 1 355 ? 35.507 1.719 -16.742 1.00 82.38 355 LYS A N 1
ATOM 2713 C CA . LYS A 1 355 ? 36.289 2.734 -17.457 1.00 82.38 355 LYS A CA 1
ATOM 2714 C C . LYS A 1 355 ? 35.997 4.155 -16.965 1.00 82.38 355 LYS A C 1
ATOM 2716 O O . LYS A 1 355 ? 36.908 4.970 -16.887 1.00 82.38 355 LYS A O 1
ATOM 2721 N N . MET A 1 356 ? 34.738 4.474 -16.676 1.00 77.94 356 MET A N 1
ATOM 2722 C CA . MET A 1 356 ? 34.330 5.808 -16.224 1.00 77.94 356 MET A CA 1
ATOM 2723 C C . MET A 1 356 ? 34.812 6.122 -14.803 1.00 77.94 356 MET A C 1
ATOM 2725 O O . MET A 1 356 ? 35.213 7.252 -14.540 1.00 77.94 356 MET A O 1
ATOM 2729 N N . SER A 1 357 ? 34.799 5.132 -13.907 1.00 74.81 357 SER A N 1
ATOM 2730 C CA . SER A 1 357 ? 35.306 5.254 -12.534 1.00 74.81 357 SER A CA 1
ATOM 2731 C C . SER A 1 357 ? 36.812 5.027 -12.410 1.00 74.81 357 SER A C 1
ATOM 2733 O O . SER A 1 357 ? 37.364 5.147 -11.314 1.00 74.81 357 SER A O 1
ATOM 2735 N N . ASP A 1 358 ? 37.487 4.662 -13.501 1.00 82.94 358 ASP A N 1
ATOM 2736 C CA . ASP A 1 358 ? 38.887 4.232 -13.498 1.00 82.94 358 ASP A CA 1
ATOM 2737 C C . ASP A 1 358 ? 39.148 3.078 -12.502 1.00 82.94 358 ASP A C 1
ATOM 2739 O O . ASP A 1 358 ? 40.197 3.029 -11.858 1.00 82.94 358 ASP A O 1
ATOM 2743 N N . ARG A 1 359 ? 38.169 2.175 -12.314 1.00 86.12 359 ARG A N 1
ATOM 2744 C CA . ARG A 1 359 ? 38.266 1.031 -11.386 1.00 86.12 359 ARG A CA 1
ATOM 2745 C C . ARG A 1 359 ? 38.773 -0.220 -12.078 1.00 86.12 359 ARG A C 1
ATOM 2747 O O . ARG A 1 359 ? 38.257 -0.626 -13.114 1.00 86.12 359 ARG A O 1
ATOM 2754 N N . LYS A 1 360 ? 39.779 -0.867 -11.500 1.00 87.06 360 LYS A N 1
ATOM 2755 C CA . LYS A 1 360 ? 40.436 -2.045 -12.078 1.00 87.06 360 LYS A CA 1
ATOM 2756 C C . LYS A 1 360 ? 39.563 -3.297 -12.064 1.00 87.06 360 LYS A C 1
ATOM 2758 O O . LYS A 1 360 ? 39.688 -4.129 -12.965 1.00 87.06 360 LYS A O 1
ATOM 2763 N N . TYR A 1 361 ? 38.674 -3.408 -11.084 1.00 89.56 361 TYR A N 1
ATOM 2764 C CA . TYR A 1 361 ? 37.873 -4.598 -10.817 1.00 89.56 361 TYR A CA 1
ATOM 2765 C C . TYR A 1 361 ? 36.372 -4.314 -10.912 1.00 89.56 361 TYR A C 1
ATOM 2767 O O . TYR A 1 361 ? 35.914 -3.219 -10.580 1.00 89.56 361 TYR A O 1
ATOM 2775 N N . GLY A 1 362 ? 35.618 -5.316 -11.358 1.00 89.88 362 GLY A N 1
ATOM 2776 C CA . GLY A 1 362 ? 34.163 -5.255 -11.458 1.00 89.88 362 GLY A CA 1
ATOM 2777 C C . GLY A 1 362 ? 33.518 -6.635 -11.409 1.00 89.88 362 GLY A C 1
ATOM 2778 O O . GLY A 1 362 ? 34.218 -7.652 -11.339 1.00 89.88 362 GLY A O 1
ATOM 2779 N N . PHE A 1 363 ? 32.191 -6.691 -11.429 1.00 90.50 363 PHE A N 1
ATOM 2780 C CA . PHE A 1 363 ? 31.466 -7.955 -11.521 1.00 90.50 363 PHE A CA 1
ATOM 2781 C C . PHE A 1 363 ? 30.079 -7.783 -12.138 1.00 90.50 363 PHE A C 1
ATOM 2783 O O . PHE A 1 363 ? 29.441 -6.745 -12.017 1.00 90.50 363 PHE A O 1
ATOM 2790 N N . ILE A 1 364 ? 29.567 -8.850 -12.740 1.00 88.62 364 ILE A N 1
ATOM 2791 C CA . ILE A 1 364 ? 28.170 -8.938 -13.161 1.00 88.62 364 ILE A CA 1
ATOM 2792 C C . ILE A 1 364 ? 27.514 -10.133 -12.485 1.00 88.62 364 ILE A C 1
ATOM 2794 O O . ILE A 1 364 ? 28.086 -11.221 -12.460 1.00 88.62 364 ILE A O 1
ATOM 2798 N N . SER A 1 365 ? 26.318 -9.943 -11.939 1.00 86.06 365 SER A N 1
ATOM 2799 C CA . SER A 1 365 ? 25.574 -10.983 -11.238 1.00 86.06 365 SER A CA 1
ATOM 2800 C C . SER A 1 365 ? 24.161 -11.136 -11.780 1.00 86.06 365 SER A C 1
ATOM 2802 O O . SER A 1 365 ? 23.488 -10.167 -12.113 1.00 86.06 365 SER A O 1
ATOM 2804 N N . THR A 1 366 ? 23.690 -12.375 -11.810 1.00 83.12 366 THR A N 1
ATOM 2805 C CA . THR A 1 366 ? 22.272 -12.731 -11.931 1.00 83.12 366 THR A CA 1
ATOM 2806 C C . THR A 1 366 ? 21.817 -13.423 -10.647 1.00 83.12 366 THR A C 1
ATOM 2808 O O . THR A 1 366 ? 22.617 -13.608 -9.729 1.00 83.12 366 THR A O 1
ATOM 2811 N N . TYR A 1 367 ? 20.554 -13.856 -10.589 1.00 74.00 367 TYR A N 1
ATOM 2812 C CA . TYR A 1 367 ? 20.084 -14.760 -9.532 1.00 74.00 367 TYR A CA 1
ATOM 2813 C C . TYR A 1 367 ? 20.851 -16.088 -9.495 1.00 74.00 367 TYR A C 1
ATOM 2815 O O . TYR A 1 367 ? 20.935 -16.721 -8.450 1.00 74.00 367 TYR A O 1
ATOM 2823 N N . GLU A 1 368 ? 21.408 -16.527 -10.624 1.00 78.31 368 GLU A N 1
ATOM 2824 C CA . GLU A 1 368 ? 21.996 -17.860 -10.743 1.00 78.31 368 GLU A CA 1
ATOM 2825 C C . GLU A 1 368 ? 23.493 -17.870 -10.486 1.00 78.31 368 GLU A C 1
ATOM 2827 O O . GLU A 1 368 ? 23.989 -18.788 -9.834 1.00 78.31 368 GLU A O 1
ATOM 2832 N N . GLY A 1 369 ? 24.209 -16.844 -10.941 1.00 80.94 369 GLY A N 1
ATOM 2833 C CA . GLY A 1 369 ? 25.650 -16.763 -10.757 1.00 80.94 369 GLY A CA 1
ATOM 2834 C C . GLY A 1 369 ? 26.255 -15.408 -11.087 1.00 80.94 369 GLY A C 1
ATOM 2835 O O . GLY A 1 369 ? 25.562 -14.488 -11.528 1.00 80.94 369 GLY A O 1
ATOM 2836 N N . THR A 1 370 ? 27.564 -15.308 -10.870 1.00 86.38 370 THR A N 1
ATOM 2837 C CA . THR A 1 370 ? 28.348 -14.072 -10.949 1.00 86.38 370 THR A CA 1
ATOM 2838 C C . THR A 1 370 ? 29.619 -14.287 -11.769 1.00 86.38 370 THR A C 1
ATOM 2840 O O . THR A 1 370 ? 30.303 -15.294 -11.598 1.00 86.38 370 THR A O 1
ATOM 2843 N N . ILE A 1 371 ? 29.964 -13.333 -12.634 1.00 87.62 371 ILE A N 1
ATOM 2844 C CA . ILE A 1 371 ? 31.251 -13.272 -13.339 1.00 87.62 371 ILE A CA 1
ATOM 2845 C C . ILE A 1 371 ? 32.049 -12.095 -12.781 1.00 87.62 371 ILE A C 1
ATOM 2847 O O . ILE A 1 371 ? 31.556 -10.969 -12.738 1.00 87.62 371 ILE A O 1
ATOM 2851 N N . PHE A 1 372 ? 33.300 -12.350 -12.404 1.00 89.12 372 PHE A N 1
ATOM 2852 C CA . PHE A 1 372 ? 34.247 -11.323 -11.968 1.00 89.12 372 PHE A CA 1
ATOM 2853 C C . PHE A 1 372 ? 35.081 -10.800 -13.135 1.00 89.12 372 PHE A C 1
ATOM 2855 O O . PHE A 1 372 ? 35.445 -11.554 -14.041 1.00 89.12 372 PHE A O 1
ATOM 2862 N N . LEU A 1 373 ? 35.392 -9.507 -13.098 1.00 90.25 373 LEU A N 1
ATOM 2863 C CA . LEU A 1 373 ? 35.989 -8.763 -14.198 1.00 90.25 373 LEU A CA 1
ATOM 2864 C C . LEU A 1 373 ? 37.232 -8.009 -13.730 1.00 90.25 373 LEU A C 1
ATOM 2866 O O . LEU A 1 373 ? 37.298 -7.499 -12.610 1.00 90.25 373 LEU A O 1
ATOM 2870 N N . LYS A 1 374 ? 38.222 -7.917 -14.617 1.00 89.31 374 LYS A N 1
ATOM 2871 C CA . LYS A 1 374 ? 39.445 -7.141 -14.408 1.00 89.31 374 LYS A CA 1
ATOM 2872 C C . LYS A 1 374 ? 39.817 -6.419 -15.692 1.00 89.31 374 LYS A C 1
ATOM 2874 O O . LYS A 1 374 ? 39.960 -7.061 -16.727 1.00 89.31 374 LYS A O 1
ATOM 2879 N N . GLN A 1 375 ? 40.056 -5.116 -15.637 1.00 88.12 375 GLN A N 1
ATOM 2880 C CA . GLN A 1 375 ? 40.667 -4.392 -16.750 1.00 88.12 375 GLN A CA 1
ATOM 2881 C C . GLN A 1 375 ? 42.172 -4.227 -16.528 1.00 88.12 375 GLN A C 1
ATOM 2883 O O . GLN A 1 375 ? 42.611 -3.842 -15.449 1.00 88.12 375 GLN A O 1
ATOM 2888 N N . ASP A 1 376 ? 42.975 -4.558 -17.538 1.00 85.50 376 ASP A N 1
ATOM 2889 C CA . ASP A 1 376 ? 44.435 -4.454 -17.460 1.00 85.50 376 ASP A CA 1
ATOM 2890 C C . ASP A 1 376 ? 45.044 -4.167 -18.840 1.00 85.50 376 ASP A C 1
ATOM 2892 O O . ASP A 1 376 ? 44.449 -4.479 -19.881 1.00 85.50 376 ASP A O 1
ATOM 2896 N N . PHE A 1 377 ? 46.238 -3.580 -18.868 1.00 82.38 377 PHE A N 1
ATOM 2897 C CA . PHE A 1 377 ? 46.947 -3.298 -20.113 1.00 82.38 377 PHE A CA 1
ATOM 2898 C C . PHE A 1 377 ? 47.827 -4.489 -20.496 1.00 82.38 377 PHE A C 1
ATOM 2900 O O . PHE A 1 377 ? 48.866 -4.746 -19.888 1.00 82.38 377 PHE A O 1
ATOM 2907 N N . LYS A 1 378 ? 47.427 -5.230 -21.535 1.00 80.50 378 LYS A N 1
ATOM 2908 C CA . LYS A 1 378 ? 48.134 -6.435 -21.987 1.00 80.50 378 LYS A CA 1
ATOM 2909 C C . LYS A 1 378 ? 48.367 -6.386 -23.492 1.00 80.50 378 LYS A C 1
ATOM 2911 O O . LYS A 1 378 ? 47.491 -6.007 -24.263 1.00 80.50 378 LYS A O 1
ATOM 2916 N N . MET A 1 379 ? 49.573 -6.772 -23.917 1.00 77.00 379 MET A N 1
ATOM 2917 C CA . MET A 1 379 ? 49.954 -6.858 -25.337 1.00 77.00 379 MET A CA 1
ATOM 2918 C C . MET A 1 379 ? 49.685 -5.564 -26.134 1.00 77.00 379 MET A C 1
ATOM 2920 O O . MET A 1 379 ? 49.279 -5.609 -27.290 1.00 77.00 379 MET A O 1
ATOM 2924 N N . GLY A 1 380 ? 49.908 -4.401 -25.514 1.00 78.38 380 GLY A N 1
ATOM 2925 C CA . GLY A 1 380 ? 49.744 -3.102 -26.174 1.00 78.38 380 GLY A CA 1
ATOM 2926 C C . GLY A 1 380 ? 48.302 -2.586 -26.247 1.00 78.38 380 GLY A C 1
ATOM 2927 O O . GLY A 1 380 ? 48.068 -1.574 -26.904 1.00 78.38 380 GLY A O 1
ATOM 2928 N N . SER A 1 381 ? 47.341 -3.240 -25.584 1.00 80.06 381 SER A N 1
ATOM 2929 C CA . SER A 1 381 ? 45.941 -2.804 -25.563 1.00 80.06 381 SER A CA 1
ATOM 2930 C C . SER A 1 381 ? 45.284 -2.976 -24.191 1.00 80.06 381 SER A C 1
ATOM 2932 O O . SER A 1 381 ? 45.566 -3.925 -23.456 1.00 80.06 381 SER A O 1
ATOM 2934 N N . TRP A 1 382 ? 44.376 -2.059 -23.849 1.00 81.62 382 TRP A N 1
ATOM 2935 C CA . TRP A 1 382 ? 43.491 -2.216 -22.696 1.00 81.62 382 TRP A CA 1
ATOM 2936 C C . TRP A 1 382 ? 42.534 -3.377 -22.940 1.00 81.62 382 TRP A C 1
ATOM 2938 O O . TRP A 1 382 ? 41.750 -3.347 -23.889 1.00 81.62 382 TRP A O 1
ATOM 2948 N N . THR A 1 383 ? 42.609 -4.389 -22.083 1.00 82.06 383 THR A N 1
ATOM 2949 C CA . THR A 1 383 ? 41.851 -5.634 -22.211 1.00 82.06 383 THR A CA 1
ATOM 2950 C C . THR A 1 383 ? 40.988 -5.840 -20.972 1.00 82.06 383 THR A C 1
ATOM 2952 O O . THR A 1 383 ? 41.458 -5.654 -19.851 1.00 82.06 383 THR A O 1
ATOM 2955 N N . LEU A 1 384 ? 39.729 -6.236 -21.180 1.00 85.06 384 LEU A N 1
ATOM 2956 C CA . LEU A 1 384 ? 38.845 -6.702 -20.114 1.00 85.06 384 LEU A CA 1
ATOM 2957 C C . LEU A 1 384 ? 38.972 -8.224 -20.006 1.00 85.06 384 LEU A C 1
ATOM 2959 O O . LEU A 1 384 ? 38.620 -8.947 -20.936 1.00 85.06 384 LEU A O 1
ATOM 2963 N N . PHE A 1 385 ? 39.491 -8.692 -18.881 1.00 86.19 385 PHE A N 1
ATOM 2964 C CA . PHE A 1 385 ? 39.527 -10.093 -18.488 1.00 86.19 385 PHE A CA 1
ATOM 2965 C C . PHE A 1 385 ? 38.259 -10.427 -17.710 1.00 86.19 385 PHE A C 1
ATOM 2967 O O . PHE A 1 385 ? 37.777 -9.609 -16.925 1.00 86.19 385 PHE A O 1
ATOM 2974 N N . HIS A 1 386 ? 37.752 -11.639 -17.900 1.00 86.56 386 HIS A N 1
ATOM 2975 C CA . HIS A 1 386 ? 36.625 -12.168 -17.147 1.00 86.56 386 HIS A CA 1
ATOM 2976 C C . HIS A 1 386 ? 36.962 -13.557 -16.603 1.00 86.56 386 HIS A C 1
ATOM 2978 O O . HIS A 1 386 ? 37.726 -14.306 -17.216 1.00 86.56 386 HIS A O 1
ATOM 2984 N N . GLY A 1 387 ? 36.408 -13.881 -15.437 1.00 80.56 387 GLY A N 1
ATOM 2985 C CA . GLY A 1 387 ? 36.432 -15.229 -14.879 1.00 80.56 387 GLY A CA 1
ATOM 2986 C C . GLY A 1 387 ? 35.355 -16.133 -15.481 1.00 80.56 387 GLY A C 1
ATOM 2987 O O . GLY A 1 387 ? 34.617 -15.742 -16.391 1.00 80.56 387 GLY A O 1
ATOM 2988 N N . HIS A 1 388 ? 35.258 -17.344 -14.936 1.00 81.12 388 HIS A N 1
ATOM 2989 C CA . HIS A 1 388 ? 34.115 -18.229 -15.151 1.00 81.12 388 HIS A CA 1
ATOM 2990 C C . HIS A 1 388 ? 32.899 -17.741 -14.353 1.00 81.12 388 HIS A C 1
ATOM 2992 O O . HIS A 1 388 ? 33.049 -17.030 -13.356 1.00 81.12 388 HIS A O 1
ATOM 2998 N N . ALA A 1 389 ? 31.699 -18.123 -14.791 1.00 81.38 389 ALA A N 1
ATOM 2999 C CA . ALA A 1 389 ? 30.479 -17.860 -14.041 1.00 81.38 389 ALA A CA 1
ATOM 3000 C C . ALA A 1 389 ? 30.429 -18.748 -12.788 1.00 81.38 389 ALA A C 1
ATOM 3002 O O . ALA A 1 389 ? 30.492 -19.970 -12.878 1.00 81.38 389 ALA A O 1
ATOM 3003 N N . ILE A 1 390 ? 30.298 -18.130 -11.616 1.00 81.50 390 ILE A N 1
ATOM 3004 C CA . ILE A 1 390 ? 30.234 -18.820 -10.326 1.00 81.50 390 ILE A CA 1
ATOM 3005 C C . ILE A 1 390 ? 28.788 -18.841 -9.860 1.00 81.50 390 ILE A C 1
ATOM 3007 O O . ILE A 1 390 ? 28.198 -17.783 -9.647 1.00 81.50 390 ILE A O 1
ATOM 3011 N N . ARG A 1 391 ? 28.209 -20.030 -9.683 1.00 79.69 391 ARG A N 1
ATOM 3012 C CA . ARG A 1 391 ? 26.830 -20.161 -9.203 1.00 79.69 391 ARG A CA 1
ATOM 3013 C C . ARG A 1 391 ? 26.703 -19.731 -7.743 1.00 79.69 391 ARG A C 1
ATOM 3015 O O . ARG A 1 391 ? 27.576 -20.015 -6.923 1.00 79.69 391 ARG A O 1
ATOM 3022 N N . HIS A 1 392 ? 25.576 -19.119 -7.387 1.00 76.38 392 HIS A N 1
ATOM 3023 C CA . HIS A 1 392 ? 25.294 -18.724 -6.000 1.00 76.38 392 HIS A CA 1
ATOM 3024 C C . HIS A 1 392 ? 25.293 -19.926 -5.036 1.00 76.38 392 HIS A C 1
ATOM 3026 O O . HIS A 1 392 ? 25.598 -19.786 -3.854 1.00 76.38 392 HIS A O 1
ATOM 3032 N N . SER A 1 393 ? 24.959 -21.117 -5.545 1.00 75.12 393 SER A N 1
ATOM 3033 C CA . SER A 1 393 ? 24.888 -22.364 -4.784 1.00 75.12 393 SER A CA 1
ATOM 3034 C C . SER A 1 393 ? 26.232 -23.093 -4.645 1.00 75.12 393 SER A C 1
ATOM 3036 O O . SER A 1 393 ? 26.270 -24.160 -4.026 1.00 75.12 393 SER A O 1
ATOM 3038 N N . THR A 1 394 ? 27.320 -22.584 -5.237 1.00 75.00 394 THR A N 1
ATOM 3039 C CA . THR A 1 394 ? 28.646 -23.217 -5.168 1.00 75.00 394 THR A CA 1
ATOM 3040 C C . THR A 1 394 ? 29.183 -23.169 -3.736 1.00 75.00 394 THR A C 1
ATOM 3042 O O . THR A 1 394 ? 29.305 -22.099 -3.137 1.00 75.00 394 THR A O 1
ATOM 3045 N N . LYS A 1 395 ? 29.498 -24.343 -3.174 1.00 71.12 395 LYS A N 1
ATOM 3046 C CA . LYS A 1 395 ? 30.047 -24.496 -1.818 1.00 71.12 395 LYS A CA 1
ATOM 3047 C C . LYS A 1 395 ? 31.573 -24.557 -1.847 1.00 71.12 395 LYS A C 1
ATOM 3049 O O . LYS A 1 395 ? 32.143 -25.075 -2.801 1.00 71.12 395 LYS A O 1
ATOM 3054 N N . GLU A 1 396 ? 32.188 -24.084 -0.767 1.00 63.78 396 GLU A N 1
ATOM 3055 C CA . GLU A 1 396 ? 33.623 -24.208 -0.491 1.00 63.78 396 GLU A CA 1
ATOM 3056 C C . GLU A 1 396 ? 34.049 -25.687 -0.530 1.00 63.78 396 GLU A C 1
ATOM 3058 O O . GLU A 1 396 ? 33.432 -26.539 0.120 1.00 63.78 396 GLU A O 1
ATOM 3063 N N . GLN A 1 397 ? 35.082 -26.003 -1.314 1.00 59.22 397 GLN A N 1
ATOM 3064 C CA . GLN A 1 397 ? 35.717 -27.321 -1.332 1.00 59.22 397 GLN A CA 1
ATOM 3065 C C . GLN A 1 397 ? 37.224 -27.174 -1.120 1.00 59.22 397 GLN A C 1
ATOM 3067 O O . GLN A 1 397 ? 37.924 -26.586 -1.943 1.00 59.22 397 GLN A O 1
ATOM 3072 N N . GLU A 1 398 ? 37.759 -27.790 -0.064 1.00 49.00 398 GLU A N 1
ATOM 3073 C CA . GLU A 1 398 ? 39.197 -28.045 0.019 1.00 49.00 398 GLU A CA 1
ATOM 3074 C C . GLU A 1 398 ? 39.561 -29.068 -1.071 1.00 49.00 398 GLU A C 1
ATOM 3076 O O . GLU A 1 398 ? 39.073 -30.190 -0.989 1.00 49.00 398 GLU A O 1
ATOM 3081 N N . VAL A 1 399 ? 40.346 -28.691 -2.102 1.00 48.41 399 VAL A N 1
ATOM 3082 C CA . VAL A 1 399 ? 41.407 -29.496 -2.781 1.00 48.41 399 VAL A CA 1
ATOM 3083 C C . VAL A 1 399 ? 41.892 -28.863 -4.119 1.00 48.41 399 VAL A C 1
ATOM 3085 O O . VAL A 1 399 ? 41.124 -28.673 -5.063 1.00 48.41 399 VAL A O 1
ATOM 3088 N N . LEU A 1 400 ? 43.222 -28.671 -4.190 1.00 50.06 400 LEU A N 1
ATOM 3089 C CA . LEU A 1 400 ? 44.258 -28.673 -5.265 1.00 50.06 400 LEU A CA 1
ATOM 3090 C C . LEU A 1 400 ? 43.997 -28.390 -6.773 1.00 50.06 400 LEU A C 1
ATOM 3092 O O . LEU A 1 400 ? 44.986 -28.357 -7.502 1.00 50.06 400 LEU A O 1
ATOM 3096 N N . ASP A 1 401 ? 42.784 -28.161 -7.287 1.00 50.31 401 ASP A N 1
ATOM 3097 C CA . ASP A 1 401 ? 42.596 -27.834 -8.726 1.00 50.31 401 ASP A CA 1
ATOM 3098 C C . ASP A 1 401 ? 41.523 -26.752 -8.941 1.00 50.31 401 ASP A C 1
ATOM 3100 O O . ASP A 1 401 ? 40.484 -26.806 -8.292 1.00 50.31 401 ASP A O 1
ATOM 3104 N N . PHE A 1 402 ? 41.789 -25.760 -9.798 1.00 54.56 402 PHE A N 1
ATOM 3105 C CA . PHE A 1 402 ? 41.275 -24.378 -9.681 1.00 54.56 402 PHE A CA 1
ATOM 3106 C C . PHE A 1 402 ? 39.953 -24.061 -10.420 1.00 54.56 402 PHE A C 1
ATOM 3108 O O . PHE A 1 402 ? 39.470 -22.933 -10.318 1.00 54.56 402 PHE A O 1
ATOM 3115 N N . GLY A 1 403 ? 39.361 -25.004 -11.161 1.00 48.19 403 GLY A N 1
ATOM 3116 C CA . GLY A 1 403 ? 38.072 -24.812 -11.849 1.00 48.19 403 GLY A CA 1
ATOM 3117 C C . GLY A 1 403 ? 36.884 -25.273 -10.996 1.00 48.19 403 GLY A C 1
ATOM 3118 O O . GLY A 1 403 ? 36.854 -26.434 -10.599 1.00 48.19 403 GLY A O 1
ATOM 3119 N N . ASP A 1 404 ? 35.927 -24.375 -10.734 1.00 51.91 404 ASP A N 1
ATOM 3120 C CA . ASP A 1 404 ? 34.627 -24.614 -10.066 1.00 51.91 404 ASP A CA 1
ATOM 3121 C C . ASP A 1 404 ? 34.636 -24.965 -8.566 1.00 51.91 404 ASP A C 1
ATOM 3123 O O . ASP A 1 404 ? 33.799 -25.740 -8.099 1.00 51.91 404 ASP A O 1
ATOM 3127 N N . LYS A 1 405 ? 35.557 -24.395 -7.776 1.00 64.94 405 LYS A N 1
ATOM 3128 C CA . LYS A 1 405 ? 35.723 -24.795 -6.357 1.00 64.94 405 LYS A CA 1
ATOM 3129 C C . LYS A 1 405 ? 35.699 -23.685 -5.314 1.00 64.94 405 LYS A C 1
ATOM 3131 O O . LYS A 1 405 ? 35.760 -23.983 -4.125 1.00 64.94 405 LYS A O 1
ATOM 3136 N N . PHE A 1 406 ? 35.588 -22.432 -5.746 1.00 68.75 406 PHE A N 1
ATOM 3137 C CA . PHE A 1 406 ? 35.498 -21.287 -4.845 1.00 68.75 406 PHE A CA 1
ATOM 3138 C C . PHE A 1 406 ? 34.046 -20.846 -4.726 1.00 68.75 406 PHE A C 1
ATOM 3140 O O . PHE A 1 406 ? 33.349 -20.649 -5.726 1.00 68.75 406 PHE A O 1
ATOM 3147 N N . SER A 1 407 ? 33.583 -20.701 -3.492 1.00 77.88 407 SER A N 1
ATOM 3148 C CA . SER A 1 407 ? 32.289 -20.101 -3.217 1.00 77.88 407 SER A CA 1
ATOM 3149 C C . SER A 1 407 ? 32.281 -18.641 -3.669 1.00 77.88 407 SER A C 1
ATOM 3151 O O . SER A 1 407 ? 33.300 -17.945 -3.650 1.00 77.88 407 SER A O 1
ATOM 3153 N N . LEU A 1 408 ? 31.094 -18.136 -4.007 1.00 79.69 408 LEU A N 1
ATOM 3154 C CA . LEU A 1 408 ? 30.915 -16.730 -4.369 1.00 79.69 408 LEU A CA 1
ATOM 3155 C C . LEU A 1 408 ? 31.484 -15.785 -3.292 1.00 79.69 408 LEU A C 1
ATOM 3157 O O . LEU A 1 408 ? 32.075 -14.750 -3.597 1.00 79.69 408 LEU A O 1
ATOM 3161 N N . ARG A 1 409 ? 31.356 -16.185 -2.021 1.00 78.12 409 ARG A N 1
ATOM 3162 C CA . ARG A 1 409 ? 31.874 -15.449 -0.867 1.00 78.12 409 ARG A CA 1
ATOM 3163 C C . ARG A 1 409 ? 33.399 -15.340 -0.884 1.00 78.12 409 ARG A C 1
ATOM 3165 O O . ARG A 1 409 ? 33.914 -14.253 -0.640 1.00 78.12 409 ARG A O 1
ATOM 3172 N N . GLU A 1 410 ? 34.115 -16.427 -1.162 1.00 78.56 410 GLU A N 1
ATOM 3173 C CA . GLU A 1 410 ? 35.584 -16.422 -1.244 1.00 78.56 410 GLU A CA 1
ATOM 3174 C C . GLU A 1 410 ? 36.079 -15.535 -2.384 1.00 78.56 410 GLU A C 1
ATOM 3176 O O . GLU A 1 410 ? 37.036 -14.783 -2.210 1.00 78.56 410 GLU A O 1
ATOM 3181 N N . CYS A 1 411 ? 35.391 -15.553 -3.526 1.00 81.19 411 CYS A N 1
ATOM 3182 C CA . CYS A 1 411 ? 35.749 -14.702 -4.655 1.00 81.19 411 CYS A CA 1
ATOM 3183 C C . CYS A 1 411 ? 35.566 -13.213 -4.346 1.00 81.19 411 CYS A C 1
ATOM 3185 O O . CYS A 1 411 ? 36.445 -12.421 -4.680 1.00 81.19 411 CYS A O 1
ATOM 3187 N N . PHE A 1 412 ? 34.492 -12.826 -3.649 1.00 82.25 412 PHE A N 1
ATOM 3188 C CA . PHE A 1 412 ? 34.342 -11.446 -3.175 1.00 82.25 412 PHE A CA 1
ATOM 3189 C C . PHE A 1 412 ? 35.423 -11.062 -2.159 1.00 82.25 412 PHE A C 1
ATOM 3191 O O . PHE A 1 412 ? 35.972 -9.967 -2.252 1.00 82.25 412 PHE A O 1
ATOM 3198 N N . TRP A 1 413 ? 35.785 -11.954 -1.231 1.00 78.31 413 TRP A N 1
ATOM 3199 C CA . TRP A 1 413 ? 36.892 -11.707 -0.299 1.00 78.31 413 TRP A CA 1
ATOM 3200 C C . TRP A 1 413 ? 38.230 -11.514 -1.011 1.00 78.31 413 TRP A C 1
ATOM 3202 O O . TRP A 1 413 ? 38.979 -10.600 -0.670 1.00 78.31 413 TRP A O 1
ATOM 3212 N N . PHE A 1 414 ? 38.518 -12.342 -2.014 1.00 80.25 414 PHE A N 1
ATOM 3213 C CA . PHE A 1 414 ? 39.724 -12.216 -2.824 1.00 80.25 414 PHE A CA 1
ATOM 3214 C C . PHE A 1 414 ? 39.739 -10.905 -3.616 1.00 80.25 414 PHE A C 1
ATOM 3216 O O . PHE A 1 414 ? 40.743 -10.198 -3.605 1.00 80.25 414 PHE A O 1
ATOM 3223 N N . LEU A 1 415 ? 38.616 -10.545 -4.245 1.00 79.44 415 LEU A N 1
ATOM 3224 C CA . LEU A 1 415 ? 38.475 -9.300 -5.000 1.00 79.44 415 LEU A CA 1
ATOM 3225 C C . LEU A 1 415 ? 38.738 -8.072 -4.123 1.00 79.44 415 LEU A C 1
ATOM 3227 O O . LEU A 1 415 ? 39.482 -7.181 -4.518 1.00 79.44 415 LEU A O 1
ATOM 3231 N N . ILE A 1 416 ? 38.174 -8.068 -2.913 1.00 76.44 416 ILE A N 1
ATOM 3232 C CA . ILE A 1 416 ? 38.411 -7.034 -1.900 1.00 76.44 416 ILE A CA 1
ATOM 3233 C C . ILE A 1 416 ? 39.896 -6.987 -1.507 1.00 76.44 416 ILE A C 1
ATOM 3235 O O . ILE A 1 416 ? 40.458 -5.908 -1.348 1.00 76.44 416 ILE A O 1
ATOM 3239 N N . GLY A 1 417 ? 40.550 -8.144 -1.378 1.00 72.12 417 GLY A N 1
ATOM 3240 C CA . GLY A 1 417 ? 41.989 -8.230 -1.123 1.00 72.12 417 GLY A CA 1
ATOM 3241 C C . GLY A 1 417 ? 42.841 -7.623 -2.243 1.00 72.12 417 GLY A C 1
ATOM 3242 O O . GLY A 1 417 ? 43.749 -6.850 -1.964 1.00 72.12 417 GLY A O 1
ATOM 3243 N N . CYS A 1 418 ? 42.536 -7.924 -3.507 1.00 69.50 418 CYS A N 1
ATOM 3244 C CA . CYS A 1 418 ? 43.265 -7.381 -4.658 1.00 69.50 418 CYS A CA 1
ATOM 3245 C C . CYS A 1 418 ? 43.052 -5.874 -4.854 1.00 69.50 418 CYS A C 1
ATOM 3247 O O . CYS A 1 418 ? 43.965 -5.171 -5.285 1.00 69.50 418 CYS A O 1
ATOM 3249 N N . ASP A 1 419 ? 41.855 -5.382 -4.545 1.00 61.12 419 ASP A N 1
ATOM 3250 C CA . ASP A 1 419 ? 41.521 -3.959 -4.574 1.00 61.12 419 ASP A CA 1
ATOM 3251 C C . ASP A 1 419 ? 42.345 -3.143 -3.563 1.00 61.12 419 ASP A C 1
ATOM 3253 O O . ASP A 1 419 ? 42.784 -2.034 -3.853 1.00 61.12 419 ASP A O 1
ATOM 3257 N N . LEU A 1 420 ? 42.648 -3.718 -2.396 1.00 60.50 420 LEU A N 1
ATOM 3258 C CA . LEU A 1 420 ? 43.502 -3.069 -1.398 1.00 60.50 420 LEU A CA 1
ATOM 3259 C C . LEU A 1 420 ? 44.934 -2.814 -1.891 1.00 60.50 420 LEU A C 1
ATOM 3261 O O . LEU A 1 420 ? 45.598 -1.917 -1.368 1.00 60.50 420 LEU A O 1
ATOM 3265 N N . GLU A 1 421 ? 45.415 -3.602 -2.854 1.00 62.88 421 GLU A N 1
ATOM 3266 C CA . GLU A 1 421 ? 46.771 -3.484 -3.392 1.00 62.88 421 GLU A CA 1
ATOM 3267 C C . GLU A 1 421 ? 46.844 -2.551 -4.609 1.00 62.88 421 GLU A C 1
ATOM 3269 O O . GLU A 1 421 ? 47.809 -1.794 -4.722 1.00 62.88 421 GLU A O 1
ATOM 3274 N N . ASP A 1 422 ? 45.855 -2.601 -5.514 1.00 72.94 422 ASP A N 1
ATOM 3275 C CA . ASP A 1 422 ? 45.869 -1.848 -6.778 1.00 72.94 422 ASP A CA 1
ATOM 3276 C C . ASP A 1 422 ? 44.472 -1.758 -7.435 1.00 72.94 422 ASP A C 1
ATOM 3278 O O . ASP A 1 422 ? 44.126 -2.555 -8.315 1.00 72.94 422 ASP A O 1
ATOM 3282 N N . ASP A 1 423 ? 43.653 -0.792 -7.006 1.00 71.00 423 ASP A N 1
ATOM 3283 C CA . ASP A 1 423 ? 42.264 -0.615 -7.458 1.00 71.00 423 ASP A CA 1
ATOM 3284 C C . ASP A 1 423 ? 42.076 0.311 -8.667 1.00 71.00 423 ASP A C 1
ATOM 3286 O O . ASP A 1 423 ? 40.993 0.355 -9.260 1.00 71.00 423 ASP A O 1
ATOM 3290 N N . ILE A 1 424 ? 43.108 1.065 -9.047 1.00 76.44 424 ILE A N 1
ATOM 3291 C CA . ILE A 1 424 ? 43.035 2.043 -10.136 1.00 76.44 424 ILE A CA 1
ATOM 3292 C C . ILE A 1 424 ? 43.509 1.389 -11.429 1.00 76.44 424 ILE A C 1
ATOM 3294 O O . ILE A 1 424 ? 44.599 0.829 -11.504 1.00 76.44 424 ILE A O 1
ATOM 3298 N N . ALA A 1 425 ? 42.695 1.472 -12.479 1.00 72.12 425 ALA A N 1
ATOM 3299 C CA . ALA A 1 425 ? 43.095 0.934 -13.771 1.00 72.12 425 ALA A CA 1
ATOM 3300 C C . ALA A 1 425 ? 44.139 1.819 -14.457 1.00 72.12 425 ALA A C 1
ATOM 3302 O O . ALA A 1 425 ? 45.070 1.296 -15.052 1.00 72.12 425 ALA A O 1
ATOM 3303 N N . GLY A 1 426 ? 44.006 3.145 -14.387 1.00 68.31 426 GLY A N 1
ATOM 3304 C CA . GLY A 1 426 ? 44.864 4.079 -15.117 1.00 68.31 426 GLY A CA 1
ATOM 3305 C C . GLY A 1 426 ? 44.535 4.124 -16.611 1.00 68.31 426 GLY A C 1
ATOM 3306 O O . GLY A 1 426 ? 45.396 4.443 -17.434 1.00 68.31 426 GLY A O 1
ATOM 3307 N N . ASN A 1 427 ? 43.297 3.770 -16.976 1.00 64.44 427 ASN A N 1
ATOM 3308 C CA . ASN A 1 427 ? 42.811 3.792 -18.358 1.00 64.44 427 ASN A CA 1
ATOM 3309 C C . ASN A 1 427 ? 41.979 5.041 -18.685 1.00 64.44 427 ASN A C 1
ATOM 3311 O O . ASN A 1 427 ? 41.478 5.185 -19.810 1.00 64.44 427 ASN A O 1
ATOM 3315 N N . SER A 1 428 ? 41.873 5.948 -17.712 1.00 56.34 428 SER A N 1
ATOM 3316 C CA . SER A 1 428 ? 41.385 7.303 -17.883 1.00 56.34 428 SER A CA 1
ATOM 3317 C C . SER A 1 428 ? 42.322 8.051 -18.841 1.00 56.34 428 SER A C 1
ATOM 3319 O O . SER A 1 428 ? 43.473 8.370 -18.548 1.00 56.34 428 SER A O 1
ATOM 3321 N N . LEU A 1 429 ? 41.839 8.301 -20.062 1.00 45.66 429 LEU A N 1
ATOM 3322 C CA . LEU A 1 429 ? 42.474 9.265 -20.952 1.00 45.66 429 LEU A CA 1
ATOM 3323 C C . LEU A 1 429 ? 42.497 10.598 -20.203 1.00 45.66 429 LEU A C 1
ATOM 3325 O O . LEU A 1 429 ? 41.440 11.185 -19.973 1.00 45.66 429 LEU A O 1
ATOM 3329 N N . LEU A 1 430 ? 43.694 11.073 -19.846 1.00 39.09 430 LEU A N 1
ATOM 3330 C CA . LEU A 1 430 ? 43.928 12.496 -19.641 1.00 39.09 430 LEU A CA 1
ATOM 3331 C C . LEU A 1 430 ? 43.218 13.218 -20.786 1.00 39.09 430 LEU A C 1
ATOM 3333 O O . LEU A 1 430 ? 43.543 12.983 -21.954 1.00 39.09 430 LEU A O 1
ATOM 3337 N N . LEU A 1 431 ? 42.235 14.047 -20.435 1.00 39.03 431 LEU A N 1
ATOM 3338 C CA . LEU A 1 431 ? 41.764 15.143 -21.266 1.00 39.03 431 LEU A CA 1
ATOM 3339 C C . LEU A 1 431 ? 43.019 15.902 -21.714 1.00 39.03 431 LEU A C 1
ATOM 3341 O O . LEU A 1 431 ? 43.571 16.701 -20.961 1.00 39.03 431 LEU A O 1
ATOM 3345 N N . ARG A 1 432 ? 43.548 15.563 -22.892 1.00 28.64 432 ARG A N 1
ATOM 3346 C CA . ARG A 1 432 ? 44.464 16.445 -23.601 1.00 28.64 432 ARG A CA 1
ATOM 3347 C C . ARG A 1 432 ? 43.587 17.524 -24.216 1.00 28.64 432 ARG A C 1
ATOM 3349 O O . ARG A 1 432 ? 42.602 17.190 -24.871 1.00 28.64 432 ARG A O 1
ATOM 3356 N N . GLU A 1 433 ? 43.964 18.750 -23.875 1.00 31.89 433 GLU A N 1
ATOM 3357 C CA . GLU A 1 433 ? 43.424 20.052 -24.282 1.00 31.89 433 GLU A CA 1
ATOM 3358 C C . GLU A 1 433 ? 42.884 20.119 -25.714 1.00 31.89 433 GLU A C 1
ATOM 3360 O O . GLU A 1 433 ? 43.510 19.523 -26.626 1.00 31.89 433 GLU A O 1
#

pLDDT: mean 79.58, std 23.18, range [22.62, 98.94]